Protein 7VF6 (pdb70)

Foldseek 3Di:
DEFEEEEFALFFFPLQLLQVLCVVLCLCVVLVFAEEFEEAEFQQAFHWADDPHDIGTARQWGSSLNPQRYAYEYFLRYEDEPVRLVVNLVVVVVVPGDHAERYEYEQNHFHQYPVLLVVQVPDCCCQAQNGLSRRRQVSVVCVVVVNTHTSNVDCVVNVRHHHDNCLVVVLCCQQVHYYYYYYRFGTHQCQAPPSPFPPLHDDHGTASVRSCVRRNHDPVSHDPVCVVLLRYAYEHRYEQKDKAHDHNRGDDEAWDDCVVLVHDWDATDSRRGTITIGGDDQVSSQSRCVVRPVVRYAYEYAPVCSQPVVLAPDQADDDCLVVDPCVVVSVVSLVSRPPSVRYAWYHRYSNHIHGPDDSSVSVVVD/DEFEEEEFALFFFPLQLLQVLLVVLCLCVVLVFAEEFEEAEFQQAFHWADDPHDIGTARQWGSVLNPQRYAYEYFLRYEDEPVRLVVNLVVVVVVPGDHAERYEYEQNHFHQYPVLLVVQVPDCCCQAQNGLSRRRQVRVVCVVVVNTHTSNVDCVVNVRHHHDNCLVVVLCPQLPDTYYYYYRFGTHQCQAPPSPFPPLHDDHGGASVRSCVRRNHDPVSHDPVCVVLLRYAYEHRYEQKDKAADHNRGDDEAWDACVVLVHDFDATDSRRGTITIGG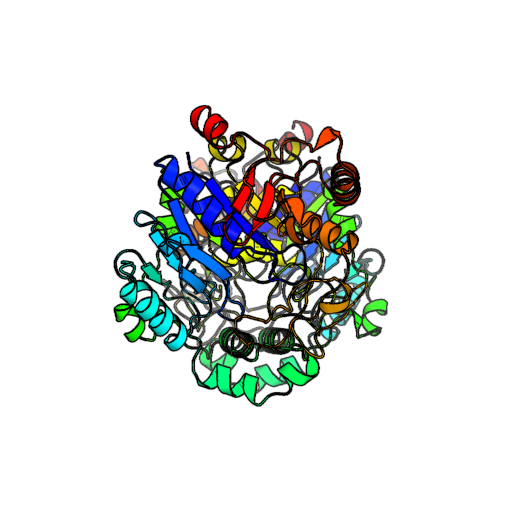DDQVSSQSRCVVRPVVRYAYEYAPVCSQPVVLAPDQDDDDCLVPDPVVVSVVVSLVSRPPSVRYAWYHRYSNHIHGPDDSSVSVVPD

Secondary structure (DSSP, 8-state):
--EEEEEEESSSS-SSHHHHHHHHHHHHHHTT--EEEEEEE-SSS-EEEEETTEEEEESSS-GGGGSTT-EEEEEEEEEEEHHHHHHHHHHHHHTT---GGGEEE-TTSEEE-HHHHHHHHTSSHHHHH----SSHHHHHHHHHTT-SPBGGG-GGGGGTSEE---HHHHHHHHHHS--EEEEE--S-GGG-TTSS-TTSS-SS--SHHHHHHHHT--GGGS-HHHHHTT-EEEEEEE-SS-EE-SSS----TT-B-HHHHT----B-TTT-PBPEE----HHHHHHHHHHH-GGGEEEEETTHHHH-GGGTT-SS--TTTTTSHHHHHHHHHHHTSTTGGGEEEEEEETTEEEESS-HHHHHHH-/--EEEEEEESSSS-SSHHHHHHHHHHHHHHTT--EEEEEEE-SSS-EEEEETTEEEEESSS-GGGGSTT-EEEEEEEEEEEHHHHHHHHHHHHHTT---GGGEEE-TTSEEE-HHHHHHHHTSSHHHHH----SSHHHHHHHHHTT-SPBGGG-GGGGGTSEE---HHHHHHHHHSS--EEEEE--S-GGG-TTSS-TTSS-SS--SHHHHHHHHT--GGGS-HHHHHTT-EEEEEEE-SS-EE-SSS----TT-B-HHHHT----B-TTT-PBPEE----HHHHHHHHHHH-GGGEEEEETTHHHH-GGGTT-SS--TTGGGSSHHHHHHHHHHTSTTGGGEEEEEEETTEEEESS-HHHHHHH-

Structure (mmCIF, N/CA/C/O backbone):
data_7VF6
#
_entry.id   7VF6
#
_cell.length_a   111.534
_cell.length_b   111.534
_cell.length_c   58.277
_cell.angle_alpha   90.000
_cell.angle_beta   90.000
_cell.angle_gamma   90.000
#
_symmetry.space_group_name_H-M   'P 43'
#
loop_
_entity.id
_entity.type
_entity.pdbx_description
1 polymer 'PurA-like adenylosuccinate synthetase'
2 non-polymer 'PHOSPHATE ION'
3 non-polymer "GUANOSINE-5'-DIPHOSPHATE"
4 non-polymer 'SULFATE ION'
5 non-polymer GLYCEROL
6 water water
#
loop_
_atom_site.group_PDB
_atom_site.id
_atom_site.type_symbol
_atom_site.label_atom_id
_atom_site.label_alt_id
_atom_site.label_comp_id
_atom_site.label_asym_id
_atom_site.label_entity_id
_atom_site.label_seq_id
_atom_site.pdbx_PDB_ins_code
_atom_site.Cartn_x
_atom_site.Cartn_y
_atom_site.Cartn_z
_atom_site.occupancy
_atom_site.B_iso_or_equiv
_atom_site.auth_seq_id
_atom_site.auth_comp_id
_atom_site.auth_asym_id
_atom_site.auth_atom_id
_atom_site.pdbx_PDB_model_num
ATOM 1 N N . GLY A 1 2 ? -8.364 43.077 -8.960 1.00 15.66 2 GLY A N 1
ATOM 2 C CA . GLY A 1 2 ? -7.139 43.479 -8.291 1.00 12.83 2 GLY A CA 1
ATOM 3 C C . GLY A 1 2 ? -6.180 42.336 -8.004 1.00 9.81 2 GLY A C 1
ATOM 4 O O . GLY A 1 2 ? -6.578 41.205 -7.782 1.00 11.16 2 GLY A O 1
ATOM 5 N N . SER A 1 3 ? -4.883 42.620 -8.010 1.00 9.59 3 SER A N 1
ATOM 6 C CA . SER A 1 3 ? -3.906 41.586 -7.693 1.00 8.75 3 SER A CA 1
ATOM 7 C C . SER A 1 3 ? -3.372 41.775 -6.275 1.00 7.97 3 SER A C 1
ATOM 8 O O . SER A 1 3 ? -3.519 42.840 -5.664 1.00 8.55 3 SER A O 1
ATOM 11 N N . ALA A 1 4 ? -2.741 40.722 -5.757 1.00 7.82 4 ALA A N 1
ATOM 12 C CA . ALA A 1 4 ? -2.187 40.759 -4.409 1.00 8.18 4 ALA A CA 1
ATOM 13 C C . ALA A 1 4 ? -1.009 39.800 -4.338 1.00 7.25 4 ALA A C 1
ATOM 14 O O . ALA A 1 4 ? -0.927 38.846 -5.114 1.00 7.59 4 ALA A O 1
ATOM 16 N N . ILE A 1 5 ? -0.091 40.068 -3.410 1.00 6.08 5 ILE A N 1
ATOM 17 C CA . ILE A 1 5 ? 1.024 39.167 -3.115 1.00 5.58 5 ILE A CA 1
ATOM 18 C C . ILE A 1 5 ? 1.050 38.940 -1.613 1.00 7.19 5 ILE A C 1
ATOM 19 O O . ILE A 1 5 ? 1.194 39.902 -0.845 1.00 7.90 5 ILE A O 1
ATOM 24 N N . ASP A 1 6 ? 0.908 37.681 -1.197 1.00 6.10 6 ASP A N 1
ATOM 25 C CA . ASP A 1 6 ? 1.099 37.262 0.188 1.00 5.10 6 ASP A CA 1
ATOM 26 C C . ASP A 1 6 ? 2.428 36.533 0.278 1.00 5.68 6 ASP A C 1
ATOM 27 O O . ASP A 1 6 ? 2.664 35.597 -0.487 1.00 8.77 6 ASP A O 1
ATOM 32 N N . VAL A 1 7 ? 3.271 36.912 1.232 1.00 5.28 7 VAL A N 1
ATOM 33 C CA . VAL A 1 7 ? 4.494 36.153 1.503 1.00 7.27 7 VAL A CA 1
ATOM 34 C C . VAL A 1 7 ? 4.421 35.667 2.944 1.00 6.98 7 VAL A C 1
ATOM 35 O O . VAL A 1 7 ? 4.288 36.478 3.870 1.00 8.26 7 VAL A O 1
ATOM 39 N N . ILE A 1 8 ? 4.498 34.354 3.132 1.00 5.86 8 ILE A N 1
ATOM 40 C CA . ILE A 1 8 ? 4.383 33.743 4.456 1.00 8.43 8 ILE A CA 1
ATOM 41 C C . ILE A 1 8 ? 5.783 33.378 4.944 1.00 6.80 8 ILE A C 1
ATOM 42 O O . ILE A 1 8 ? 6.515 32.638 4.275 1.00 6.61 8 ILE A O 1
ATOM 47 N N . VAL A 1 9 ? 6.172 33.898 6.111 1.00 6.80 9 VAL A N 1
ATOM 48 C CA . VAL A 1 9 ? 7.534 33.736 6.607 1.00 3.82 9 VAL A CA 1
ATOM 49 C C . VAL A 1 9 ? 7.491 33.382 8.089 1.00 5.73 9 VAL A C 1
ATOM 50 O O . VAL A 1 9 ? 6.481 33.568 8.764 1.00 6.24 9 VAL A O 1
ATOM 54 N N . GLY A 1 10 ? 8.628 32.901 8.596 1.00 7.83 10 GLY A N 1
ATOM 55 C CA . GLY A 1 10 ? 8.758 32.520 9.993 1.00 6.34 10 GLY A CA 1
ATOM 56 C C . GLY A 1 10 ? 9.464 33.612 10.776 1.00 7.45 10 GLY A C 1
ATOM 57 O O . GLY A 1 10 ? 10.487 34.144 10.338 1.00 7.40 10 GLY A O 1
ATOM 58 N N . GLY A 1 11 ? 8.891 33.955 11.929 1.00 8.64 11 GLY A N 1
ATOM 59 C CA . GLY A 1 11 ? 9.477 34.968 12.776 1.00 7.18 11 GLY A CA 1
ATOM 60 C C . GLY A 1 11 ? 10.507 34.467 13.764 1.00 8.44 11 GLY A C 1
ATOM 61 O O . GLY A 1 11 ? 11.114 35.280 14.468 1.00 8.67 11 GLY A O 1
ATOM 62 N N . GLN A 1 12 ? 10.732 33.154 13.839 1.00 7.94 12 GLN A N 1
ATOM 63 C CA . GLN A 1 12 ? 11.672 32.611 14.809 1.00 7.00 12 GLN A CA 1
ATOM 64 C C . GLN A 1 12 ? 12.675 31.698 14.111 1.00 7.59 12 GLN A C 1
ATOM 65 O O . GLN A 1 12 ? 13.362 32.159 13.196 1.00 10.29 12 GLN A O 1
ATOM 71 N N . PHE A 1 13 ? 12.792 30.431 14.509 1.00 6.97 13 PHE A N 1
ATOM 72 C CA . PHE A 1 13 ? 13.764 29.537 13.883 1.00 8.88 13 PHE A CA 1
ATOM 73 C C . PHE A 1 13 ? 13.119 28.494 12.972 1.00 11.49 13 PHE A C 1
ATOM 74 O O . PHE A 1 13 ? 13.787 27.527 12.581 1.00 17.86 13 PHE A O 1
ATOM 82 N N . GLY A 1 14 ? 11.854 28.666 12.612 1.00 9.63 14 GLY A N 1
ATOM 83 C CA . GLY A 1 14 ? 11.150 27.728 11.763 1.00 7.58 14 GLY A CA 1
ATOM 84 C C . GLY A 1 14 ? 10.050 26.992 12.515 1.00 11.93 14 GLY A C 1
ATOM 85 O O . GLY A 1 14 ? 9.883 27.114 13.732 1.00 10.12 14 GLY A O 1
ATOM 86 N N . SER A 1 15 ? 9.294 26.214 11.746 1.00 9.21 15 SER A N 1
ATOM 87 C CA . SER A 1 15 ? 8.207 25.381 12.275 1.00 9.96 15 SER A CA 1
ATOM 88 C C . SER A 1 15 ? 7.204 26.199 13.079 1.00 9.65 15 SER A C 1
ATOM 89 O O . SER A 1 15 ? 6.632 25.730 14.069 1.00 10.41 15 SER A O 1
ATOM 92 N N . GLU A 1 16 ? 6.959 27.425 12.633 1.00 6.82 16 GLU A N 1
ATOM 93 C CA . GLU A 1 16 ? 5.968 28.261 13.297 1.00 8.61 16 GLU A CA 1
ATOM 94 C C . GLU A 1 16 ? 4.547 27.986 12.807 1.00 8.89 16 GLU A C 1
ATOM 95 O O . GLU A 1 16 ? 3.597 28.413 13.467 1.00 10.89 16 GLU A O 1
ATOM 101 N N . ALA A 1 17 ? 4.399 27.237 11.707 1.00 9.16 17 ALA A N 1
ATOM 102 C CA . ALA A 1 17 ? 3.132 26.810 11.098 1.00 9.21 17 ALA A CA 1
ATOM 103 C C . ALA A 1 17 ? 2.842 27.649 9.862 1.00 10.52 17 ALA A C 1
ATOM 104 O O . ALA A 1 17 ? 1.704 28.074 9.616 1.00 9.49 17 ALA A O 1
ATOM 106 N N . LYS A 1 18 ? 3.884 27.888 9.072 1.00 7.67 18 LYS A N 1
ATOM 107 C CA . LYS A 1 18 ? 3.700 28.535 7.781 1.00 8.86 18 LYS A CA 1
ATOM 108 C C . LYS A 1 18 ? 2.838 27.692 6.854 1.00 8.46 18 LYS A C 1
ATOM 109 O O . LYS A 1 18 ? 2.103 28.238 6.026 1.00 8.12 18 LYS A O 1
ATOM 115 N N . GLY A 1 19 ? 2.917 26.364 6.957 1.00 7.77 19 GLY A N 1
ATOM 116 C CA . GLY A 1 19 ? 2.036 25.540 6.144 1.00 8.99 19 GLY A CA 1
ATOM 117 C C . GLY A 1 19 ? 0.573 25.853 6.407 1.00 9.52 19 GLY A C 1
ATOM 118 O O . GLY A 1 19 ? -0.201 26.111 5.480 1.00 8.15 19 GLY A O 1
ATOM 119 N N . ARG A 1 20 ? 0.181 25.861 7.683 1.00 8.56 20 ARG A N 1
ATOM 120 C CA . ARG A 1 20 ? -1.207 26.164 8.017 1.00 8.06 20 ARG A CA 1
ATOM 121 C C . ARG A 1 20 ? -1.614 27.542 7.509 1.00 7.91 20 ARG A C 1
ATOM 122 O O . ARG A 1 20 ? -2.677 27.703 6.899 1.00 6.67 20 ARG A O 1
ATOM 130 N N . VAL A 1 21 ? -0.788 28.557 7.778 1.00 5.45 21 VAL A N 1
ATOM 131 C CA . VAL A 1 21 ? -1.132 29.922 7.391 1.00 6.22 21 VAL A CA 1
ATOM 132 C C . VAL A 1 21 ? -1.144 30.064 5.872 1.00 6.75 21 VAL A C 1
ATOM 133 O O . VAL A 1 21 ? -2.011 30.743 5.310 1.00 6.55 21 VAL A O 1
ATOM 137 N N . THR A 1 22 ? -0.213 29.402 5.180 1.00 6.19 22 THR A N 1
ATOM 138 C CA . THR A 1 22 ? -0.197 29.500 3.723 1.00 5.92 22 THR A CA 1
ATOM 139 C C . THR A 1 22 ? -1.497 28.976 3.132 1.00 8.40 22 THR A C 1
ATOM 140 O O . THR A 1 22 ? -2.100 29.606 2.251 1.00 6.17 22 THR A O 1
ATOM 144 N N . LEU A 1 23 ? -1.925 27.799 3.587 1.00 8.80 23 LEU A N 1
ATOM 145 C CA . LEU A 1 23 ? -3.171 27.233 3.089 1.00 7.26 23 LEU A CA 1
ATOM 146 C C . LEU A 1 23 ? -4.352 28.134 3.431 1.00 8.10 23 LEU A C 1
ATOM 147 O O . LEU A 1 23 ? -5.259 28.315 2.610 1.00 8.70 23 LEU A O 1
ATOM 152 N N . GLU A 1 24 ? -4.358 28.716 4.638 1.00 7.08 24 GLU A N 1
ATOM 153 C CA . GLU A 1 24 ? -5.409 29.674 4.980 1.00 8.46 24 GLU A CA 1
ATOM 154 C C . GLU A 1 24 ? -5.455 30.826 3.984 1.00 9.45 24 GLU A C 1
ATOM 155 O O . GLU A 1 24 ? -6.543 31.278 3.597 1.00 9.98 24 GLU A O 1
ATOM 161 N N . ARG A 1 25 ? -4.286 31.330 3.570 1.00 7.65 25 ARG A N 1
ATOM 162 C CA . ARG A 1 25 ? -4.267 32.426 2.608 1.00 7.37 25 ARG A CA 1
ATOM 163 C C . ARG A 1 25 ? -4.764 31.968 1.241 1.00 7.41 25 ARG A C 1
ATOM 164 O O . ARG A 1 25 ? -5.561 32.667 0.606 1.00 7.45 25 ARG A O 1
ATOM 172 N N . VAL A 1 26 ? -4.331 30.792 0.782 1.00 6.60 26 VAL A N 1
ATOM 173 C CA . VAL A 1 26 ? -4.823 30.276 -0.497 1.00 6.60 26 VAL A CA 1
ATOM 174 C C . VAL A 1 26 ? -6.343 30.151 -0.468 1.00 8.68 26 VAL A C 1
ATOM 175 O O . VAL A 1 26 ? -7.037 30.553 -1.411 1.00 10.06 26 VAL A O 1
ATOM 179 N N . GLN A 1 27 ? -6.883 29.592 0.619 1.00 7.35 27 GLN A N 1
ATOM 180 C CA . GLN A 1 27 ? -8.325 29.389 0.705 1.00 7.85 27 GLN A CA 1
ATOM 181 C C . GLN A 1 27 ? -9.085 30.702 0.883 1.00 10.49 27 GLN A C 1
ATOM 182 O O . GLN A 1 27 ? -10.249 30.786 0.478 1.00 10.40 27 GLN A O 1
ATOM 188 N N . HIS A 1 28 ? -8.457 31.733 1.463 1.00 8.08 28 HIS A N 1
ATOM 189 C CA . HIS A 1 28 ? -9.091 33.049 1.517 1.00 10.34 28 HIS A CA 1
ATOM 190 C C . HIS A 1 28 ? -9.444 33.535 0.120 1.00 11.72 28 HIS A C 1
ATOM 191 O O . HIS A 1 28 ? -10.592 33.905 -0.154 1.00 10.73 28 HIS A O 1
ATOM 198 N N . TRP A 1 29 ? -8.457 33.537 -0.780 1.00 7.41 29 TRP A N 1
ATOM 199 C CA . TRP A 1 29 ? -8.707 33.970 -2.146 1.00 9.40 29 TRP A CA 1
ATOM 200 C C . TRP A 1 29 ? -9.636 33.000 -2.859 1.00 7.43 29 TRP A C 1
ATOM 201 O O . TRP A 1 29 ? -10.604 33.423 -3.508 1.00 8.94 29 TRP A O 1
ATOM 212 N N . ALA A 1 30 ? -9.386 31.696 -2.703 1.00 7.44 30 ALA A N 1
ATOM 213 C CA . ALA A 1 30 ? -10.143 30.685 -3.439 1.00 9.73 30 ALA A CA 1
ATOM 214 C C . ALA A 1 30 ? -11.615 30.696 -3.045 1.00 11.62 30 ALA A C 1
ATOM 215 O O . ALA A 1 30 ? -12.501 30.664 -3.909 1.00 11.22 30 ALA A O 1
ATOM 217 N N . ASP A 1 31 ? -11.897 30.749 -1.739 1.00 9.14 31 ASP A N 1
ATOM 218 C CA . ASP A 1 31 ? -13.277 30.743 -1.265 1.00 13.34 31 ASP A CA 1
ATOM 219 C C . ASP A 1 31 ? -14.026 32.003 -1.665 1.00 13.92 31 ASP A C 1
ATOM 220 O O . ASP A 1 31 ? -15.262 31.982 -1.714 1.00 14.26 31 ASP A O 1
ATOM 225 N N . ASN A 1 32 ? -13.316 33.091 -1.944 1.00 8.62 32 ASN A N 1
ATOM 226 C CA . ASN A 1 32 ? -13.947 34.296 -2.465 1.00 11.98 32 ASN A CA 1
ATOM 227 C C . ASN A 1 32 ? -14.012 34.311 -3.989 1.00 10.28 32 ASN A C 1
ATOM 228 O O . ASN A 1 32 ? -14.419 35.322 -4.571 1.00 12.44 32 ASN A O 1
ATOM 233 N N . GLY A 1 33 ? -13.635 33.207 -4.638 1.00 11.55 33 GLY A N 1
ATOM 234 C CA . GLY A 1 33 ? -13.688 33.101 -6.081 1.00 10.12 33 GLY A CA 1
ATOM 235 C C . GLY A 1 33 ? -12.673 33.942 -6.813 1.00 13.32 33 GLY A C 1
ATOM 236 O O . GLY A 1 33 ? -12.881 34.268 -7.981 1.00 13.25 33 GLY A O 1
ATOM 237 N N . HIS A 1 34 ? -11.580 34.321 -6.156 1.00 7.56 34 HIS A N 1
ATOM 238 C CA . HIS A 1 34 ? -10.526 35.101 -6.790 1.00 8.55 34 HIS A CA 1
ATOM 239 C C . HIS A 1 34 ? -9.455 34.176 -7.353 1.00 10.75 34 HIS A C 1
ATOM 240 O O . HIS A 1 34 ? -9.103 33.174 -6.733 1.00 11.77 34 HIS A O 1
ATOM 247 N N . ALA A 1 35 ? -8.927 34.511 -8.526 1.00 9.27 35 ALA A N 1
ATOM 248 C CA . ALA A 1 35 ? -7.833 33.706 -9.063 1.00 8.41 35 ALA A CA 1
ATOM 249 C C . ALA A 1 35 ? -6.669 33.709 -8.076 1.00 10.35 35 ALA A C 1
ATOM 250 O O . ALA A 1 35 ? -6.320 34.750 -7.512 1.00 10.63 35 ALA A O 1
ATOM 252 N N . VAL A 1 36 ? -6.070 32.540 -7.860 1.00 7.78 36 VAL A N 1
ATOM 253 C CA . VAL A 1 36 ? -5.007 32.423 -6.870 1.00 8.83 36 VAL A CA 1
ATOM 254 C C . VAL A 1 36 ? -3.974 31.411 -7.350 1.00 10.91 36 VAL A C 1
ATOM 255 O O . VAL A 1 36 ? -4.295 30.421 -8.013 1.00 10.17 36 VAL A O 1
ATOM 259 N N . ALA A 1 37 ? -2.719 31.691 -7.021 1.00 9.18 37 ALA A N 1
ATOM 260 C CA . ALA A 1 37 ? -1.579 30.845 -7.342 1.00 10.01 37 ALA A CA 1
ATOM 261 C C . ALA A 1 37 ? -0.803 30.599 -6.064 1.00 8.26 37 ALA A C 1
ATOM 262 O O . ALA A 1 37 ? -0.728 31.473 -5.199 1.00 9.60 37 ALA A O 1
ATOM 264 N N . SER A 1 38 ? -0.250 29.398 -5.937 1.00 7.78 38 SER A N 1
ATOM 265 C CA . SER A 1 38 ? 0.486 28.981 -4.751 1.00 8.05 38 SER A CA 1
ATOM 266 C C . SER A 1 38 ? 1.899 28.619 -5.184 1.00 12.19 38 SER A C 1
ATOM 267 O O . SER A 1 38 ? 2.088 27.681 -5.967 1.00 9.08 38 SER A O 1
ATOM 270 N N . MET A 1 39 ? 2.891 29.347 -4.676 1.00 8.48 39 MET A N 1
ATOM 271 C CA . MET A 1 39 ? 4.266 29.154 -5.112 1.00 6.27 39 MET A CA 1
ATOM 272 C C . MET A 1 39 ? 5.146 28.733 -3.948 1.00 10.77 39 MET A C 1
ATOM 273 O O . MET A 1 39 ? 5.008 29.244 -2.829 1.00 9.10 39 MET A O 1
ATOM 278 N N . ARG A 1 40 ? 6.039 27.788 -4.199 1.00 7.88 40 ARG A N 1
ATOM 279 C CA . ARG A 1 40 ? 7.049 27.445 -3.210 1.00 8.67 40 ARG A CA 1
ATOM 280 C C . ARG A 1 40 ? 8.415 27.872 -3.728 1.00 10.12 40 ARG A C 1
ATOM 281 O O . ARG A 1 40 ? 8.676 27.843 -4.933 1.00 7.80 40 ARG A O 1
ATOM 289 N N . VAL A 1 41 ? 9.263 28.321 -2.812 1.00 8.71 41 VAL A N 1
ATOM 290 C CA . VAL A 1 41 ? 10.616 28.757 -3.121 1.00 7.83 41 VAL A CA 1
ATOM 291 C C . VAL A 1 41 ? 11.574 27.958 -2.244 1.00 8.21 41 VAL A C 1
ATOM 292 O O . VAL A 1 41 ? 11.165 27.266 -1.311 1.00 8.92 41 VAL A O 1
ATOM 296 N N . ALA A 1 42 ? 12.867 28.088 -2.546 1.00 6.41 42 ALA A N 1
ATOM 297 C CA . ALA A 1 42 ? 13.929 27.458 -1.768 1.00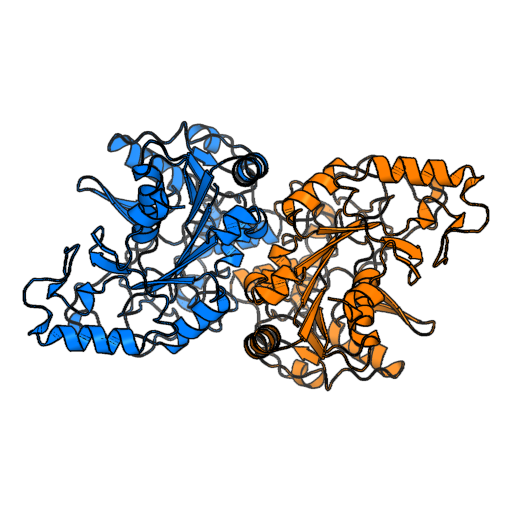 6.08 42 ALA A CA 1
ATOM 298 C C . ALA A 1 42 ? 13.917 25.938 -1.933 1.00 9.58 42 ALA A C 1
ATOM 299 O O . ALA A 1 42 ? 13.556 25.438 -3.000 1.00 8.34 42 ALA A O 1
ATOM 301 N N . GLY A 1 43 ? 14.305 25.188 -0.899 1.00 10.49 43 GLY A N 1
ATOM 302 C CA . GLY A 1 43 ? 14.548 23.766 -1.063 1.00 10.42 43 GLY A CA 1
ATOM 303 C C . GLY A 1 43 ? 13.928 22.895 0.020 1.00 9.48 43 GLY A C 1
ATOM 304 O O . GLY A 1 43 ? 13.413 23.384 1.029 1.00 11.11 43 GLY A O 1
ATOM 305 N N . PRO A 1 44 ? 13.991 21.559 -0.158 1.00 10.80 44 PRO A N 1
ATOM 306 C CA . PRO A 1 44 ? 13.250 20.630 0.706 1.00 10.91 44 PRO A CA 1
ATOM 307 C C . PRO A 1 44 ? 13.929 20.268 2.030 1.00 10.28 44 PRO A C 1
ATOM 308 O O . PRO A 1 44 ? 13.948 19.105 2.439 1.00 12.44 44 PRO A O 1
ATOM 312 N N . ASN A 1 45 ? 14.456 21.274 2.732 1.00 8.14 45 ASN A N 1
ATOM 313 C CA . ASN A 1 45 ? 15.036 21.020 4.054 1.00 9.53 45 ASN A CA 1
ATOM 314 C C . ASN A 1 45 ? 14.045 21.289 5.181 1.00 10.16 45 ASN A C 1
ATOM 315 O O . ASN A 1 45 ? 14.434 21.328 6.352 1.00 13.30 45 ASN A O 1
ATOM 320 N N . ALA A 1 46 ? 12.774 21.462 4.850 1.00 8.87 46 ALA A N 1
ATOM 321 C CA . ALA A 1 46 ? 11.730 21.647 5.839 1.00 10.88 46 ALA A CA 1
ATOM 322 C C . ALA A 1 46 ? 10.424 21.151 5.247 1.00 12.02 46 ALA A C 1
ATOM 323 O O . ALA A 1 46 ? 10.192 21.260 4.040 1.00 11.86 46 ALA A O 1
ATOM 325 N N . GLY A 1 47 ? 9.577 20.599 6.105 1.00 10.05 47 GLY A N 1
ATOM 326 C CA . GLY A 1 47 ? 8.234 20.198 5.717 1.00 11.58 47 GLY A CA 1
ATOM 327 C C . GLY A 1 47 ? 7.236 21.211 6.254 1.00 14.67 47 GLY A C 1
ATOM 328 O O . GLY A 1 47 ? 7.425 21.767 7.336 1.00 13.84 47 GLY A O 1
ATOM 329 N N . HIS A 1 48 ? 6.183 21.450 5.483 1.00 10.16 48 HIS A N 1
ATOM 330 C CA . HIS A 1 48 ? 5.109 22.358 5.882 1.00 10.40 48 HIS A CA 1
ATOM 331 C C . HIS A 1 48 ? 3.835 21.538 5.998 1.00 10.67 48 HIS A C 1
ATOM 332 O O . HIS A 1 48 ? 3.383 20.955 5.008 1.00 12.19 48 HIS A O 1
ATOM 339 N N . VAL A 1 49 ? 3.258 21.490 7.195 1.00 10.44 49 VAL A N 1
ATOM 340 C CA . VAL A 1 49 ? 2.178 20.554 7.489 1.00 8.03 49 VAL A CA 1
ATOM 341 C C . VAL A 1 49 ? 0.829 21.243 7.324 1.00 9.17 49 VAL A C 1
ATOM 342 O O . VAL A 1 49 ? 0.579 22.298 7.923 1.00 8.10 49 VAL A O 1
ATOM 346 N N . VAL A 1 50 ? -0.040 20.639 6.510 1.00 7.86 50 VAL A N 1
ATOM 347 C CA . VAL A 1 50 ? -1.436 21.037 6.382 1.00 8.23 50 VAL A CA 1
ATOM 348 C C . VAL A 1 50 ? -2.291 19.789 6.541 1.00 8.60 50 VAL A C 1
ATOM 349 O O . VAL A 1 50 ? -1.841 18.662 6.319 1.00 9.34 50 VAL A O 1
ATOM 353 N N . TRP A 1 51 ? -3.545 20.010 6.921 1.00 8.01 51 TRP A N 1
ATOM 354 C CA . TRP A 1 51 ? -4.530 18.943 7.027 1.00 11.06 51 TRP A CA 1
ATOM 355 C C . TRP A 1 51 ? -5.646 19.203 6.027 1.00 10.68 51 TRP A C 1
ATOM 356 O O . TRP A 1 51 ? -6.044 20.350 5.813 1.00 10.52 51 TRP A O 1
ATOM 367 N N . ASP A 1 52 ? -6.160 18.137 5.423 1.00 10.89 52 ASP A N 1
ATOM 368 C CA . ASP A 1 52 ? -7.336 18.268 4.576 1.00 11.10 52 ASP A CA 1
ATOM 369 C C . ASP A 1 52 ? -8.098 16.951 4.597 1.00 12.77 52 ASP A C 1
ATOM 370 O O . ASP A 1 52 ? -7.507 15.887 4.388 1.00 12.25 52 ASP A O 1
ATOM 375 N N . GLN A 1 53 ? -9.403 17.035 4.856 1.00 12.39 53 GLN A N 1
ATOM 376 C CA . GLN A 1 53 ? -10.288 15.874 4.824 1.00 15.29 53 GLN A CA 1
ATOM 377 C C . GLN A 1 53 ? -9.716 14.723 5.646 1.00 18.09 53 GLN A C 1
ATOM 378 O O . GLN A 1 53 ? -9.686 13.566 5.215 1.00 18.74 53 GLN A O 1
ATOM 384 N N . GLY A 1 54 ? -9.251 15.055 6.853 1.00 14.74 54 GLY A N 1
ATOM 385 C CA . GLY A 1 54 ? -8.800 14.060 7.802 1.00 18.78 54 GLY A CA 1
ATOM 386 C C . GLY A 1 54 ? -7.403 13.520 7.588 1.00 20.75 54 GLY A C 1
ATOM 387 O O . GLY A 1 54 ? -6.973 12.653 8.356 1.00 20.05 54 GLY A O 1
ATOM 388 N N . HIS A 1 55 ? -6.678 13.999 6.583 1.00 17.47 55 HIS A N 1
ATOM 389 C CA . HIS A 1 55 ? -5.333 13.531 6.297 1.00 14.86 55 HIS A CA 1
ATOM 390 C C . HIS A 1 55 ? -4.329 14.636 6.593 1.00 14.45 55 HIS A C 1
ATOM 391 O O . HIS A 1 55 ? -4.614 15.822 6.404 1.00 11.44 55 HIS A O 1
ATOM 398 N N . ARG A 1 56 ? -3.152 14.225 7.059 1.00 13.00 56 ARG A N 1
ATOM 399 C CA . ARG A 1 56 ? -2.054 15.128 7.400 1.00 11.61 56 ARG A CA 1
ATOM 400 C C . ARG A 1 56 ? -0.993 15.038 6.315 1.00 13.51 56 ARG A C 1
ATOM 401 O O . ARG A 1 56 ? -0.470 13.952 6.046 1.00 16.71 56 ARG A O 1
ATOM 409 N N . PHE A 1 57 ? -0.666 16.175 5.700 1.00 10.74 57 PHE A N 1
ATOM 410 C CA . PHE A 1 57 ? 0.302 16.234 4.611 1.00 9.40 57 PHE A CA 1
ATOM 411 C C . PHE A 1 57 ? 1.481 17.089 5.051 1.00 11.38 57 PHE A C 1
ATOM 412 O O . PHE A 1 57 ? 1.319 18.285 5.309 1.00 11.70 57 PHE A O 1
ATOM 420 N N . ALA A 1 58 ? 2.669 16.488 5.110 1.00 10.23 58 ALA A N 1
ATOM 421 C CA . ALA A 1 58 ? 3.899 17.208 5.463 1.00 12.04 58 ALA A CA 1
ATOM 422 C C . ALA A 1 58 ? 4.721 17.402 4.189 1.00 13.45 58 ALA A C 1
ATOM 423 O O . ALA A 1 58 ? 5.478 16.515 3.788 1.00 16.75 58 ALA A O 1
ATOM 425 N N . MET A 1 59 ? 4.605 18.575 3.572 1.00 8.90 59 MET A N 1
ATOM 426 C CA . MET A 1 59 ? 5.076 18.783 2.209 1.00 10.33 59 MET A CA 1
ATOM 427 C C . MET A 1 59 ? 6.437 19.457 2.208 1.00 9.73 59 MET A C 1
ATOM 428 O O . MET A 1 59 ? 6.639 20.456 2.904 1.00 8.48 59 MET A O 1
ATOM 433 N N . ARG A 1 60 ? 7.371 18.901 1.432 1.00 8.93 60 ARG A N 1
ATOM 434 C CA . ARG A 1 60 ? 8.704 19.477 1.299 1.00 12.03 60 ARG A CA 1
ATOM 435 C C . ARG A 1 60 ? 8.930 20.197 -0.019 1.00 12.57 60 ARG A C 1
ATOM 436 O O . ARG A 1 60 ? 9.886 20.975 -0.122 1.00 12.65 60 ARG A O 1
ATOM 444 N N . SER A 1 61 ? 8.107 19.937 -1.035 1.00 9.46 61 SER A N 1
ATOM 445 C CA . SER A 1 61 ? 8.413 20.440 -2.371 1.00 12.51 61 SER A CA 1
ATOM 446 C C . SER A 1 61 ? 7.156 20.933 -3.085 1.00 14.49 61 SER A C 1
ATOM 447 O O . SER A 1 61 ? 7.160 22.000 -3.707 1.00 12.92 61 SER A O 1
ATOM 450 N N . LEU A 1 62 ? 6.081 20.169 -3.000 1.00 12.15 62 LEU A N 1
ATOM 451 C CA . LEU A 1 62 ? 4.826 20.563 -3.632 1.00 7.62 62 LEU A CA 1
ATOM 452 C C . LEU A 1 62 ? 4.162 21.682 -2.837 1.00 9.41 62 LEU A C 1
ATOM 453 O O . LEU A 1 62 ? 3.981 21.546 -1.618 1.00 12.13 62 LEU A O 1
ATOM 458 N N . PRO A 1 63 ? 3.781 22.791 -3.473 1.00 9.68 63 PRO A N 1
ATOM 459 C CA . PRO A 1 63 ? 3.111 23.874 -2.731 1.00 9.69 63 PRO A CA 1
ATOM 460 C C . PRO A 1 63 ? 1.839 23.379 -2.052 1.00 9.34 63 PRO A C 1
ATOM 461 O O . PRO A 1 63 ? 1.074 22.606 -2.632 1.00 11.01 63 PRO A O 1
ATOM 465 N N . VAL A 1 64 ? 1.604 23.834 -0.816 1.00 11.31 64 VAL A N 1
ATOM 466 C CA . VAL A 1 64 ? 0.430 23.358 -0.077 1.00 13.14 64 VAL A CA 1
ATOM 467 C C . VAL A 1 64 ? -0.884 23.830 -0.685 1.00 12.93 64 VAL A C 1
ATOM 468 O O . VAL A 1 64 ? -1.951 23.340 -0.290 1.00 12.70 64 VAL A O 1
ATOM 472 N N . GLY A 1 65 ? -0.843 24.759 -1.639 1.00 12.36 65 GLY A N 1
ATOM 473 C CA . GLY A 1 65 ? -2.054 25.096 -2.364 1.00 11.11 65 GLY A CA 1
ATOM 474 C C . GLY A 1 65 ? -2.633 23.949 -3.170 1.00 10.81 65 GLY A C 1
ATOM 475 O O . GLY A 1 65 ? -3.727 24.101 -3.725 1.00 11.51 65 GLY A O 1
ATOM 476 N N . PHE A 1 66 ? -1.936 22.807 -3.262 1.00 11.35 66 PHE A N 1
ATOM 477 C CA . PHE A 1 66 ? -2.526 21.669 -3.959 1.00 11.18 66 PHE A CA 1
ATOM 478 C C . PHE A 1 66 ? -3.877 21.294 -3.364 1.00 12.28 66 PHE A C 1
ATOM 479 O O . PHE A 1 66 ? -4.700 20.690 -4.057 1.00 10.36 66 PHE A O 1
ATOM 487 N N . VAL A 1 67 ? -4.113 21.637 -2.095 1.00 10.63 67 VAL A N 1
ATOM 488 C CA . VAL A 1 67 ? -5.358 21.267 -1.430 1.00 9.36 67 VAL A CA 1
ATOM 489 C C . VAL A 1 67 ? -6.552 21.888 -2.136 1.00 14.60 67 VAL A C 1
ATOM 490 O O . VAL A 1 67 ? -7.640 21.301 -2.162 1.00 13.50 67 VAL A O 1
ATOM 494 N N . ASP A 1 68 ? -6.376 23.077 -2.718 1.00 12.78 68 ASP A N 1
ATOM 495 C CA . ASP A 1 68 ? -7.464 23.752 -3.410 1.00 12.35 68 ASP A CA 1
ATOM 496 C C . ASP A 1 68 ? -7.425 23.412 -4.893 1.00 15.88 68 ASP A C 1
ATOM 497 O O . ASP A 1 68 ? -6.404 23.658 -5.546 1.00 13.07 68 ASP A O 1
ATOM 502 N N . PRO A 1 69 ? -8.500 22.865 -5.464 1.00 13.51 69 PRO A N 1
ATOM 503 C CA . PRO A 1 69 ? -8.429 22.384 -6.853 1.00 12.48 69 PRO A CA 1
ATOM 504 C C . PRO A 1 69 ? -8.240 23.474 -7.896 1.00 13.21 69 PRO A C 1
ATOM 505 O O . PRO A 1 69 ? -7.741 23.172 -8.988 1.00 17.02 69 PRO A O 1
ATOM 509 N N . GLY A 1 70 ? -8.624 24.714 -7.620 1.00 13.05 70 GLY A N 1
ATOM 510 C CA . GLY A 1 70 ? -8.509 25.747 -8.629 1.00 17.16 70 GLY A CA 1
ATOM 511 C C . GLY A 1 70 ? -7.221 26.544 -8.590 1.00 17.47 70 GLY A C 1
ATOM 512 O O . GLY A 1 70 ? -7.086 27.528 -9.324 1.00 17.17 70 GLY A O 1
ATOM 513 N N . THR A 1 71 ? -6.256 26.151 -7.769 1.00 13.14 71 THR A N 1
ATOM 514 C CA . THR A 1 71 ? -5.049 26.946 -7.571 1.00 12.76 71 THR A CA 1
ATOM 515 C C . THR A 1 71 ? -3.902 26.448 -8.452 1.00 13.37 71 THR A C 1
ATOM 516 O O . THR A 1 71 ? -3.546 25.265 -8.421 1.00 12.36 71 THR A O 1
ATOM 520 N N . ASP A 1 72 ? -3.318 27.350 -9.234 1.00 11.01 72 ASP A N 1
ATOM 521 C CA . ASP A 1 72 ? -2.112 26.991 -9.966 1.00 11.37 72 ASP A CA 1
ATOM 522 C C . ASP A 1 72 ? -0.945 26.896 -8.995 1.00 9.99 72 ASP A C 1
ATOM 523 O O . ASP A 1 72 ? -0.838 27.688 -8.057 1.00 10.95 72 ASP A O 1
ATOM 528 N N . LEU A 1 73 ? -0.062 25.927 -9.236 1.00 9.09 73 LEU A N 1
ATOM 529 C CA . LEU A 1 73 ? 1.041 25.594 -8.340 1.00 9.47 73 LEU A CA 1
ATOM 530 C C . LEU A 1 73 ? 2.368 25.876 -9.031 1.00 11.46 73 LEU A C 1
ATOM 531 O O . LEU A 1 73 ? 2.612 25.379 -10.134 1.00 10.15 73 LEU A O 1
ATOM 536 N N . TYR A 1 74 ? 3.237 26.645 -8.370 1.00 7.90 74 TYR A N 1
ATOM 537 C CA . TYR A 1 74 ? 4.507 27.045 -8.957 1.00 7.81 74 TYR A CA 1
ATOM 538 C C . TYR A 1 74 ? 5.684 26.648 -8.080 1.00 7.45 74 TYR A C 1
ATOM 539 O O . TYR A 1 74 ? 5.670 26.862 -6.863 1.00 7.87 74 TYR A O 1
ATOM 548 N N . ILE A 1 75 ? 6.725 26.122 -8.719 1.00 5.99 75 ILE A N 1
ATOM 549 C CA . ILE A 1 75 ? 8.028 25.943 -8.092 1.00 5.66 75 ILE A CA 1
ATOM 550 C C . ILE A 1 75 ? 8.967 26.947 -8.750 1.00 5.97 75 ILE A C 1
ATOM 551 O O . ILE A 1 75 ? 9.262 26.849 -9.950 1.00 6.95 75 ILE A O 1
ATOM 556 N N . ALA A 1 76 ? 9.434 27.910 -7.957 1.00 7.14 76 ALA A N 1
ATOM 557 C CA . ALA A 1 76 ? 10.093 29.109 -8.461 1.00 7.87 76 ALA A CA 1
ATOM 558 C C . ALA A 1 76 ? 11.491 28.822 -8.998 1.00 7.85 76 ALA A C 1
ATOM 559 O O . ALA A 1 76 ? 12.127 27.815 -8.665 1.00 7.03 76 ALA A O 1
ATOM 561 N N . ALA A 1 77 ? 11.987 29.764 -9.812 1.00 8.43 77 ALA A N 1
ATOM 562 C CA . ALA A 1 77 ? 13.359 29.672 -10.303 1.00 7.62 77 ALA A CA 1
ATOM 563 C C . ALA A 1 77 ? 14.353 29.566 -9.149 1.00 8.78 77 ALA A C 1
ATOM 564 O O . ALA A 1 77 ? 15.313 28.790 -9.223 1.00 9.28 77 ALA A O 1
ATOM 566 N N . GLY A 1 78 ? 14.135 30.335 -8.073 1.00 9.36 78 GLY A N 1
ATOM 567 C CA . GLY A 1 78 ? 15.002 30.298 -6.899 1.00 7.39 78 GLY A CA 1
ATOM 568 C C . GLY A 1 78 ? 14.650 29.142 -5.984 1.00 8.92 78 GLY A C 1
ATOM 569 O O . GLY A 1 78 ? 14.252 29.331 -4.827 1.00 10.59 78 GLY A O 1
ATOM 570 N N . SER A 1 79 ? 14.775 27.929 -6.506 1.00 7.99 79 SER A N 1
ATOM 571 C CA . SER A 1 79 ? 14.482 26.716 -5.763 1.00 8.09 79 SER A CA 1
ATOM 572 C C . SER A 1 79 ? 15.586 25.699 -5.990 1.00 8.66 79 SER A C 1
ATOM 573 O O . SER A 1 79 ? 16.389 25.809 -6.924 1.00 7.70 79 SER A O 1
ATOM 576 N N . GLU A 1 80 ? 15.598 24.705 -5.109 1.00 8.12 80 GLU A N 1
ATOM 577 C CA . GLU A 1 80 ? 16.323 23.456 -5.294 1.00 7.78 80 GLU A CA 1
ATOM 578 C C . GLU A 1 80 ? 15.283 22.352 -5.302 1.00 8.79 80 GLU A C 1
ATOM 579 O O . GLU A 1 80 ? 14.447 22.278 -4.394 1.00 10.26 80 GLU A O 1
ATOM 585 N N . VAL A 1 81 ? 15.297 21.524 -6.336 1.00 6.56 81 VAL A N 1
ATOM 586 C CA . VAL A 1 81 ? 14.245 20.530 -6.529 1.00 8.60 81 VAL A CA 1
ATOM 587 C C . VAL A 1 81 ? 14.878 19.144 -6.529 1.00 7.83 81 VAL A C 1
ATOM 588 O O . VAL A 1 81 ? 15.691 18.822 -7.406 1.00 10.30 81 VAL A O 1
ATOM 592 N N . ASP A 1 82 ? 14.487 18.325 -5.556 1.00 8.91 82 ASP A N 1
ATOM 593 C CA . ASP A 1 82 ? 14.894 16.929 -5.467 1.00 11.74 82 ASP A CA 1
ATOM 594 C C . ASP A 1 82 ? 13.798 16.098 -6.127 1.00 12.83 82 ASP A C 1
ATOM 595 O O . ASP A 1 82 ? 12.652 16.099 -5.658 1.00 11.90 82 ASP A O 1
ATOM 600 N N . ILE A 1 83 ? 14.131 15.410 -7.225 1.00 10.57 83 ILE A N 1
ATOM 601 C CA . ILE A 1 83 ? 13.058 14.796 -8.007 1.00 13.05 83 ILE A CA 1
ATOM 602 C C . ILE A 1 83 ? 12.453 13.614 -7.268 1.00 13.28 83 ILE A C 1
ATOM 603 O O . ILE A 1 83 ? 11.262 13.311 -7.438 1.00 14.71 83 ILE A O 1
ATOM 608 N N . GLU A 1 84 ? 13.235 12.929 -6.434 1.00 11.48 84 GLU A N 1
ATOM 609 C CA . GLU A 1 84 ? 12.657 11.830 -5.670 1.00 13.61 84 GLU A CA 1
ATOM 610 C C . GLU A 1 84 ? 11.668 12.338 -4.628 1.00 13.86 84 GLU A C 1
ATOM 611 O O . GLU A 1 84 ? 10.654 11.685 -4.363 1.00 13.55 84 GLU A O 1
ATOM 617 N N . VAL A 1 85 ? 11.941 13.492 -4.017 1.00 10.39 85 VAL A N 1
ATOM 618 C CA . VAL A 1 85 ? 10.970 14.067 -3.087 1.00 9.46 85 VAL A CA 1
ATOM 619 C C . VAL A 1 85 ? 9.706 14.487 -3.826 1.00 9.68 85 VAL A C 1
ATOM 620 O O . VAL A 1 85 ? 8.588 14.176 -3.404 1.00 11.08 85 VAL A O 1
ATOM 624 N N . LEU A 1 86 ? 9.859 15.196 -4.945 1.00 11.11 86 LEU A N 1
ATOM 625 C CA . LEU A 1 86 ? 8.681 15.665 -5.670 1.00 10.10 86 LEU A CA 1
ATOM 626 C C . LEU A 1 86 ? 7.863 14.494 -6.207 1.00 10.26 86 LEU A C 1
ATOM 627 O O . LEU A 1 86 ? 6.626 14.500 -6.135 1.00 13.17 86 LEU A O 1
ATOM 632 N N . GLN A 1 87 ? 8.535 13.484 -6.765 1.00 10.42 87 GLN A N 1
ATOM 633 C CA . GLN A 1 87 ? 7.823 12.294 -7.225 1.00 14.28 87 GLN A CA 1
ATOM 634 C C . GLN A 1 87 ? 7.008 11.672 -6.100 1.00 12.70 87 GLN A C 1
ATOM 635 O O . GLN A 1 87 ? 5.845 11.300 -6.296 1.00 11.65 87 GLN A O 1
ATOM 641 N N . GLN A 1 88 ? 7.601 11.549 -4.910 1.00 10.75 88 GLN A N 1
ATOM 642 C CA . GLN A 1 88 ? 6.891 10.932 -3.797 1.00 11.56 88 GLN A CA 1
ATOM 643 C C . GLN A 1 88 ? 5.689 11.763 -3.378 1.00 12.68 88 GLN A C 1
ATOM 644 O O . GLN A 1 88 ? 4.623 11.215 -3.076 1.00 12.91 88 GLN A O 1
ATOM 650 N N . GLU A 1 89 ? 5.832 13.088 -3.364 1.00 12.65 89 GLU A N 1
ATOM 651 C CA . GLU A 1 89 ? 4.721 13.920 -2.913 1.00 11.09 89 GLU A CA 1
ATOM 652 C C . GLU A 1 89 ? 3.608 13.955 -3.951 1.00 13.13 89 GLU A C 1
ATOM 653 O O . GLU A 1 89 ? 2.422 13.927 -3.599 1.00 12.37 89 GLU A O 1
ATOM 659 N N . VAL A 1 90 ? 3.967 13.979 -5.235 1.00 11.94 90 VAL A N 1
ATOM 660 C CA . VAL A 1 90 ? 2.955 13.887 -6.284 1.00 9.54 90 VAL A CA 1
ATOM 661 C C . VAL A 1 90 ? 2.219 12.554 -6.187 1.00 13.54 90 VAL A C 1
ATOM 662 O O . VAL A 1 90 ? 0.984 12.506 -6.219 1.00 14.09 90 VAL A O 1
ATOM 666 N N . ASP A 1 91 ? 2.968 11.452 -6.057 1.00 14.88 91 ASP A N 1
ATOM 667 C CA . ASP A 1 91 ? 2.327 10.147 -5.896 1.00 16.20 91 ASP A CA 1
ATOM 668 C C . ASP A 1 91 ? 1.435 10.125 -4.664 1.00 16.48 91 ASP A C 1
ATOM 669 O O . ASP A 1 91 ? 0.335 9.565 -4.694 1.00 14.45 91 ASP A O 1
ATOM 674 N N . LEU A 1 92 ? 1.894 10.722 -3.564 1.00 13.78 92 LEU A N 1
ATOM 675 C CA . LEU A 1 92 ? 1.110 10.695 -2.337 1.00 12.43 92 LEU A CA 1
ATOM 676 C C . LEU A 1 92 ? -0.219 11.413 -2.521 1.00 14.87 92 LEU A C 1
ATOM 677 O O . LEU A 1 92 ? -1.285 10.853 -2.233 1.00 15.15 92 LEU A O 1
ATOM 682 N N . VAL A 1 93 ? -0.187 12.656 -3.013 1.00 13.32 93 VAL A N 1
ATOM 683 C CA . VAL A 1 93 ? -1.453 13.380 -3.106 1.00 12.12 93 VAL A CA 1
ATOM 684 C C . VAL A 1 93 ? -2.353 12.757 -4.168 1.00 14.70 93 VAL A C 1
ATOM 685 O O . VAL A 1 93 ? -3.579 12.774 -4.027 1.00 13.28 93 VAL A O 1
ATOM 689 N N . GLU A 1 94 ? -1.778 12.195 -5.235 1.00 13.56 94 GLU A N 1
ATOM 690 C CA . GLU A 1 94 ? -2.621 11.554 -6.241 1.00 14.27 94 GLU A CA 1
ATOM 691 C C . GLU A 1 94 ? -3.349 10.347 -5.659 1.00 17.46 94 GLU A C 1
ATOM 692 O O . GLU A 1 94 ? -4.499 10.073 -6.031 1.00 14.63 94 GLU A O 1
ATOM 698 N N . SER A 1 95 ? -2.710 9.641 -4.723 1.00 14.08 95 SER A N 1
ATOM 699 C CA . SER A 1 95 ? -3.328 8.474 -4.101 1.00 17.02 95 SER A CA 1
ATOM 700 C C . SER A 1 95 ? -4.501 8.853 -3.213 1.00 18.25 95 SER A C 1
ATOM 701 O O . SER A 1 95 ? -5.304 7.983 -2.862 1.00 18.01 95 SER A O 1
ATOM 704 N N . TYR A 1 96 ? -4.610 10.122 -2.825 1.00 16.86 96 TYR A N 1
ATOM 705 C CA . TYR A 1 96 ? -5.762 10.616 -2.085 1.00 14.54 96 TYR A CA 1
ATOM 706 C C . TYR A 1 96 ? -6.734 11.367 -2.981 1.00 14.77 96 TYR A C 1
ATOM 707 O O . TYR A 1 96 ? -7.654 12.019 -2.480 1.00 19.60 96 TYR A O 1
ATOM 716 N N . GLY A 1 97 ? -6.547 11.298 -4.295 1.00 14.85 97 GLY A N 1
ATOM 717 C CA . GLY A 1 97 ? -7.489 11.866 -5.231 1.00 15.84 97 GLY A CA 1
ATOM 718 C C . GLY A 1 97 ? -7.233 13.298 -5.644 1.00 17.29 97 GLY A C 1
ATOM 719 O O . GLY A 1 97 ? -8.042 13.856 -6.396 1.00 18.71 97 GLY A O 1
ATOM 720 N N . TYR A 1 98 ? -6.145 13.918 -5.188 1.00 12.60 98 TYR A N 1
ATOM 721 C CA . TYR A 1 98 ? -5.803 15.235 -5.702 1.00 12.62 98 TYR A CA 1
ATOM 722 C C . TYR A 1 98 ? -5.228 15.121 -7.110 1.00 11.22 98 TYR A C 1
ATOM 723 O O . TYR A 1 98 ? -4.579 14.133 -7.466 1.00 15.83 98 TYR A O 1
ATOM 732 N N . GLU A 1 99 ? -5.474 16.148 -7.919 1.00 15.80 99 GLU A N 1
ATOM 733 C CA . GLU A 1 99 ? -4.936 16.243 -9.271 1.00 15.82 99 GLU A CA 1
ATOM 734 C C . GLU A 1 99 ? -4.026 17.463 -9.325 1.00 13.21 99 GLU A C 1
ATOM 735 O O . GLU A 1 99 ? -4.489 18.587 -9.095 1.00 15.78 99 GLU A O 1
ATOM 741 N N . VAL A 1 100 ? -2.741 17.246 -9.616 1.00 12.74 100 VAL A N 1
ATOM 742 C CA . VAL A 1 100 ? -1.780 18.351 -9.585 1.00 12.91 100 VAL A CA 1
ATOM 743 C C . VAL A 1 100 ? -0.960 18.487 -10.863 1.00 12.69 100 VAL A C 1
ATOM 744 O O . VAL A 1 100 ? -0.521 19.591 -11.187 1.00 11.98 100 VAL A O 1
ATOM 748 N N . ARG A 1 101 ? -0.733 17.388 -11.601 1.00 13.96 101 ARG A N 1
ATOM 749 C CA . ARG A 1 101 ? 0.259 17.438 -12.683 1.00 14.07 101 ARG A CA 1
ATOM 750 C C . ARG A 1 101 ? -0.087 18.458 -13.768 1.00 14.99 101 ARG A C 1
ATOM 751 O O . ARG A 1 101 ? 0.824 19.058 -14.354 1.00 15.91 101 ARG A O 1
ATOM 759 N N . ASP A 1 102 ? -1.371 18.662 -14.068 1.00 12.83 102 ASP A N 1
ATOM 760 C CA . ASP A 1 102 ? -1.760 19.590 -15.123 1.00 15.03 102 ASP A CA 1
ATOM 761 C C . ASP A 1 102 ? -1.859 21.041 -14.658 1.00 13.76 102 ASP A C 1
ATOM 762 O O . ASP A 1 102 ? -2.222 21.905 -15.460 1.00 16.80 102 ASP A O 1
ATOM 767 N N . ARG A 1 103 ? -1.571 21.329 -13.386 1.00 13.11 103 ARG A N 1
ATOM 768 C CA . ARG A 1 103 ? -1.566 22.697 -12.880 1.00 11.58 103 ARG A CA 1
ATOM 769 C C . ARG A 1 103 ? -0.295 22.998 -12.095 1.00 12.93 103 ARG A C 1
ATOM 770 O O . ARG A 1 103 ? -0.264 23.966 -11.330 1.00 14.11 103 ARG A O 1
ATOM 778 N N . LEU A 1 104 ? 0.739 22.178 -12.258 1.00 11.03 104 LEU A N 1
ATOM 779 C CA . LEU A 1 104 ? 2.018 22.337 -11.575 1.00 9.59 104 LEU A CA 1
ATOM 780 C C . LEU A 1 104 ? 3.045 22.827 -12.582 1.00 13.33 104 LEU A C 1
ATOM 781 O O . LEU A 1 104 ? 3.222 22.212 -13.642 1.00 13.51 104 LEU A O 1
ATOM 786 N N . TYR A 1 105 ? 3.710 23.929 -12.252 1.00 9.21 105 TYR A N 1
ATOM 787 C CA . TYR A 1 105 ? 4.672 24.581 -13.132 1.00 10.81 105 TYR A CA 1
ATOM 788 C C . TYR A 1 105 ? 6.016 24.608 -12.425 1.00 10.83 105 TYR A C 1
ATOM 789 O O . TYR A 1 105 ? 6.123 25.159 -11.325 1.00 11.01 105 TYR A O 1
ATOM 798 N N . ILE A 1 106 ? 7.030 24.000 -13.040 1.00 9.52 106 ILE A N 1
ATOM 799 C CA . ILE A 1 106 ? 8.340 23.824 -12.421 1.00 8.03 106 ILE A CA 1
ATOM 800 C C . ILE A 1 106 ? 9.361 24.625 -13.225 1.00 11.86 106 ILE A C 1
ATOM 801 O O . ILE A 1 106 ? 9.579 24.355 -14.413 1.00 9.76 106 ILE A O 1
ATOM 806 N N . HIS A 1 107 ? 9.990 25.597 -12.589 1.00 8.95 107 HIS A N 1
ATOM 807 C CA . HIS A 1 107 ? 10.859 26.487 -13.350 1.00 8.24 107 HIS A CA 1
ATOM 808 C C . HIS A 1 107 ? 12.130 25.775 -13.810 1.00 8.63 107 HIS A C 1
ATOM 809 O O . HIS A 1 107 ? 12.838 25.180 -12.989 1.00 8.48 107 HIS A O 1
ATOM 816 N N . PRO A 1 108 ? 12.489 25.864 -15.095 1.00 8.19 108 PRO A N 1
ATOM 817 C CA . PRO A 1 108 ? 13.700 25.169 -15.565 1.00 8.05 108 PRO A CA 1
ATOM 818 C C . PRO A 1 108 ? 14.996 25.731 -14.996 1.00 9.10 108 PRO A C 1
ATOM 819 O O . PRO A 1 108 ? 16.024 25.043 -15.058 1.00 8.28 108 PRO A O 1
ATOM 823 N N . GLN A 1 109 ? 14.991 26.947 -14.447 1.00 5.88 109 GLN A N 1
ATOM 824 C CA . GLN A 1 109 ? 16.210 27.526 -13.900 1.00 8.11 109 GLN A CA 1
ATOM 825 C C . GLN A 1 109 ? 16.444 27.143 -12.444 1.00 7.26 109 GLN A C 1
ATOM 826 O O . GLN A 1 109 ? 17.455 27.551 -11.866 1.00 8.71 109 GLN A O 1
ATOM 832 N N . ALA A 1 110 ? 15.533 26.391 -11.836 1.00 6.41 110 ALA A N 1
ATOM 833 C CA . ALA A 1 110 ? 15.774 25.886 -10.494 1.00 6.53 110 ALA A CA 1
ATOM 834 C C . ALA A 1 110 ? 16.937 24.900 -10.508 1.00 8.81 110 ALA A C 1
ATOM 835 O O . ALA A 1 110 ? 17.191 24.213 -11.504 1.00 7.18 110 ALA A O 1
ATOM 837 N N . THR A 1 111 ? 17.659 24.846 -9.393 1.00 5.96 111 THR A N 1
ATOM 838 C CA . THR A 1 111 ? 18.715 23.859 -9.244 1.00 6.62 111 THR A CA 1
ATOM 839 C C . THR A 1 111 ? 18.106 22.474 -9.092 1.00 7.76 111 THR A C 1
ATOM 840 O O . THR A 1 111 ? 17.143 22.280 -8.344 1.00 8.75 111 THR A O 1
ATOM 844 N N . TRP A 1 112 ? 18.685 21.503 -9.795 1.00 8.04 112 TRP A N 1
ATOM 845 C CA . TRP A 1 112 ? 18.319 20.100 -9.623 1.00 8.42 112 TRP A CA 1
ATOM 846 C C . TRP A 1 112 ? 19.153 19.546 -8.478 1.00 8.85 112 TRP A C 1
ATOM 847 O O . TRP A 1 112 ? 20.371 19.422 -8.596 1.00 8.58 112 TRP A O 1
ATOM 858 N N . LEU A 1 113 ? 18.504 19.247 -7.357 1.00 7.89 113 LEU A N 1
ATOM 859 C CA . LEU A 1 113 ? 19.191 18.679 -6.203 1.00 7.00 113 LEU A CA 1
ATOM 860 C C . LEU A 1 113 ? 19.281 17.175 -6.431 1.00 10.92 113 LEU A C 1
ATOM 861 O O . LEU A 1 113 ? 18.257 16.491 -6.486 1.00 9.67 113 LEU A O 1
ATOM 866 N N . GLU A 1 114 ? 20.490 16.670 -6.581 1.00 10.96 114 GLU A N 1
ATOM 867 C CA . GLU A 1 114 ? 20.721 15.289 -6.989 1.00 10.13 114 GLU A CA 1
ATOM 868 C C . GLU A 1 114 ? 21.166 14.423 -5.818 1.00 13.00 114 GLU A C 1
ATOM 869 O O . GLU A 1 114 ? 21.551 14.924 -4.756 1.00 9.17 114 GLU A O 1
ATOM 875 N N . PRO A 1 115 ? 21.109 13.096 -5.979 1.00 10.53 115 PRO A N 1
ATOM 876 C CA . PRO A 1 115 ? 21.504 12.215 -4.870 1.00 10.80 115 PRO A CA 1
ATOM 877 C C . PRO A 1 115 ? 22.858 12.563 -4.291 1.00 12.50 115 PRO A C 1
ATOM 878 O O . PRO A 1 115 ? 23.044 12.503 -3.070 1.00 11.23 115 PRO A O 1
ATOM 882 N N . VAL A 1 116 ? 23.812 12.949 -5.141 1.00 9.04 116 VAL A N 1
ATOM 883 C CA . VAL A 1 116 ? 25.164 13.232 -4.670 1.00 11.33 116 VAL A CA 1
ATOM 884 C C . VAL A 1 116 ? 25.169 14.391 -3.683 1.00 9.25 116 VAL A C 1
ATOM 885 O O . VAL A 1 116 ? 26.037 14.468 -2.803 1.00 10.64 116 VAL A O 1
ATOM 889 N N . HIS A 1 117 ? 24.208 15.309 -3.805 1.00 9.38 117 HIS A N 1
ATOM 890 C CA . HIS A 1 117 ? 24.142 16.421 -2.861 1.00 10.36 117 HIS A CA 1
ATOM 891 C C . HIS A 1 117 ? 23.706 15.943 -1.482 1.00 7.57 117 HIS A C 1
ATOM 892 O O . HIS A 1 117 ? 24.245 16.397 -0.464 1.00 7.84 117 HIS A O 1
ATOM 899 N N . ARG A 1 118 ? 22.734 15.036 -1.423 1.00 8.29 118 ARG A N 1
ATOM 900 C CA . ARG A 1 118 ? 22.348 14.469 -0.138 1.00 10.39 118 ARG A CA 1
ATOM 901 C C . ARG A 1 118 ? 23.505 13.692 0.469 1.00 11.69 118 ARG A C 1
ATOM 902 O O . ARG A 1 118 ? 23.795 13.817 1.662 1.00 12.42 118 ARG A O 1
ATOM 910 N N . ASP A 1 119 ? 24.168 12.864 -0.342 1.00 11.46 119 ASP A N 1
ATOM 911 C CA . ASP A 1 119 ? 25.289 12.072 0.165 1.00 12.60 119 ASP A CA 1
ATOM 912 C C . ASP A 1 119 ? 26.401 12.963 0.712 1.00 12.76 119 ASP A C 1
ATOM 913 O O . ASP A 1 119 ? 26.961 12.682 1.782 1.00 12.37 119 ASP A O 1
ATOM 918 N N . ARG A 1 120 ? 26.726 14.051 0.000 1.00 8.82 120 ARG A N 1
ATOM 919 C CA . ARG A 1 120 ? 27.804 14.934 0.440 1.00 10.77 120 ARG A CA 1
ATOM 920 C C . ARG A 1 120 ? 27.508 15.548 1.803 1.00 9.58 120 ARG A C 1
ATOM 921 O O . ARG A 1 120 ? 28.412 15.695 2.628 1.00 12.02 120 ARG A O 1
ATOM 929 N N . GLU A 1 121 ? 26.268 15.976 2.035 1.00 9.21 121 GLU A N 1
ATOM 930 C CA . GLU A 1 121 ? 25.938 16.543 3.337 1.00 8.87 121 GLU A CA 1
ATOM 931 C C . GLU A 1 121 ? 25.897 15.462 4.408 1.00 9.19 121 GLU A C 1
ATOM 932 O O . GLU A 1 121 ? 26.386 15.671 5.522 1.00 9.96 121 GLU A O 1
ATOM 938 N N . ALA A 1 122 ? 25.309 14.303 4.090 1.00 9.33 122 ALA A N 1
ATOM 939 C CA . ALA A 1 122 ? 25.127 13.271 5.106 1.00 14.23 122 ALA A CA 1
ATOM 940 C C . ALA A 1 122 ? 26.463 12.772 5.639 1.00 13.29 122 ALA A C 1
ATOM 941 O O . ALA A 1 122 ? 26.577 12.446 6.827 1.00 16.58 122 ALA A O 1
ATOM 943 N N . SER A 1 123 ? 27.486 12.728 4.796 1.00 12.45 123 SER A N 1
ATOM 944 C CA . SER A 1 123 ? 28.788 12.252 5.241 1.00 15.66 123 SER A CA 1
ATOM 945 C C . SER A 1 123 ? 29.694 13.366 5.754 1.00 17.48 123 SER A C 1
ATOM 946 O O . SER A 1 123 ? 30.810 13.076 6.196 1.00 16.88 123 SER A O 1
ATOM 949 N N . SER A 1 124 ? 29.237 14.615 5.734 1.00 13.65 124 SER A N 1
ATOM 950 C CA . SER A 1 124 ? 29.992 15.765 6.209 1.00 10.54 124 SER A CA 1
ATOM 951 C C . SER A 1 124 ? 29.774 16.000 7.707 1.00 12.28 124 SER A C 1
ATOM 952 O O . SER A 1 124 ? 28.941 15.365 8.353 1.00 10.96 124 SER A O 1
ATOM 955 N N . THR A 1 125 ? 30.519 16.969 8.248 1.00 11.35 125 THR A N 1
ATOM 956 C CA . THR A 1 125 ? 30.365 17.404 9.636 1.00 11.90 125 THR A CA 1
ATOM 957 C C . THR A 1 125 ? 29.169 18.337 9.850 1.00 11.11 125 THR A C 1
ATOM 958 O O . THR A 1 125 ? 28.978 18.819 10.971 1.00 11.54 125 THR A O 1
ATOM 962 N N . LEU A 1 126 ? 28.345 18.585 8.826 1.00 10.98 126 LEU A N 1
ATOM 963 C CA . LEU A 1 126 ? 27.297 19.605 8.934 1.00 12.16 126 LEU A CA 1
ATOM 964 C C . LEU A 1 126 ? 26.350 19.340 10.095 1.00 11.53 126 LEU A C 1
ATOM 965 O O . LEU A 1 126 ? 26.040 20.245 10.877 1.00 12.43 126 LEU A O 1
ATOM 970 N N . THR A 1 127 ? 25.815 18.123 10.187 1.00 10.84 127 THR A N 1
ATOM 971 C CA . THR A 1 127 ? 24.863 17.859 11.261 1.00 12.74 127 THR A CA 1
ATOM 972 C C . THR A 1 127 ? 25.519 18.008 12.629 1.00 12.90 127 THR A C 1
ATOM 973 O O . THR A 1 127 ? 24.951 18.629 13.536 1.00 14.38 127 THR A O 1
ATOM 977 N N . ALA A 1 128 ? 26.726 17.463 12.797 1.00 10.81 128 ALA A N 1
ATOM 978 C CA . ALA A 1 128 ? 27.383 17.545 14.099 1.00 15.04 128 ALA A CA 1
ATOM 979 C C . ALA A 1 128 ? 27.700 18.985 14.480 1.00 12.47 128 ALA A C 1
ATOM 980 O O . ALA A 1 128 ? 27.639 19.345 15.662 1.00 13.92 128 ALA A O 1
ATOM 982 N N . LYS A 1 129 ? 28.031 19.822 13.502 1.00 10.83 129 LYS A N 1
ATOM 983 C CA . LYS A 1 129 ? 28.505 21.173 13.788 1.00 14.34 129 LYS A CA 1
ATOM 984 C C . LYS A 1 129 ? 27.382 22.198 13.940 1.00 17.60 129 LYS A C 1
ATOM 985 O O . LYS A 1 129 ? 27.502 23.125 14.753 1.00 13.98 129 LYS A O 1
ATOM 991 N N . VAL A 1 130 ? 26.302 22.076 13.162 1.00 13.82 130 VAL A N 1
ATOM 992 C CA . VAL A 1 130 ? 25.256 23.093 13.139 1.00 10.43 130 VAL A CA 1
ATOM 993 C C . VAL A 1 130 ? 23.856 22.508 13.242 1.00 12.82 130 VAL A C 1
ATOM 994 O O . VAL A 1 130 ? 22.886 23.267 13.278 1.00 12.41 130 VAL A O 1
ATOM 998 N N . GLY A 1 131 ? 23.714 21.185 13.334 1.00 9.38 131 GLY A N 1
ATOM 999 C CA . GLY A 1 131 ? 22.393 20.587 13.404 1.00 12.24 131 GLY A CA 1
ATOM 1000 C C . GLY A 1 131 ? 21.680 20.485 12.074 1.00 10.55 131 GLY A C 1
ATOM 1001 O O . GLY A 1 131 ? 20.466 20.276 12.046 1.00 15.11 131 GLY A O 1
ATOM 1002 N N . SER A 1 132 ? 22.405 20.607 10.970 1.00 12.01 132 SER A N 1
ATOM 1003 C CA . SER A 1 132 ? 21.816 20.537 9.638 1.00 10.53 132 SER A CA 1
ATOM 1004 C C . SER A 1 132 ? 20.966 19.283 9.440 1.00 11.12 132 SER A C 1
ATOM 1005 O O . SER A 1 132 ? 21.268 18.208 9.966 1.00 11.19 132 SER A O 1
ATOM 1008 N N . THR A 1 133 ? 19.916 19.417 8.617 1.00 11.01 133 THR A N 1
ATOM 1009 C CA . THR A 1 133 ? 19.127 18.259 8.194 1.00 11.39 133 THR A CA 1
ATOM 1010 C C . THR A 1 133 ? 19.898 17.345 7.253 1.00 10.31 133 THR A C 1
ATOM 1011 O O . THR A 1 133 ? 19.485 16.195 7.046 1.00 12.47 133 THR A O 1
ATOM 1015 N N . SER A 1 134 ? 20.996 17.838 6.667 1.00 11.99 134 SER A N 1
ATOM 1016 C CA . SER A 1 134 ? 21.783 17.104 5.673 1.00 10.54 134 SER A CA 1
ATOM 1017 C C . SER A 1 134 ? 20.907 16.531 4.558 1.00 12.81 134 SER A C 1
ATOM 1018 O O . SER A 1 134 ? 21.097 15.399 4.108 1.00 11.83 134 SER A O 1
ATOM 1021 N N . LYS A 1 135 ? 19.962 17.332 4.069 1.00 10.17 135 LYS A N 1
ATOM 1022 C CA . LYS A 1 135 ? 19.127 16.906 2.954 1.00 9.92 135 LYS A CA 1
ATOM 1023 C C . LYS A 1 135 ? 19.654 17.379 1.603 1.00 10.98 135 LYS A C 1
ATOM 1024 O O . LYS A 1 135 ? 18.978 17.181 0.584 1.00 10.96 135 LYS A O 1
ATOM 1030 N N . GLY A 1 136 ? 20.839 17.991 1.573 1.00 8.21 136 GLY A N 1
ATOM 1031 C CA . GLY A 1 136 ? 21.517 18.315 0.338 1.00 8.65 136 GLY A CA 1
ATOM 1032 C C . GLY A 1 136 ? 21.298 19.718 -0.185 1.00 9.62 136 GLY A C 1
ATOM 1033 O O . GLY A 1 136 ? 21.849 20.050 -1.239 1.00 8.29 136 GLY A O 1
ATOM 1034 N N . ILE A 1 137 ? 20.498 20.542 0.501 1.00 6.51 137 ILE A N 1
ATOM 1035 C CA . ILE A 1 137 ? 20.167 21.871 -0.022 1.00 5.87 137 ILE A CA 1
ATOM 1036 C C . ILE A 1 137 ? 21.425 22.738 -0.116 1.00 7.46 137 ILE A C 1
ATOM 1037 O O . ILE A 1 137 ? 21.680 23.389 -1.137 1.00 7.76 137 ILE A O 1
ATOM 1042 N N . GLY A 1 138 ? 22.230 22.759 0.948 1.00 6.75 138 GLY A N 1
ATOM 1043 C CA . GLY A 1 138 ? 23.468 23.534 0.910 1.00 7.30 138 GLY A CA 1
ATOM 1044 C C . GLY A 1 138 ? 24.437 23.046 -0.154 1.00 7.68 138 GLY A C 1
ATOM 1045 O O . GLY A 1 138 ? 25.036 23.843 -0.882 1.00 7.98 138 GLY A O 1
ATOM 1046 N N . ALA A 1 139 ? 24.611 21.729 -0.257 1.00 8.45 139 ALA A N 1
ATOM 1047 C CA . ALA A 1 139 ? 25.531 21.193 -1.252 1.00 8.29 139 ALA A CA 1
ATOM 1048 C C . ALA A 1 139 ? 25.083 21.556 -2.663 1.00 7.47 139 ALA A C 1
ATOM 1049 O O . ALA A 1 139 ? 25.914 21.853 -3.534 1.00 6.83 139 ALA A O 1
ATOM 1051 N N . ALA A 1 140 ? 23.769 21.527 -2.914 1.00 6.24 140 ALA A N 1
ATOM 1052 C CA . ALA A 1 140 ? 23.265 21.921 -4.226 1.00 7.91 140 ALA A CA 1
ATOM 1053 C C . ALA A 1 140 ? 23.500 23.405 -4.476 1.00 7.24 140 ALA A C 1
ATOM 1054 O O . ALA A 1 140 ? 23.892 23.804 -5.577 1.00 6.56 140 ALA A O 1
ATOM 1056 N N . ARG A 1 141 ? 23.251 24.237 -3.463 1.00 7.75 141 ARG A N 1
ATOM 1057 C CA . ARG A 1 141 ? 23.489 25.670 -3.617 1.00 7.48 141 ARG A CA 1
ATOM 1058 C C . ARG A 1 141 ? 24.965 25.962 -3.857 1.00 7.49 141 ARG A C 1
ATOM 1059 O O . ARG A 1 141 ? 25.310 26.857 -4.638 1.00 8.87 141 ARG A O 1
ATOM 1067 N N . SER A 1 142 ? 25.847 25.237 -3.172 1.00 6.59 142 SER A N 1
ATOM 1068 C CA . SER A 1 142 ? 27.280 25.409 -3.389 1.00 7.69 142 SER A CA 1
ATOM 1069 C C . SER A 1 142 ? 27.662 25.048 -4.823 1.00 7.55 142 SER A C 1
ATOM 1070 O O . SER A 1 142 ? 28.422 25.773 -5.481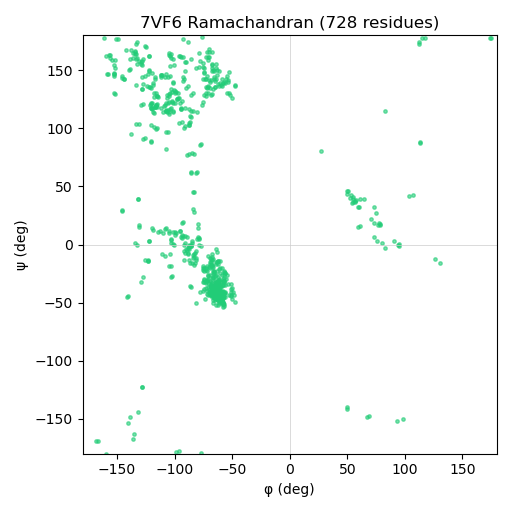 1.00 7.74 142 SER A O 1
ATOM 1073 N N . ASP A 1 143 ? 27.132 23.933 -5.330 1.00 8.53 143 ASP A N 1
ATOM 1074 C CA . ASP A 1 143 ? 27.372 23.559 -6.722 1.00 7.51 143 ASP A CA 1
ATOM 1075 C C . ASP A 1 143 ? 26.784 24.584 -7.694 1.00 6.26 143 ASP A C 1
ATOM 1076 O O . ASP A 1 143 ? 27.376 24.857 -8.745 1.00 7.52 143 ASP A O 1
ATOM 1081 N N . ARG A 1 144 ? 25.620 25.168 -7.371 1.00 6.80 144 ARG A N 1
ATOM 1082 C CA . ARG A 1 144 ? 25.082 26.220 -8.234 1.00 7.78 144 ARG A CA 1
ATOM 1083 C C . ARG A 1 144 ? 26.013 27.429 -8.269 1.00 8.19 144 ARG A C 1
ATOM 1084 O O . ARG A 1 144 ? 26.257 28.012 -9.332 1.00 6.85 144 ARG A O 1
ATOM 1092 N N . ILE A 1 145 ? 26.538 27.819 -7.104 1.00 6.27 145 ILE A N 1
ATOM 1093 C CA . ILE A 1 145 ? 27.462 28.947 -7.017 1.00 7.02 145 ILE A CA 1
ATOM 1094 C C . ILE A 1 145 ? 28.711 28.692 -7.860 1.00 7.18 145 ILE A C 1
ATOM 1095 O O . ILE A 1 145 ? 29.210 29.594 -8.545 1.00 8.70 145 ILE A O 1
ATOM 1100 N N . TRP A 1 146 ? 29.241 27.463 -7.819 1.00 6.24 146 TRP A N 1
ATOM 1101 C CA . TRP A 1 146 ? 30.389 27.085 -8.640 1.00 7.24 146 TRP A CA 1
ATOM 1102 C C . TRP A 1 146 ? 30.006 26.819 -10.089 1.00 10.74 146 TRP A C 1
ATOM 1103 O O . TRP A 1 146 ? 30.885 26.509 -10.903 1.00 11.70 146 TRP A O 1
ATOM 1114 N N . ARG A 1 147 ? 28.719 26.938 -10.420 1.00 8.67 147 ARG A N 1
ATOM 1115 C CA . ARG A 1 147 ? 28.220 26.743 -11.778 1.00 9.49 147 ARG A CA 1
ATOM 1116 C C . ARG A 1 147 ? 28.518 25.334 -12.288 1.00 13.08 147 ARG A C 1
ATOM 1117 O O . ARG A 1 147 ? 28.699 25.122 -13.488 1.00 11.81 147 ARG A O 1
ATOM 1125 N N . VAL A 1 148 ? 28.531 24.353 -11.383 1.00 8.07 148 VAL A N 1
ATOM 1126 C CA . VAL A 1 148 ? 28.628 22.946 -11.775 1.00 11.85 148 VAL A CA 1
ATOM 1127 C C . VAL A 1 148 ? 27.345 22.167 -11.510 1.00 10.55 148 VAL A C 1
ATOM 1128 O O . VAL A 1 148 ? 27.256 21.001 -11.920 1.00 12.98 148 VAL A O 1
ATOM 1132 N N . ALA A 1 149 ? 26.361 22.750 -10.831 1.00 9.52 149 ALA A N 1
ATOM 1133 C CA . ALA A 1 149 ? 25.091 22.065 -10.649 1.00 8.15 149 ALA A CA 1
ATOM 1134 C C . ALA A 1 149 ? 24.365 21.919 -11.981 1.00 9.47 149 ALA A C 1
ATOM 1135 O O . ALA A 1 149 ? 24.566 22.691 -12.922 1.00 9.16 149 ALA A O 1
ATOM 1137 N N . ASN A 1 150 ? 23.505 20.913 -12.052 1.00 8.44 150 ASN A N 1
ATOM 1138 C CA . ASN A 1 150 ? 22.550 20.825 -13.145 1.00 10.06 150 ASN A CA 1
ATOM 1139 C C . ASN A 1 150 ? 21.257 21.534 -12.767 1.00 12.42 150 ASN A C 1
ATOM 1140 O O . ASN A 1 150 ? 20.936 21.709 -11.587 1.00 9.59 150 ASN A O 1
ATOM 1145 N N . LEU A 1 151 ? 20.513 21.941 -13.789 1.00 10.98 151 LEU A N 1
ATOM 1146 C CA . LEU A 1 151 ? 19.248 22.632 -13.606 1.00 9.63 151 LEU A CA 1
ATOM 1147 C C . LEU A 1 151 ? 18.080 21.696 -13.865 1.00 9.97 151 LEU A C 1
ATOM 1148 O O . LEU A 1 151 ? 18.212 20.669 -14.537 1.00 8.48 151 LEU A O 1
ATOM 1153 N N . VAL A 1 152 ? 16.916 22.089 -13.339 1.00 6.60 152 VAL A N 1
ATOM 1154 C CA . VAL A 1 152 ? 15.681 21.360 -13.636 1.00 8.04 152 VAL A CA 1
ATOM 1155 C C . VAL A 1 152 ? 15.508 21.182 -15.139 1.00 9.18 152 VAL A C 1
ATOM 1156 O O . VAL A 1 152 ? 15.076 20.120 -15.611 1.00 11.34 152 VAL A O 1
ATOM 1160 N N . GLY A 1 153 ? 15.821 22.222 -15.914 1.00 9.73 153 GLY A N 1
ATOM 1161 C CA . GLY A 1 153 ? 15.710 22.140 -17.361 1.00 12.56 153 GLY A CA 1
ATOM 1162 C C . GLY A 1 153 ? 16.612 21.098 -17.991 1.00 14.78 153 GLY A C 1
ATOM 1163 O O . GLY A 1 153 ? 16.404 20.743 -19.156 1.00 14.91 153 GLY A O 1
ATOM 1164 N N . ASP A 1 154 ? 17.592 20.592 -17.251 1.00 12.94 154 ASP A N 1
ATOM 1165 C CA . ASP A 1 154 ? 18.528 19.595 -17.759 1.00 15.06 154 ASP A CA 1
ATOM 1166 C C . ASP A 1 154 ? 18.043 18.168 -17.577 1.00 14.91 154 ASP A C 1
ATOM 1167 O O . ASP A 1 154 ? 18.707 17.247 -18.066 1.00 15.68 154 ASP A O 1
ATOM 1172 N N . ASN A 1 155 ? 16.941 17.953 -16.863 1.00 13.38 155 ASN A N 1
ATOM 1173 C CA . ASN A 1 155 ? 16.478 16.603 -16.537 1.00 13.11 155 ASN A CA 1
ATOM 1174 C C . ASN A 1 155 ? 15.082 16.390 -17.104 1.00 15.18 155 ASN A C 1
ATOM 1175 O O . ASN A 1 155 ? 14.090 16.874 -16.528 1.00 14.05 155 ASN A O 1
ATOM 1180 N N . PRO A 1 156 ? 14.949 15.675 -18.222 1.00 14.66 156 PRO A N 1
ATOM 1181 C CA . PRO A 1 156 ? 13.619 15.479 -18.816 1.00 14.63 156 PRO A CA 1
ATOM 1182 C C . PRO A 1 156 ? 12.612 14.839 -17.878 1.00 15.25 156 PRO A C 1
ATOM 1183 O O . PRO A 1 156 ? 11.402 15.018 -18.077 1.00 14.21 156 PRO A O 1
ATOM 1187 N N . ALA A 1 157 ? 13.063 14.110 -16.852 1.00 14.27 157 ALA A N 1
ATOM 1188 C CA . ALA A 1 157 ? 12.134 13.409 -15.972 1.00 18.00 157 ALA A CA 1
ATOM 1189 C C . ALA A 1 157 ? 11.208 14.358 -15.219 1.00 15.60 157 ALA A C 1
ATOM 1190 O O . ALA A 1 157 ? 10.132 13.939 -14.782 1.00 14.23 157 ALA A O 1
ATOM 1192 N N . PHE A 1 158 ? 11.594 15.628 -15.053 1.00 13.88 158 PHE A N 1
ATOM 1193 C CA . PHE A 1 158 ? 10.686 16.570 -14.405 1.00 10.95 158 PHE A CA 1
ATOM 1194 C C . PHE A 1 158 ? 9.432 16.809 -15.236 1.00 13.22 158 PHE A C 1
ATOM 1195 O O . PHE A 1 158 ? 8.381 17.140 -14.680 1.00 13.53 158 PHE A O 1
ATOM 1203 N N . GLN A 1 159 ? 9.508 16.618 -16.559 1.00 13.51 159 GLN A N 1
ATOM 1204 C CA . GLN A 1 159 ? 8.336 16.829 -17.407 1.00 16.33 159 GLN A CA 1
ATOM 1205 C C . GLN A 1 159 ? 7.245 15.786 -17.180 1.00 14.44 159 GLN A C 1
ATOM 1206 O O . GLN A 1 159 ? 6.111 15.993 -17.613 1.00 16.02 159 GLN A O 1
ATOM 1212 N N . GLU A 1 160 ? 7.559 14.670 -16.522 1.00 16.03 160 GLU A N 1
ATOM 1213 C CA . GLU A 1 160 ? 6.520 13.712 -16.159 1.00 18.51 160 GLU A CA 1
ATOM 1214 C C . GLU A 1 160 ? 5.676 14.192 -14.985 1.00 19.47 160 GLU A C 1
ATOM 1215 O O . GLU A 1 160 ? 4.569 13.680 -14.783 1.00 13.33 160 GLU A O 1
ATOM 1221 N N . LEU A 1 161 ? 6.171 15.158 -14.213 1.00 11.93 161 LEU A N 1
ATOM 1222 C CA . LEU A 1 161 ? 5.517 15.573 -12.978 1.00 16.12 161 LEU A CA 1
ATOM 1223 C C . LEU A 1 161 ? 4.756 16.880 -13.109 1.00 13.80 161 LEU A C 1
ATOM 1224 O O . LEU A 1 161 ? 3.781 17.101 -12.382 1.00 12.88 161 LEU A O 1
ATOM 1229 N N . GLY A 1 162 ? 5.185 17.751 -14.005 1.00 12.06 162 GLY A N 1
ATOM 1230 C CA . GLY A 1 162 ? 4.454 18.968 -14.277 1.00 11.08 162 GLY A CA 1
ATOM 1231 C C . GLY A 1 162 ? 4.975 19.609 -15.540 1.00 14.70 162 GLY A C 1
ATOM 1232 O O . GLY A 1 162 ? 5.767 19.019 -16.279 1.00 17.62 162 GLY A O 1
ATOM 1233 N N . ARG A 1 163 ? 4.543 20.841 -15.769 1.00 10.84 163 ARG A N 1
ATOM 1234 C CA . ARG A 1 163 ? 4.999 21.607 -16.924 1.00 12.06 163 ARG A CA 1
ATOM 1235 C C . ARG A 1 163 ? 6.301 22.306 -16.556 1.00 13.53 163 ARG A C 1
ATOM 1236 O O . ARG A 1 163 ? 6.314 23.175 -15.680 1.00 16.44 163 ARG A O 1
ATOM 1238 N N . VAL A 1 164 ? 7.396 21.933 -17.217 1.00 11.25 164 VAL A N 1
ATOM 1239 C CA . VAL A 1 164 ? 8.682 22.608 -17.021 1.00 10.50 164 VAL A CA 1
ATOM 1240 C C . VAL A 1 164 ? 8.702 23.803 -17.970 1.00 16.80 164 VAL A C 1
ATOM 1241 O O . VAL A 1 164 ? 8.863 23.645 -19.179 1.00 15.61 164 VAL A O 1
ATOM 1245 N N . SER A 1 165 ? 8.522 25.005 -17.428 1.00 13.34 165 SER A N 1
ATOM 1246 C CA . SER A 1 165 ? 8.442 26.176 -18.287 1.00 14.58 165 SER A CA 1
ATOM 1247 C C . SER A 1 165 ? 8.905 27.400 -17.521 1.00 14.89 165 SER A C 1
ATOM 1248 O O . SER A 1 165 ? 8.730 27.498 -16.302 1.00 11.57 165 SER A O 1
ATOM 1251 N N . ASP A 1 166 ? 9.530 28.316 -18.250 1.00 11.43 166 ASP A N 1
ATOM 1252 C CA . ASP A 1 166 ? 9.939 29.607 -17.702 1.00 13.60 166 ASP A CA 1
ATOM 1253 C C . ASP A 1 166 ? 8.705 30.510 -17.630 1.00 13.45 166 ASP A C 1
ATOM 1254 O O . ASP A 1 166 ? 8.428 31.311 -18.526 1.00 12.75 166 ASP A O 1
ATOM 1259 N N . PHE A 1 167 ? 7.960 30.383 -16.530 1.00 11.34 167 PHE A N 1
ATOM 1260 C CA . PHE A 1 167 ? 6.669 31.039 -16.349 1.00 12.50 167 PHE A CA 1
ATOM 1261 C C . PHE A 1 167 ? 6.756 32.436 -15.741 1.00 11.99 167 PHE A C 1
ATOM 1262 O O . PHE A 1 167 ? 5.717 33.089 -15.579 1.00 10.62 167 PHE A O 1
ATOM 1270 N N . THR A 1 168 ? 7.949 32.913 -15.383 1.00 10.78 168 THR A N 1
ATOM 1271 C CA . THR A 1 168 ? 8.021 34.053 -14.471 1.00 10.14 168 THR A CA 1
ATOM 1272 C C . THR A 1 168 ? 7.388 35.304 -15.071 1.00 11.62 168 THR A C 1
ATOM 1273 O O . THR A 1 168 ? 6.660 36.027 -14.383 1.00 10.30 168 THR A O 1
ATOM 1277 N N . GLU A 1 169 ? 7.660 35.590 -16.345 1.00 9.04 169 GLU A N 1
ATOM 1278 C CA . GLU A 1 169 ? 7.083 36.788 -16.952 1.00 10.90 169 GLU A CA 1
ATOM 1279 C C . GLU A 1 169 ? 5.589 36.629 -17.227 1.00 10.20 169 GLU A C 1
ATOM 1280 O O . GLU A 1 169 ? 4.845 37.611 -17.151 1.00 11.61 169 GLU A O 1
ATOM 1286 N N . ASP A 1 170 ? 5.129 35.417 -17.553 1.00 11.32 170 ASP A N 1
ATOM 1287 C CA . ASP A 1 170 ? 3.689 35.184 -17.636 1.00 14.17 170 ASP A CA 1
ATOM 1288 C C . ASP A 1 170 ? 3.015 35.467 -16.304 1.00 13.86 170 ASP A C 1
ATOM 1289 O O . ASP A 1 170 ? 1.950 36.098 -16.251 1.00 14.59 170 ASP A O 1
ATOM 1294 N N . LEU A 1 171 ? 3.626 35.008 -15.212 1.00 11.72 171 LEU A N 1
ATOM 1295 C CA . LEU A 1 171 ? 3.075 35.235 -13.885 1.00 8.73 171 LEU A CA 1
ATOM 1296 C C . LEU A 1 171 ? 3.097 36.718 -13.523 1.00 11.18 171 LEU A C 1
ATOM 1297 O O . LEU A 1 171 ? 2.110 37.257 -13.001 1.00 11.35 171 LEU A O 1
ATOM 1302 N N . ARG A 1 172 ? 4.221 37.395 -13.785 1.00 10.61 172 ARG A N 1
ATOM 1303 C CA . ARG A 1 172 ? 4.295 38.828 -13.526 1.00 10.01 172 ARG A CA 1
ATOM 1304 C C . ARG A 1 172 ? 3.211 39.570 -14.299 1.00 11.79 172 ARG A C 1
ATOM 1305 O O . ARG A 1 172 ? 2.571 40.483 -13.764 1.00 10.28 172 ARG A O 1
ATOM 1313 N N . SER A 1 173 ? 2.983 39.173 -15.555 1.00 10.47 173 SER A N 1
ATOM 1314 C CA . SER A 1 173 ? 1.968 39.827 -16.380 1.00 14.19 173 SER A CA 1
ATOM 1315 C C . SER A 1 173 ? 0.576 39.639 -15.798 1.00 12.99 173 SER A C 1
ATOM 1316 O O . SER A 1 173 ? -0.248 40.561 -15.830 1.00 14.27 173 SER A O 1
ATOM 1319 N N . GLU A 1 174 ? 0.282 38.441 -15.293 1.00 14.17 174 GLU A N 1
ATOM 1320 C CA . GLU A 1 174 ? -1.027 38.218 -14.690 1.00 16.29 174 GLU A CA 1
ATOM 1321 C C . GLU A 1 174 ? -1.236 39.132 -13.486 1.00 15.42 174 GLU A C 1
ATOM 1322 O O . GLU A 1 174 ? -2.328 39.683 -13.300 1.00 18.49 174 GLU A O 1
ATOM 1324 N N . LEU A 1 175 ? -0.194 39.323 -12.666 1.00 10.11 175 LEU A N 1
ATOM 1325 C CA . LEU A 1 175 ? -0.292 40.251 -11.539 1.00 11.67 175 LEU A CA 1
ATOM 1326 C C . LEU A 1 175 ? -0.451 41.687 -12.009 1.00 14.11 175 LEU A C 1
ATOM 1327 O O . LEU A 1 175 ? -1.235 42.456 -11.433 1.00 13.16 175 LEU A O 1
ATOM 1332 N N . VAL A 1 176 ? 0.307 42.078 -13.030 1.00 11.55 176 VAL A N 1
ATOM 1333 C CA . VAL A 1 176 ? 0.277 43.465 -13.473 1.00 14.37 176 VAL A CA 1
ATOM 1334 C C . VAL A 1 176 ? -1.013 43.748 -14.199 1.00 19.61 176 VAL A C 1
ATOM 1335 O O . VAL A 1 176 ? -1.641 44.809 -14.031 1.00 19.57 176 VAL A O 1
ATOM 1339 N N . ASP A 1 177 ? -1.368 42.842 -15.104 1.00 19.34 177 ASP A N 1
ATOM 1340 C CA . ASP A 1 177 ? -2.333 43.083 -16.156 1.00 28.78 177 ASP A CA 1
ATOM 1341 C C . ASP A 1 177 ? -3.650 42.441 -15.879 1.00 27.47 177 ASP A C 1
ATOM 1342 O O . ASP A 1 177 ? -4.604 42.707 -16.622 1.00 33.01 177 ASP A O 1
ATOM 1347 N N . GLY A 1 178 ? -3.696 41.653 -14.872 1.00 32.65 178 GLY A N 1
ATOM 1348 C CA . GLY A 1 178 ? -4.916 41.018 -14.481 1.00 32.07 178 GLY A CA 1
ATOM 1349 C C . GLY A 1 178 ? -5.189 41.155 -13.013 1.00 28.52 178 GLY A C 1
ATOM 1350 O O . GLY A 1 178 ? -4.911 42.179 -12.343 1.00 33.41 178 GLY A O 1
ATOM 1351 N N . SER A 1 179 ? -5.756 40.087 -12.549 1.00 27.98 179 SER A N 1
ATOM 1352 C CA . SER A 1 179 ? -6.251 40.002 -11.210 1.00 21.33 179 SER A CA 1
ATOM 1353 C C . SER A 1 179 ? -5.842 38.625 -10.727 1.00 20.51 179 SER A C 1
ATOM 1354 O O . SER A 1 179 ? -6.504 37.622 -11.012 1.00 19.90 179 SER A O 1
ATOM 1357 N N . LEU A 1 180 ? -4.727 38.587 -10.062 1.00 13.72 180 LEU A N 1
ATOM 1358 C CA . LEU A 1 180 ? -4.210 37.356 -9.506 1.00 9.69 180 LEU A CA 1
ATOM 1359 C C . LEU A 1 180 ? -3.768 37.596 -8.095 1.00 8.67 180 LEU A C 1
ATOM 1360 O O . LEU A 1 180 ? -3.183 38.645 -7.803 1.00 7.55 180 LEU A O 1
ATOM 1365 N N . ALA A 1 181 ? -4.086 36.688 -7.202 1.00 9.21 181 ALA A N 1
ATOM 1366 C CA . ALA A 1 181 ? -3.473 36.657 -5.883 1.00 8.45 181 ALA A CA 1
ATOM 1367 C C . ALA A 1 181 ? -2.369 35.605 -5.898 1.00 9.84 181 ALA A C 1
ATOM 1368 O O . ALA A 1 181 ? -2.628 34.433 -6.190 1.00 9.82 181 ALA A O 1
ATOM 1370 N N . LEU A 1 182 ? -1.141 36.019 -5.596 1.00 7.06 182 LEU A N 1
ATOM 1371 C CA . LEU A 1 182 ? 0.003 35.114 -5.567 1.00 7.50 182 LEU A CA 1
ATOM 1372 C C . LEU A 1 182 ? 0.397 34.908 -4.115 1.00 7.82 182 LEU A C 1
ATOM 1373 O O . LEU A 1 182 ? 0.703 35.882 -3.420 1.00 7.26 182 LEU A O 1
ATOM 1378 N N . VAL A 1 183 ? 0.357 33.654 -3.654 1.00 5.69 183 VAL A N 1
ATOM 1379 C CA . VAL A 1 183 ? 0.726 33.295 -2.283 1.00 7.83 183 VAL A CA 1
ATOM 1380 C C . VAL A 1 183 ? 2.087 32.605 -2.331 1.00 7.45 183 VAL A C 1
ATOM 1381 O O . VAL A 1 183 ? 2.225 31.532 -2.935 1.00 7.52 183 VAL A O 1
ATOM 1385 N N . ILE A 1 184 ? 3.098 33.231 -1.722 1.00 6.16 184 ILE A N 1
ATOM 1386 C CA . ILE A 1 184 ? 4.461 32.705 -1.741 1.00 6.44 184 ILE A CA 1
ATOM 1387 C C . ILE A 1 184 ? 4.751 32.088 -0.385 1.00 9.20 184 ILE A C 1
ATOM 1388 O O . ILE A 1 184 ? 4.761 32.777 0.640 1.00 7.43 184 ILE A O 1
ATOM 1393 N N . GLU A 1 185 ? 4.985 30.785 -0.399 1.00 8.61 185 GLU A N 1
ATOM 1394 C CA . GLU A 1 185 ? 5.223 29.977 0.783 1.00 11.33 185 GLU A CA 1
ATOM 1395 C C . GLU A 1 185 ? 6.722 30.032 1.067 1.00 10.50 185 GLU A C 1
ATOM 1396 O O . GLU A 1 185 ? 7.514 29.397 0.373 1.00 10.00 185 GLU A O 1
ATOM 1402 N N . GLY A 1 186 ? 7.119 30.828 2.067 1.00 10.70 186 GLY A N 1
ATOM 1403 C CA . GLY A 1 186 ? 8.488 30.834 2.533 1.00 10.28 186 GLY A CA 1
ATOM 1404 C C . GLY A 1 186 ? 8.797 29.612 3.391 1.00 16.23 186 GLY A C 1
ATOM 1405 O O . GLY A 1 186 ? 7.946 28.765 3.669 1.00 15.03 186 GLY A O 1
ATOM 1406 N N . THR A 1 187 ? 10.044 29.529 3.839 1.00 12.51 187 THR A N 1
ATOM 1407 C CA . THR A 1 187 ? 10.443 28.386 4.653 1.00 11.88 187 THR A CA 1
ATOM 1408 C C . THR A 1 187 ? 11.311 28.826 5.824 1.00 12.64 187 THR A C 1
ATOM 1409 O O . THR A 1 187 ? 11.801 29.956 5.884 1.00 11.93 187 THR A O 1
ATOM 1413 N N . GLN A 1 188 ? 11.495 27.888 6.758 1.00 10.88 188 GLN A N 1
ATOM 1414 C CA . GLN A 1 188 ? 12.290 28.096 7.961 1.00 9.54 188 GLN A CA 1
ATOM 1415 C C . GLN A 1 188 ? 11.888 29.384 8.665 1.00 10.25 188 GLN A C 1
ATOM 1416 O O . GLN A 1 188 ? 10.694 29.688 8.773 1.00 10.95 188 GLN A O 1
ATOM 1422 N N . GLY A 1 189 ? 12.847 30.137 9.176 1.00 8.38 189 GLY A N 1
ATOM 1423 C CA . GLY A 1 189 ? 12.472 31.306 9.946 1.00 6.75 189 GLY A CA 1
ATOM 1424 C C . GLY A 1 189 ? 13.612 32.289 10.014 1.00 8.02 189 GLY A C 1
ATOM 1425 O O . GLY A 1 189 ? 14.776 31.942 9.793 1.00 7.81 189 GLY A O 1
ATOM 1426 N N . TYR A 1 190 ? 13.255 33.523 10.367 1.00 7.18 190 TYR A N 1
ATOM 1427 C CA . TYR A 1 190 ? 14.199 34.634 10.302 1.00 8.04 190 TYR A CA 1
ATOM 1428 C C . TYR A 1 190 ? 15.514 34.305 11.002 1.00 8.13 190 TYR A C 1
ATOM 1429 O O . TYR A 1 190 ? 16.601 34.584 10.478 1.00 7.19 190 TYR A O 1
ATOM 1438 N N . GLY A 1 191 ? 15.430 33.749 12.211 1.00 8.68 191 GLY A N 1
ATOM 1439 C CA . GLY A 1 191 ? 16.626 33.556 13.012 1.00 8.39 191 GLY A CA 1
ATOM 1440 C C . GLY A 1 191 ? 17.578 32.518 12.472 1.00 9.76 191 GLY A C 1
ATOM 1441 O O . GLY A 1 191 ? 18.718 32.440 12.944 1.00 10.46 191 GLY A O 1
ATOM 1442 N N . LEU A 1 192 ? 17.144 31.721 11.502 1.00 6.30 192 LEU A N 1
ATOM 1443 C CA . LEU A 1 192 ? 18.026 30.765 10.852 1.00 8.89 192 LEU A CA 1
ATOM 1444 C C . LEU A 1 192 ? 18.798 31.391 9.703 1.00 6.01 192 LEU A C 1
ATOM 1445 O O . LEU A 1 192 ? 19.585 30.698 9.056 1.00 8.36 192 LEU A O 1
ATOM 1450 N N . GLY A 1 193 ? 18.581 32.679 9.436 1.00 8.13 193 GLY A N 1
ATOM 1451 C CA . GLY A 1 193 ? 19.170 33.302 8.258 1.00 6.89 193 GLY A CA 1
ATOM 1452 C C . GLY A 1 193 ? 20.690 33.368 8.310 1.00 10.34 193 GLY A C 1
ATOM 1453 O O . GLY A 1 193 ? 21.295 33.603 9.356 1.00 7.44 193 GLY A O 1
ATOM 1454 N N . LEU A 1 194 ? 21.304 33.195 7.131 1.00 8.64 194 LEU A N 1
ATOM 1455 C CA . LEU A 1 194 ? 22.755 33.241 6.995 1.00 9.22 194 LEU A CA 1
ATOM 1456 C C . LEU A 1 194 ? 23.374 34.487 7.617 1.00 9.14 194 LEU A C 1
ATOM 1457 O O . LEU A 1 194 ? 24.504 34.427 8.118 1.00 10.75 194 LEU A O 1
ATOM 1462 N N . HIS A 1 195 ? 22.676 35.627 7.578 1.00 7.04 195 HIS A N 1
ATOM 1463 C CA . HIS A 1 195 ? 23.196 36.884 8.112 1.00 8.89 195 HIS A CA 1
ATOM 1464 C C . HIS A 1 195 ? 22.423 37.398 9.318 1.00 10.21 195 HIS A C 1
ATOM 1465 O O . HIS A 1 195 ? 22.649 38.542 9.734 1.00 11.15 195 HIS A O 1
ATOM 1472 N N . ALA A 1 196 ? 21.529 36.593 9.898 1.00 9.19 196 ALA A N 1
ATOM 1473 C CA . ALA A 1 196 ? 20.662 37.081 10.965 1.00 10.62 196 ALA A CA 1
ATOM 1474 C C . ALA A 1 196 ? 21.326 37.059 12.338 1.00 13.53 196 ALA A C 1
ATOM 1475 O O . ALA A 1 196 ? 20.739 37.570 13.299 1.00 15.45 196 ALA A O 1
ATOM 1477 N N . GLY A 1 197 ? 22.513 36.476 12.463 1.00 9.57 197 GLY A N 1
ATOM 1478 C CA . GLY A 1 197 ? 23.283 36.668 13.676 1.00 11.71 197 GLY A CA 1
ATOM 1479 C C . GLY A 1 197 ? 23.820 35.410 14.319 1.00 12.40 197 GLY A C 1
ATOM 1480 O O . GLY A 1 197 ? 24.706 35.491 15.172 1.00 14.09 197 GLY A O 1
ATOM 1481 N N . HIS A 1 198 ? 23.304 34.241 13.937 1.00 9.22 198 HIS A N 1
ATOM 1482 C CA . HIS A 1 198 ? 23.690 32.991 14.585 1.00 10.34 198 HIS A CA 1
ATOM 1483 C C . HIS A 1 198 ? 24.719 32.187 13.803 1.00 8.20 198 HIS A C 1
ATOM 1484 O O . HIS A 1 198 ? 25.135 31.119 14.267 1.00 10.27 198 HIS A O 1
ATOM 1491 N N . TYR A 1 199 ? 25.141 32.665 12.647 1.00 9.64 199 TYR A N 1
ATOM 1492 C CA . TYR A 1 199 ? 26.148 31.958 11.873 1.00 9.28 199 TYR A CA 1
ATOM 1493 C C . TYR A 1 199 ? 27.315 31.556 12.774 1.00 9.70 199 TYR A C 1
ATOM 1494 O O . TYR A 1 199 ? 27.808 32.388 13.547 1.00 10.10 199 TYR A O 1
ATOM 1503 N N . PRO A 1 200 ? 27.832 30.317 12.658 1.00 11.45 200 PRO A N 1
ATOM 1504 C CA . PRO A 1 200 ? 27.494 29.309 11.641 1.00 9.12 200 PRO A CA 1
ATOM 1505 C C . PRO A 1 200 ? 26.304 28.404 11.964 1.00 8.54 200 PRO A C 1
ATOM 1506 O O . PRO A 1 200 ? 25.990 27.551 11.150 1.00 8.30 200 PRO A O 1
ATOM 1510 N N . GLN A 1 201 ? 25.666 28.562 13.122 1.00 7.80 201 GLN A N 1
ATOM 1511 C CA . GLN A 1 201 ? 24.496 27.742 13.444 1.00 8.61 201 GLN A CA 1
ATOM 1512 C C . GLN A 1 201 ? 23.278 28.378 12.790 1.00 8.17 201 GLN A C 1
ATOM 1513 O O . GLN A 1 201 ? 22.465 29.044 13.431 1.00 9.28 201 GLN A O 1
ATOM 1519 N N . CYS A 1 202 ? 23.160 28.153 11.490 1.00 8.91 202 CYS A N 1
ATOM 1520 C CA . CYS A 1 202 ? 22.113 28.741 10.667 1.00 8.16 202 CYS A CA 1
ATOM 1521 C C . CYS A 1 202 ? 21.987 27.886 9.415 1.00 8.72 202 CYS A C 1
ATOM 1522 O O . CYS A 1 202 ? 22.717 26.906 9.238 1.00 8.50 202 CYS A O 1
ATOM 1525 N N . THR A 1 203 ? 21.070 28.273 8.533 1.00 7.54 203 THR A N 1
ATOM 1526 C CA . THR A 1 203 ? 20.897 27.579 7.269 1.00 9.62 203 THR A CA 1
ATOM 1527 C C . THR A 1 203 ? 21.643 28.358 6.183 1.00 8.94 203 THR A C 1
ATOM 1528 O O . THR A 1 203 ? 22.305 29.360 6.455 1.00 11.20 203 THR A O 1
ATOM 1532 N N . SER A 1 204 ? 21.565 27.877 4.942 1.00 8.77 204 SER A N 1
ATOM 1533 C CA . SER A 1 204 ? 22.416 28.377 3.871 1.00 10.38 204 SER A CA 1
ATOM 1534 C C . SER A 1 204 ? 21.777 29.491 3.051 1.00 10.88 204 SER A C 1
ATOM 1535 O O . SER A 1 204 ? 22.228 29.751 1.929 1.00 11.53 204 SER A O 1
ATOM 1538 N N . SER A 1 205 ? 20.743 30.144 3.562 1.00 9.35 205 SER A N 1
ATOM 1539 C CA . SER A 1 205 ? 20.210 31.333 2.906 1.00 9.73 205 SER A CA 1
ATOM 1540 C C . SER A 1 205 ? 19.639 32.239 3.984 1.00 10.68 205 SER A C 1
ATOM 1541 O O . SER A 1 205 ? 19.647 31.904 5.169 1.00 7.71 205 SER A O 1
ATOM 1544 N N . ASP A 1 206 ? 19.168 33.404 3.573 1.00 9.11 206 ASP A N 1
ATOM 1545 C CA . ASP A 1 206 ? 18.409 34.226 4.502 1.00 9.19 206 ASP A CA 1
ATOM 1546 C C . ASP A 1 206 ? 16.924 33.936 4.318 1.00 8.78 206 ASP A C 1
ATOM 1547 O O . ASP A 1 206 ? 16.509 33.336 3.326 1.00 10.21 206 ASP A O 1
ATOM 1552 N N . ALA A 1 207 ? 16.127 34.303 5.315 1.00 7.96 207 ALA A N 1
ATOM 1553 C CA . ALA A 1 207 ? 14.758 33.799 5.352 1.00 6.16 207 ALA A CA 1
ATOM 1554 C C . ALA A 1 207 ? 13.761 34.918 5.599 1.00 6.32 207 ALA A C 1
ATOM 1555 O O . ALA A 1 207 ? 12.773 34.736 6.308 1.00 9.23 207 ALA A O 1
ATOM 1557 N N . ARG A 1 208 ? 13.998 36.081 4.999 1.00 6.79 208 ARG A N 1
ATOM 1558 C CA . ARG A 1 208 ? 13.090 37.220 5.028 1.00 6.67 208 ARG A CA 1
ATOM 1559 C C . ARG A 1 208 ? 12.194 37.231 3.792 1.00 7.84 208 ARG A C 1
ATOM 1560 O O . ARG A 1 208 ? 12.490 36.605 2.767 1.00 5.53 208 ARG A O 1
ATOM 1568 N N . ALA A 1 209 ? 11.095 37.992 3.886 1.00 6.34 209 ALA A N 1
ATOM 1569 C CA . ALA A 1 209 ? 10.207 38.124 2.735 1.00 5.97 209 ALA A CA 1
ATOM 1570 C C . ALA A 1 209 ? 10.975 38.522 1.479 1.00 6.38 209 ALA A C 1
ATOM 1571 O O . ALA A 1 209 ? 10.743 37.965 0.398 1.00 7.35 209 ALA A O 1
ATOM 1573 N N . ILE A 1 210 ? 11.903 39.480 1.595 1.00 5.85 210 ILE A N 1
ATOM 1574 C CA . ILE A 1 210 ? 12.588 39.956 0.398 1.00 8.31 210 ILE A CA 1
ATOM 1575 C C . ILE A 1 210 ? 13.439 38.841 -0.219 1.00 6.63 210 ILE A C 1
ATOM 1576 O O . ILE A 1 210 ? 13.613 38.794 -1.441 1.00 7.92 210 ILE A O 1
ATOM 1581 N N . ASP A 1 211 ? 13.959 37.917 0.599 1.00 5.84 211 ASP A N 1
ATOM 1582 C CA . ASP A 1 211 ? 14.701 36.792 0.032 1.00 7.21 211 ASP A CA 1
ATOM 1583 C C . ASP A 1 211 ? 13.789 35.897 -0.789 1.00 7.31 211 ASP A C 1
ATOM 1584 O O . ASP A 1 211 ? 14.162 35.442 -1.875 1.00 7.45 211 ASP A O 1
ATOM 1589 N N . PHE A 1 212 ? 12.591 35.630 -0.274 1.00 6.00 212 PHE A N 1
ATOM 1590 C CA . PHE A 1 212 ? 11.677 34.734 -0.969 1.00 5.12 212 PHE A CA 1
ATOM 1591 C C . PHE A 1 212 ? 11.108 35.390 -2.214 1.00 5.77 212 PHE A C 1
ATOM 1592 O O . PHE A 1 212 ? 10.838 34.704 -3.207 1.00 6.53 212 PHE A O 1
ATOM 1600 N N . LEU A 1 213 ? 10.949 36.713 -2.190 1.00 7.27 213 LEU A N 1
ATOM 1601 C CA . LEU A 1 213 ? 10.505 37.426 -3.383 1.00 6.64 213 LEU A CA 1
ATOM 1602 C C . LEU A 1 213 ? 11.579 37.400 -4.465 1.00 6.03 213 LEU A C 1
ATOM 1603 O O . LEU A 1 213 ? 11.271 37.218 -5.654 1.00 7.62 213 LEU A O 1
ATOM 1608 N N . ALA A 1 214 ? 12.847 37.576 -4.075 1.00 6.62 214 ALA A N 1
ATOM 1609 C CA . ALA A 1 214 ? 13.932 37.439 -5.039 1.00 5.78 214 ALA A CA 1
ATOM 1610 C C . ALA A 1 214 ? 13.953 36.036 -5.655 1.00 6.87 214 ALA A C 1
ATOM 1611 O O . ALA A 1 214 ? 14.138 35.892 -6.869 1.00 8.77 214 ALA A O 1
ATOM 1613 N N . MET A 1 215 ? 13.770 34.992 -4.835 1.00 4.86 215 MET A N 1
ATOM 1614 C CA . MET A 1 215 ? 13.686 33.630 -5.367 1.00 6.22 215 MET A CA 1
ATOM 1615 C C . MET A 1 215 ? 1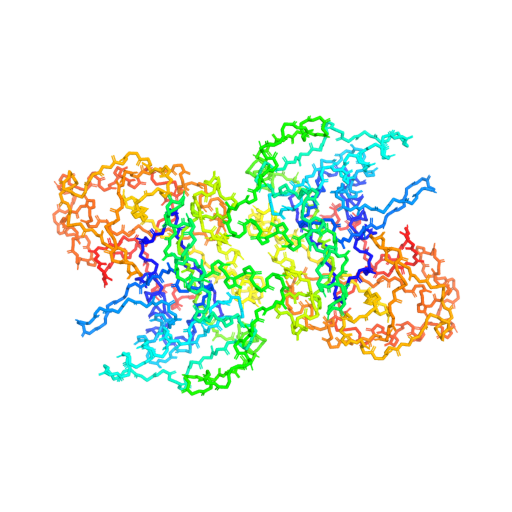2.494 33.472 -6.297 1.00 7.21 215 MET A C 1
ATOM 1616 O O . MET A 1 215 ? 12.570 32.761 -7.307 1.00 8.02 215 MET A O 1
ATOM 1621 N N . ALA A 1 216 ? 11.363 34.088 -5.944 1.00 5.58 216 ALA A N 1
ATOM 1622 C CA . ALA A 1 216 ? 10.173 33.989 -6.784 1.00 4.82 216 ALA A CA 1
ATOM 1623 C C . ALA A 1 216 ? 10.360 34.687 -8.122 1.00 8.21 216 ALA A C 1
ATOM 1624 O O . ALA A 1 216 ? 9.733 34.293 -9.117 1.00 7.27 216 ALA A O 1
ATOM 1626 N N . GLY A 1 217 ? 11.214 35.707 -8.181 1.00 6.93 217 GLY A N 1
ATOM 1627 C CA . GLY A 1 217 ? 11.321 36.478 -9.401 1.00 10.46 217 GLY A CA 1
ATOM 1628 C C . GLY A 1 217 ? 10.188 37.457 -9.599 1.00 8.94 217 GLY A C 1
ATOM 1629 O O . GLY A 1 217 ? 9.973 37.927 -10.721 1.00 11.22 217 GLY A O 1
ATOM 1630 N N . ILE A 1 218 ? 9.460 37.783 -8.535 1.00 7.28 218 ILE A N 1
ATOM 1631 C CA . ILE A 1 218 ? 8.356 38.738 -8.562 1.00 7.34 218 ILE A CA 1
ATOM 1632 C C . ILE A 1 218 ? 8.680 39.854 -7.584 1.00 9.64 218 ILE A C 1
ATOM 1633 O O . ILE A 1 218 ? 9.102 39.582 -6.454 1.00 8.25 218 ILE A O 1
ATOM 1638 N N . ASN A 1 219 ? 8.455 41.118 -8.004 1.00 6.96 219 ASN A N 1
ATOM 1639 C CA . ASN A 1 219 ? 8.719 42.240 -7.094 1.00 7.88 219 ASN A CA 1
ATOM 1640 C C . ASN A 1 219 ? 7.427 42.765 -6.493 1.00 8.49 219 ASN A C 1
ATOM 1641 O O . ASN A 1 219 ? 6.440 42.931 -7.210 1.00 8.73 219 ASN A O 1
ATOM 1646 N N . PRO A 1 220 ? 7.384 43.101 -5.203 1.00 8.73 220 PRO A N 1
ATOM 1647 C CA . PRO A 1 220 ? 6.161 43.719 -4.666 1.00 8.33 220 PRO A CA 1
ATOM 1648 C C . PRO A 1 220 ? 5.776 44.992 -5.406 1.00 8.44 220 PRO A C 1
ATOM 1649 O O . PRO A 1 220 ? 4.579 45.296 -5.536 1.00 10.93 220 PRO A O 1
ATOM 1653 N N . TRP A 1 221 ? 6.757 45.753 -5.899 1.00 8.51 221 TRP A N 1
ATOM 1654 C CA . TRP A 1 221 ? 6.446 46.966 -6.639 1.00 9.25 221 TRP A CA 1
ATOM 1655 C C . TRP A 1 221 ? 6.041 46.690 -8.087 1.00 10.77 221 TRP A C 1
ATOM 1656 O O . TRP A 1 221 ? 5.850 47.639 -8.848 1.00 11.82 221 TRP A O 1
ATOM 1667 N N . ASP A 1 222 ? 5.889 45.418 -8.475 1.00 9.81 222 ASP A N 1
ATOM 1668 C CA . ASP A 1 222 ? 5.208 45.091 -9.728 1.00 8.41 222 ASP A CA 1
ATOM 1669 C C . ASP A 1 222 ? 3.702 45.326 -9.633 1.00 13.08 222 ASP A C 1
ATOM 1670 O O . ASP A 1 222 ? 3.042 45.515 -10.664 1.00 12.47 222 ASP A O 1
ATOM 1675 N N . LEU A 1 223 ? 3.147 45.319 -8.423 1.00 9.93 223 LEU A N 1
ATOM 1676 C CA . LEU A 1 223 ? 1.731 45.618 -8.253 1.00 8.47 223 LEU A CA 1
ATOM 1677 C C . LEU A 1 223 ? 1.457 47.080 -8.594 1.00 13.76 223 LEU A C 1
ATOM 1678 O O . LEU A 1 223 ? 2.318 47.954 -8.433 1.00 12.87 223 LEU A O 1
ATOM 1683 N N . SER A 1 224 ? 0.237 47.344 -9.050 1.00 12.62 224 SER A N 1
ATOM 1684 C CA . SER A 1 224 ? -0.151 48.691 -9.440 1.00 13.19 224 SER A CA 1
ATOM 1685 C C . SER A 1 224 ? -0.309 49.581 -8.209 1.00 14.40 224 SER A C 1
ATOM 1686 O O . SER A 1 224 ? -0.407 49.111 -7.072 1.00 14.82 224 SER A O 1
ATOM 1689 N N . ARG A 1 225 ? -0.362 50.893 -8.444 1.00 16.62 225 ARG A N 1
ATOM 1690 C CA . ARG A 1 225 ? -0.582 51.809 -7.329 1.00 15.50 225 ARG A CA 1
ATOM 1691 C C . ARG A 1 225 ? -1.896 51.503 -6.614 1.00 16.47 225 ARG A C 1
ATOM 1692 O O . ARG A 1 225 ? -1.952 51.499 -5.379 1.00 17.09 225 ARG A O 1
ATOM 1700 N N . GLU A 1 226 ? -2.959 51.217 -7.371 1.00 16.56 226 GLU A N 1
ATOM 1701 C CA . GLU A 1 226 ? -4.247 50.924 -6.751 1.00 18.59 226 GLU A CA 1
ATOM 1702 C C . GLU A 1 226 ? -4.184 49.650 -5.921 1.00 19.19 226 GLU A C 1
ATOM 1703 O O . GLU A 1 226 ? -4.719 49.597 -4.806 1.00 19.07 226 GLU A O 1
ATOM 1705 N N . ASP A 1 227 ? -3.543 48.607 -6.449 1.00 14.27 227 ASP A N 1
ATOM 1706 C CA . ASP A 1 227 ? -3.497 47.351 -5.709 1.00 14.49 227 ASP A CA 1
ATOM 1707 C C . ASP A 1 227 ? -2.648 47.471 -4.450 1.00 12.81 227 ASP A C 1
ATOM 1708 O O . ASP A 1 227 ? -2.979 46.858 -3.432 1.00 15.15 227 ASP A O 1
ATOM 1713 N N . LEU A 1 228 ? -1.570 48.261 -4.490 1.00 12.75 228 LEU A N 1
ATOM 1714 C CA . LEU A 1 228 ? -0.785 48.485 -3.278 1.00 13.68 228 LEU A CA 1
ATOM 1715 C C . LEU A 1 228 ? -1.564 49.322 -2.277 1.00 19.05 228 LEU A C 1
ATOM 1716 O O . LEU A 1 228 ? -1.457 49.114 -1.062 1.00 15.42 228 LEU A O 1
ATOM 1721 N N . ALA A 1 229 ? -2.356 50.275 -2.772 1.00 18.87 229 ALA A N 1
ATOM 1722 C CA . ALA A 1 229 ? -3.170 51.103 -1.888 1.00 21.95 229 ALA A CA 1
ATOM 1723 C C . ALA A 1 229 ? -4.257 50.288 -1.200 1.00 20.84 229 ALA A C 1
ATOM 1724 O O . ALA A 1 229 ? -4.682 50.631 -0.090 1.00 25.22 229 ALA A O 1
ATOM 1726 N N . ALA A 1 230 ? -4.730 49.221 -1.843 1.00 16.91 230 ALA A N 1
ATOM 1727 C CA . ALA A 1 230 ? -5.655 48.288 -1.229 1.00 17.28 230 ALA A CA 1
ATOM 1728 C C . ALA A 1 230 ? -4.950 47.290 -0.310 1.00 16.37 230 ALA A C 1
ATOM 1729 O O . ALA A 1 230 ? -5.522 46.237 0.008 1.00 22.11 230 ALA A O 1
ATOM 1731 N N . HIS A 1 231 ? -3.717 47.600 0.101 1.00 18.67 231 HIS A N 1
ATOM 1732 C CA . HIS A 1 231 ? -2.915 46.720 0.957 1.00 18.40 231 HIS A CA 1
ATOM 1733 C C . HIS A 1 231 ? -2.643 45.372 0.279 1.00 16.90 231 HIS A C 1
ATOM 1734 O O . HIS A 1 231 ? -2.647 44.318 0.916 1.00 16.88 231 HIS A O 1
ATOM 1741 N N . GLY A 1 232 ? -2.380 45.409 -1.028 1.00 13.42 232 GLY A N 1
ATOM 1742 C CA . GLY A 1 232 ? -2.202 44.183 -1.784 1.00 11.61 232 GLY A CA 1
ATOM 1743 C C . GLY A 1 232 ? -0.927 43.420 -1.472 1.00 11.27 232 GLY A C 1
ATOM 1744 O O . GLY A 1 232 ? -0.846 42.231 -1.784 1.00 10.30 232 GLY A O 1
ATOM 1745 N N . PHE A 1 233 ? 0.075 44.067 -0.880 1.00 8.45 233 PHE A N 1
ATOM 1746 C CA . PHE A 1 233 ? 1.324 43.388 -0.546 1.00 8.58 233 PHE A CA 1
ATOM 1747 C C . PHE A 1 233 ? 1.347 43.149 0.961 1.00 7.47 233 PHE A C 1
ATOM 1748 O O . PHE A 1 233 ? 1.390 44.105 1.745 1.00 8.50 233 PHE A O 1
ATOM 1756 N N . ARG A 1 234 ? 1.303 41.882 1.366 1.00 7.37 234 ARG A N 1
ATOM 1757 C CA . ARG A 1 234 ? 1.248 41.519 2.779 1.00 7.52 234 ARG A CA 1
ATOM 1758 C C . ARG A 1 234 ? 2.329 40.498 3.086 1.00 7.20 234 ARG A C 1
ATOM 1759 O O . ARG A 1 234 ? 2.467 39.510 2.361 1.00 7.27 234 ARG A O 1
ATOM 1767 N N . ILE A 1 235 ? 3.054 40.719 4.181 1.00 6.47 235 ILE A N 1
ATOM 1768 C CA . ILE A 1 235 ? 4.023 39.760 4.706 1.00 6.21 235 ILE A CA 1
ATOM 1769 C C . ILE A 1 235 ? 3.432 39.157 5.971 1.00 7.19 235 ILE A C 1
ATOM 1770 O O . ILE A 1 235 ? 3.191 39.869 6.951 1.00 8.84 235 ILE A O 1
ATOM 1775 N N . HIS A 1 236 ? 3.178 37.859 5.943 1.00 6.23 236 HIS A N 1
ATOM 1776 C CA . HIS A 1 236 ? 2.563 37.158 7.065 1.00 7.31 236 HIS A CA 1
ATOM 1777 C C . HIS A 1 236 ? 3.676 36.525 7.891 1.00 6.73 236 HIS A C 1
ATOM 1778 O O . HIS A 1 236 ? 4.244 35.502 7.503 1.00 7.48 236 HIS A O 1
ATOM 1785 N N . VAL A 1 237 ? 3.965 37.129 9.045 1.00 7.41 237 VAL A N 1
ATOM 1786 C CA . VAL A 1 237 ? 5.022 36.653 9.937 1.00 6.67 237 VAL A CA 1
ATOM 1787 C C . VAL A 1 237 ? 4.380 35.737 10.967 1.00 8.13 237 VAL A C 1
ATOM 1788 O O . VAL A 1 237 ? 3.529 36.175 11.746 1.00 7.09 237 VAL A O 1
ATOM 1792 N N . VAL A 1 238 ? 4.765 34.462 10.959 1.00 5.34 238 VAL A N 1
ATOM 1793 C CA . VAL A 1 238 ? 4.138 33.455 11.806 1.00 6.43 238 VAL A CA 1
ATOM 1794 C C . VAL A 1 238 ? 5.070 33.191 12.975 1.00 6.77 238 VAL A C 1
ATOM 1795 O O . VAL A 1 238 ? 6.275 32.983 12.781 1.00 6.53 238 VAL A O 1
ATOM 1799 N N . ILE A 1 239 ? 4.522 33.215 14.191 1.00 7.57 239 ILE A N 1
ATOM 1800 C CA . ILE A 1 239 ? 5.319 32.998 15.386 1.00 6.98 239 ILE A CA 1
ATOM 1801 C C . ILE A 1 239 ? 4.599 32.007 16.285 1.00 8.52 239 ILE A C 1
ATOM 1802 O O . ILE A 1 239 ? 3.386 31.810 16.192 1.00 8.04 239 ILE A O 1
ATOM 1807 N N . ARG A 1 240 ? 5.367 31.391 17.180 1.00 8.12 240 ARG A N 1
ATOM 1808 C CA . ARG A 1 240 ? 4.772 30.481 18.144 1.00 8.96 240 ARG A CA 1
ATOM 1809 C C . ARG A 1 240 ? 5.220 30.866 19.545 1.00 9.35 240 ARG A C 1
ATOM 1810 O O . ARG A 1 240 ? 6.253 31.518 19.720 1.00 9.52 240 ARG A O 1
ATOM 1818 N N . PRO A 1 241 ? 4.422 30.529 20.557 1.00 11.00 241 PRO A N 1
ATOM 1819 C CA . PRO A 1 241 ? 4.754 30.966 21.923 1.00 11.56 241 PRO A CA 1
ATOM 1820 C C . PRO A 1 241 ? 5.892 30.186 22.551 1.00 11.30 241 PRO A C 1
ATOM 1821 O O . PRO A 1 241 ? 6.515 30.690 23.498 1.00 13.80 241 PRO A O 1
ATOM 1825 N N . PHE A 1 242 ? 6.170 28.973 22.076 1.00 10.96 242 PHE A N 1
ATOM 1826 C CA . PHE A 1 242 ? 7.291 28.163 22.552 1.00 13.11 242 PHE A CA 1
ATOM 1827 C C . PHE A 1 242 ? 8.188 27.889 21.353 1.00 11.74 242 PHE A C 1
ATOM 1828 O O . PHE A 1 242 ? 7.990 26.902 20.624 1.00 10.52 242 PHE A O 1
ATOM 1836 N N . PRO A 1 243 ? 9.153 28.772 21.086 1.00 12.23 243 PRO A N 1
ATOM 1837 C CA . PRO A 1 243 ? 10.003 28.617 19.897 1.00 10.40 243 PRO A CA 1
ATOM 1838 C C . PRO A 1 243 ? 10.786 27.316 19.939 1.00 12.93 243 PRO A C 1
ATOM 1839 O O . PRO A 1 243 ? 11.150 26.813 21.008 1.00 10.00 243 PRO A O 1
ATOM 1843 N N . ILE A 1 244 ? 11.050 26.770 18.753 1.00 9.50 244 ILE A N 1
ATOM 1844 C CA . ILE A 1 244 ? 11.736 25.494 18.642 1.00 9.52 244 ILE A CA 1
ATOM 1845 C C . ILE A 1 244 ? 13.001 25.675 17.816 1.00 12.28 244 ILE A C 1
ATOM 1846 O O . ILE A 1 244 ? 13.174 26.666 17.098 1.00 9.90 244 ILE A O 1
ATOM 1851 N N . ARG A 1 245 ? 13.901 24.701 17.948 1.00 10.62 245 ARG A N 1
ATOM 1852 C CA . ARG A 1 245 ? 15.016 24.488 17.041 1.00 10.89 245 ARG A CA 1
ATOM 1853 C C . ARG A 1 245 ? 15.076 23.004 16.728 1.00 10.84 245 ARG A C 1
ATOM 1854 O O . ARG A 1 245 ? 14.455 22.189 17.411 1.00 11.92 245 ARG A O 1
ATOM 1862 N N . VAL A 1 246 ? 15.838 22.653 15.685 1.00 13.66 246 VAL A N 1
ATOM 1863 C CA . VAL A 1 246 ? 16.092 21.242 15.407 1.00 14.25 246 VAL A CA 1
ATOM 1864 C C . VAL A 1 246 ? 17.010 20.654 16.480 1.00 12.40 246 VAL A C 1
ATOM 1865 O O . VAL A 1 246 ? 17.718 21.362 17.217 1.00 12.26 246 VAL A O 1
ATOM 1869 N N . ALA A 1 247 ? 17.004 19.328 16.559 1.00 14.03 247 ALA A N 1
ATOM 1870 C CA . ALA A 1 247 ? 17.785 18.626 17.561 1.00 16.69 247 ALA A CA 1
ATOM 1871 C C . ALA A 1 247 ? 19.285 18.847 17.342 1.00 14.80 247 ALA A C 1
ATOM 1872 O O . ALA A 1 247 ? 19.745 19.146 16.235 1.00 17.61 247 ALA A O 1
ATOM 1874 N N . GLY A 1 248 ? 20.052 18.702 18.420 1.00 15.73 248 GLY A N 1
ATOM 1875 C CA . GLY A 1 248 ? 21.499 18.717 18.320 1.00 11.37 248 GLY A CA 1
ATOM 1876 C C . GLY A 1 248 ? 22.150 20.068 18.539 1.00 12.92 248 GLY A C 1
ATOM 1877 O O . GLY A 1 248 ? 21.628 20.930 19.256 1.00 12.83 248 GLY A O 1
ATOM 1878 N N . ASN A 1 249 ? 23.308 20.248 17.911 1.00 14.73 249 ASN A N 1
ATOM 1879 C CA . ASN A 1 249 ? 24.157 21.420 18.104 1.00 16.12 249 ASN A CA 1
ATOM 1880 C C . ASN A 1 249 ? 23.718 22.552 17.176 1.00 13.64 249 ASN A C 1
ATOM 1881 O O . ASN A 1 249 ? 24.455 23.006 16.302 1.00 15.75 249 ASN A O 1
ATOM 1886 N N . SER A 1 250 ? 22.484 23.006 17.377 1.00 12.23 250 SER A N 1
ATOM 1887 C CA . SER A 1 250 ? 21.833 23.871 16.403 1.00 12.08 250 SER A CA 1
ATOM 1888 C C . SER A 1 250 ? 21.797 25.346 16.807 1.00 15.21 250 SER A C 1
ATOM 1889 O O . SER A 1 250 ? 21.224 26.156 16.067 1.00 11.59 250 SER A O 1
ATOM 1892 N N . GLY A 1 251 ? 22.400 25.724 17.929 1.00 12.39 251 GLY A N 1
ATOM 1893 C CA . GLY A 1 251 ? 22.544 27.122 18.298 1.00 13.45 251 GLY A CA 1
ATOM 1894 C C . GLY A 1 251 ? 21.824 27.475 19.589 1.00 14.48 251 GLY A C 1
ATOM 1895 O O . GLY A 1 251 ? 21.165 26.652 20.218 1.00 15.17 251 GLY A O 1
ATOM 1896 N N . GLU A 1 252 ? 21.971 28.743 19.975 1.00 14.36 252 GLU A N 1
ATOM 1897 C CA . GLU A 1 252 ? 21.343 29.241 21.194 1.00 16.48 252 GLU A CA 1
ATOM 1898 C C . GLU A 1 252 ? 19.825 29.206 21.079 1.00 17.73 252 GLU A C 1
ATOM 1899 O O . GLU A 1 252 ? 19.256 29.634 20.073 1.00 13.90 252 GLU A O 1
ATOM 1905 N N . LEU A 1 253 ? 19.163 28.728 22.134 1.00 13.38 253 LEU A N 1
ATOM 1906 C CA . LEU A 1 253 ? 17.703 28.761 22.219 1.00 14.71 253 LEU A CA 1
ATOM 1907 C C . LEU A 1 253 ? 17.314 29.334 23.581 1.00 19.33 253 LEU A C 1
ATOM 1908 O O . LEU A 1 253 ? 17.395 28.638 24.600 1.00 19.96 253 LEU A O 1
ATOM 1913 N N . SER A 1 254 ? 16.880 30.594 23.591 1.00 18.49 254 SER A N 1
ATOM 1914 C CA . SER A 1 254 ? 16.566 31.280 24.840 1.00 21.67 254 SER A CA 1
ATOM 1915 C C . SER A 1 254 ? 15.571 30.482 25.673 1.00 22.23 254 SER A C 1
ATOM 1916 O O . SER A 1 254 ? 14.606 29.914 25.150 1.00 21.30 254 SER A O 1
ATOM 1919 N N . GLY A 1 255 ? 15.813 30.461 26.979 1.00 22.42 255 GLY A N 1
ATOM 1920 C CA . GLY A 1 255 ? 14.897 29.804 27.902 1.00 21.43 255 GLY A CA 1
ATOM 1921 C C . GLY A 1 255 ? 14.616 28.360 27.564 1.00 19.34 255 GLY A C 1
ATOM 1922 O O . GLY A 1 255 ? 13.475 27.903 27.713 1.00 19.53 255 GLY A O 1
ATOM 1923 N N . GLU A 1 256 ? 15.634 27.619 27.122 1.00 18.11 256 GLU A N 1
ATOM 1924 C CA . GLU A 1 256 ? 15.393 26.256 26.674 1.00 17.15 256 GLU A CA 1
ATOM 1925 C C . GLU A 1 256 ? 14.855 25.406 27.815 1.00 23.47 256 GLU A C 1
ATOM 1926 O O . GLU A 1 256 ? 15.324 25.485 28.956 1.00 19.67 256 GLU A O 1
ATOM 1932 N N . THR A 1 257 ? 13.864 24.583 27.488 1.00 18.52 257 THR A N 1
ATOM 1933 C CA . THR A 1 257 ? 13.183 23.758 28.472 1.00 21.71 257 THR A CA 1
ATOM 1934 C C . THR A 1 257 ? 12.911 22.398 27.842 1.00 19.77 257 THR A C 1
ATOM 1935 O O . THR A 1 257 ? 13.651 21.972 26.950 1.00 23.21 257 THR A O 1
ATOM 1939 N N . SER A 1 258 ? 11.881 21.692 28.295 1.00 21.02 258 SER A N 1
ATOM 1940 C CA . SER A 1 258 ? 11.564 20.386 27.744 1.00 21.56 258 SER A CA 1
ATOM 1941 C C . SER A 1 258 ? 10.078 20.323 27.443 1.00 22.81 258 SER A C 1
ATOM 1942 O O . SER A 1 258 ? 9.275 21.044 28.043 1.00 22.46 258 SER A O 1
ATOM 1945 N N . TRP A 1 259 ? 9.716 19.450 26.498 1.00 18.24 259 TRP A N 1
ATOM 1946 C CA . TRP A 1 259 ? 8.300 19.250 26.211 1.00 21.05 259 TRP A CA 1
ATOM 1947 C C . TRP A 1 259 ? 7.550 18.816 27.468 1.00 22.75 259 TRP A C 1
ATOM 1948 O O . TRP A 1 259 ? 6.456 19.315 27.746 1.00 19.42 259 TRP A O 1
ATOM 1959 N N . ASP A 1 260 ? 8.145 17.924 28.269 1.00 26.05 260 ASP A N 1
ATOM 1960 C CA . ASP A 1 260 ? 7.476 17.482 29.494 1.00 27.82 260 ASP A CA 1
ATOM 1961 C C . ASP A 1 260 ? 7.313 18.627 30.488 1.00 24.30 260 ASP A C 1
ATOM 1962 O O . ASP A 1 260 ? 6.245 18.785 31.089 1.00 25.56 260 ASP A O 1
ATOM 1967 N N . GLU A 1 261 ? 8.353 19.444 30.674 1.00 24.34 261 GLU A N 1
ATOM 1968 C CA . GLU A 1 261 ? 8.224 20.576 31.587 1.00 22.18 261 GLU A CA 1
ATOM 1969 C C . GLU A 1 261 ? 7.110 21.524 31.156 1.00 29.13 261 GLU A C 1
ATOM 1970 O O . GLU A 1 261 ? 6.469 22.154 32.007 1.00 26.86 261 GLU A O 1
ATOM 1972 N N . LEU A 1 262 ? 6.867 21.646 29.846 1.00 23.20 262 LEU A N 1
ATOM 1973 C CA . LEU A 1 262 ? 5.790 22.495 29.350 1.00 25.26 262 LEU A CA 1
ATOM 1974 C C . LEU A 1 262 ? 4.427 21.825 29.409 1.00 24.48 262 LEU A C 1
ATOM 1975 O O . LEU A 1 262 ? 3.414 22.512 29.241 1.00 25.84 262 LEU A O 1
ATOM 1980 N N . GLY A 1 263 ? 4.377 20.514 29.633 1.00 25.89 263 GLY A N 1
ATOM 1981 C CA . GLY A 1 263 ? 3.119 19.798 29.594 1.00 24.98 263 GLY A CA 1
ATOM 1982 C C . GLY A 1 263 ? 2.593 19.569 28.200 1.00 23.95 263 GLY A C 1
ATOM 1983 O O . GLY A 1 263 ? 1.380 19.443 28.014 1.00 27.54 263 GLY A O 1
ATOM 1984 N N . LEU A 1 264 ? 3.474 19.507 27.210 1.00 21.88 264 LEU A N 1
ATOM 1985 C CA . LEU A 1 264 ? 3.090 19.385 25.814 1.00 21.01 264 LEU A CA 1
ATOM 1986 C C . LEU A 1 264 ? 3.654 18.104 25.227 1.00 21.25 264 LEU A C 1
ATOM 1987 O O . LEU A 1 264 ? 4.737 17.651 25.608 1.00 21.71 264 LEU A O 1
ATOM 1992 N N . GLU A 1 265 ? 2.918 17.530 24.282 1.00 21.45 265 GLU A N 1
ATOM 1993 C CA . GLU A 1 265 ? 3.437 16.390 23.546 1.00 22.24 265 GLU A CA 1
ATOM 1994 C C . GLU A 1 265 ? 4.728 16.780 22.835 1.00 23.74 265 GLU A C 1
ATOM 1995 O O . GLU A 1 265 ? 4.870 17.902 22.341 1.00 21.91 265 GLU A O 1
ATOM 2001 N N . ALA A 1 266 ? 5.684 15.856 22.799 1.00 22.07 266 ALA A N 1
ATOM 2002 C CA . ALA A 1 266 ? 6.947 16.147 22.138 1.00 22.12 266 ALA A CA 1
ATOM 2003 C C . ALA A 1 266 ? 6.732 16.279 20.634 1.00 24.25 266 ALA A C 1
ATOM 2004 O O . ALA A 1 266 ? 5.943 15.546 20.033 1.00 21.57 266 ALA A O 1
ATOM 2006 N N . GLU A 1 267 ? 7.436 17.229 20.028 1.00 16.50 267 GLU A N 1
ATOM 2007 C CA . GLU A 1 267 ? 7.344 17.491 18.600 1.00 14.38 267 GLU A CA 1
ATOM 2008 C C . GLU A 1 267 ? 8.612 17.024 17.895 1.00 16.26 267 GLU A C 1
ATOM 2009 O O . GLU A 1 267 ? 9.714 17.140 18.444 1.00 17.07 267 GLU A O 1
ATOM 2015 N N . ARG A 1 268 ? 8.450 16.514 16.674 1.00 14.69 268 ARG A N 1
ATOM 2016 C CA . ARG A 1 268 ? 9.558 16.012 15.869 1.00 15.15 268 ARG A CA 1
ATOM 2017 C C . ARG A 1 268 ? 9.619 16.734 14.530 1.00 16.95 268 ARG A C 1
ATOM 2018 O O . ARG A 1 268 ? 8.591 17.113 13.962 1.00 22.88 268 ARG A O 1
ATOM 2026 N N . THR A 1 269 ? 10.843 16.912 14.031 1.00 14.21 269 THR A N 1
ATOM 2027 C CA . THR A 1 269 ? 11.081 17.583 12.755 1.00 16.07 269 THR A CA 1
ATOM 2028 C C . THR A 1 269 ? 10.583 16.726 11.590 1.00 21.03 269 THR A C 1
ATOM 2029 O O . THR A 1 269 ? 10.757 15.507 11.586 1.00 21.14 269 THR A O 1
ATOM 2033 N N . THR A 1 270 ? 9.965 17.366 10.585 1.00 20.63 270 THR A N 1
ATOM 2034 C CA . THR A 1 270 ? 9.398 16.604 9.467 1.00 17.20 270 THR A CA 1
ATOM 2035 C C . THR A 1 270 ? 10.469 15.866 8.675 1.00 23.19 270 THR A C 1
ATOM 2036 O O . THR A 1 270 ? 10.300 14.691 8.329 1.00 23.56 270 THR A O 1
ATOM 2040 N N . VAL A 1 271 ? 11.576 16.540 8.358 1.00 16.53 271 VAL A N 1
ATOM 2041 C CA . VAL A 1 271 ? 12.503 15.974 7.386 1.00 19.33 271 VAL A CA 1
ATOM 2042 C C . VAL A 1 271 ? 13.462 14.966 8.008 1.00 21.46 271 VAL A C 1
ATOM 2043 O O . VAL A 1 271 ? 14.053 14.161 7.282 1.00 23.90 271 VAL A O 1
ATOM 2047 N N . THR A 1 272 ? 13.626 14.969 9.329 1.00 15.86 272 THR A N 1
ATOM 2048 C CA . THR A 1 272 ? 14.533 14.046 9.989 1.00 14.78 272 THR A CA 1
ATOM 2049 C C . THR A 1 272 ? 13.870 13.179 11.052 1.00 17.31 272 THR A C 1
ATOM 2050 O O . THR A 1 272 ? 14.498 12.219 11.512 1.00 17.17 272 THR A O 1
ATOM 2054 N N . ASN A 1 273 ? 12.646 13.505 11.470 1.00 13.66 273 ASN A N 1
ATOM 2055 C CA . ASN A 1 273 ? 11.952 12.875 12.601 1.00 16.52 273 ASN A CA 1
ATOM 2056 C C . ASN A 1 273 ? 12.688 13.043 13.933 1.00 17.72 273 ASN A C 1
ATOM 2057 O O . ASN A 1 273 ? 12.387 12.343 14.909 1.00 15.51 273 ASN A O 1
ATOM 2062 N N . LYS A 1 274 ? 13.648 13.952 14.027 1.00 16.71 274 LYS A N 1
ATOM 2063 C CA . LYS A 1 274 ? 14.334 14.129 15.296 1.00 15.24 274 LYS A CA 1
ATOM 2064 C C . LYS A 1 274 ? 13.502 15.013 16.219 1.00 12.62 274 LYS A C 1
ATOM 2065 O O . LYS A 1 274 ? 12.717 15.853 15.765 1.00 13.54 274 LYS A O 1
ATOM 2071 N N . ILE A 1 275 ? 13.670 14.813 17.529 1.00 12.58 275 ILE A N 1
ATOM 2072 C CA . ILE A 1 275 ? 12.928 15.614 18.497 1.00 12.31 275 ILE A CA 1
ATOM 2073 C C . ILE A 1 275 ? 13.379 17.067 18.425 1.00 12.53 275 ILE A C 1
ATOM 2074 O O . ILE A 1 275 ? 14.580 17.365 18.401 1.00 11.63 275 ILE A O 1
ATOM 2079 N N . ARG A 1 276 ? 12.411 17.977 18.393 1.00 9.84 276 ARG A N 1
ATOM 2080 C CA . ARG A 1 276 ? 12.706 19.402 18.413 1.00 10.04 276 ARG A CA 1
ATOM 2081 C C . ARG A 1 276 ? 13.148 19.844 19.804 1.00 12.96 276 ARG A C 1
ATOM 2082 O O . ARG A 1 276 ? 12.630 19.366 20.819 1.00 13.60 276 ARG A O 1
ATOM 2090 N N . ARG A 1 277 ? 14.116 20.758 19.846 1.00 10.81 277 ARG A N 1
ATOM 2091 C CA . ARG A 1 277 ? 14.362 21.540 21.048 1.00 14.95 277 ARG A CA 1
ATOM 2092 C C . ARG A 1 277 ? 13.277 22.604 21.186 1.00 14.44 277 ARG A C 1
ATOM 2093 O O . ARG A 1 277 ? 12.681 23.034 20.193 1.00 14.49 277 ARG A O 1
ATOM 2101 N N . VAL A 1 278 ? 13.005 23.020 22.421 1.00 11.92 278 VAL A N 1
ATOM 2102 C CA . VAL A 1 278 ? 11.927 23.977 22.673 1.00 11.49 278 VAL A CA 1
ATOM 2103 C C . VAL A 1 278 ? 12.329 24.927 23.794 1.00 15.84 278 VAL A C 1
ATOM 2104 O O . VAL A 1 278 ? 12.967 24.521 24.772 1.00 13.29 278 VAL A O 1
ATOM 2108 N N . GLY A 1 279 ? 11.940 26.197 23.648 1.00 10.74 279 GLY A N 1
ATOM 2109 C CA . GLY A 1 279 ? 12.273 27.226 24.617 1.00 13.01 279 GLY A CA 1
ATOM 2110 C C . GLY A 1 279 ? 11.103 28.132 24.940 1.00 13.15 279 GLY A C 1
ATOM 2111 O O . GLY A 1 279 ? 9.964 27.825 24.587 1.00 15.21 279 GLY A O 1
ATOM 2112 N N . GLN A 1 280 ? 11.369 29.250 25.612 1.00 17.47 280 GLN A N 1
ATOM 2113 C CA . GLN A 1 280 ? 10.353 30.234 25.961 1.00 17.34 280 GLN A CA 1
ATOM 2114 C C . GLN A 1 280 ? 10.406 31.400 24.981 1.00 13.78 280 GLN A C 1
ATOM 2115 O O . GLN A 1 280 ? 11.452 31.691 24.397 1.00 15.49 280 GLN A O 1
ATOM 2121 N N . PHE A 1 281 ? 9.270 32.079 24.824 1.00 14.69 281 PHE A N 1
ATOM 2122 C CA . PHE A 1 281 ? 9.164 33.174 23.865 1.00 12.71 281 PHE A CA 1
ATOM 2123 C C . PHE A 1 281 ? 10.251 34.209 24.103 1.00 17.14 281 PHE A C 1
ATOM 2124 O O . PHE A 1 281 ? 10.471 34.651 25.233 1.00 18.26 281 PHE A O 1
ATOM 2132 N N . ASP A 1 282 ? 10.940 34.583 23.027 1.00 15.86 282 ASP A N 1
ATOM 2133 C CA . ASP A 1 282 ? 11.982 35.610 23.059 1.00 16.30 282 ASP A CA 1
ATOM 2134 C C . ASP A 1 282 ? 11.504 36.758 22.183 1.00 15.35 282 ASP A C 1
ATOM 2135 O O . ASP A 1 282 ? 11.596 36.681 20.944 1.00 13.82 282 ASP A O 1
ATOM 2140 N N . PRO A 1 283 ? 10.955 37.823 22.769 1.00 12.83 283 PRO A N 1
ATOM 2141 C CA . PRO A 1 283 ? 10.419 38.907 21.937 1.00 13.75 283 PRO A CA 1
ATOM 2142 C C . PRO A 1 283 ? 11.475 39.625 21.125 1.00 13.82 283 PRO A C 1
ATOM 2143 O O . PRO A 1 283 ? 11.149 40.177 20.065 1.00 14.70 283 PRO A O 1
ATOM 2147 N N . GLU A 1 284 ? 12.729 39.655 21.584 1.00 13.99 284 GLU A N 1
ATOM 2148 C CA . GLU A 1 284 ? 13.750 40.367 20.821 1.00 14.03 284 GLU A CA 1
ATOM 2149 C C . GLU A 1 284 ? 13.959 39.736 19.446 1.00 12.20 284 GLU A C 1
ATOM 2150 O O . GLU A 1 284 ? 14.119 40.456 18.452 1.00 11.93 284 GLU A O 1
ATOM 2156 N N . LEU A 1 285 ? 13.956 38.398 19.365 1.00 11.34 285 LEU A N 1
ATOM 2157 C CA . LEU A 1 285 ? 14.074 37.740 18.060 1.00 11.05 285 LEU A CA 1
ATOM 2158 C C . LEU A 1 285 ? 12.927 38.142 17.140 1.00 11.59 285 LEU A C 1
ATOM 2159 O O . LEU A 1 285 ? 13.139 38.448 15.958 1.00 10.04 285 LEU A O 1
ATOM 2164 N N . VAL A 1 286 ? 11.700 38.137 17.670 1.00 8.56 286 VAL A N 1
ATOM 2165 C CA . VAL A 1 286 ? 10.533 38.494 16.863 1.00 9.02 286 VAL A CA 1
ATOM 2166 C C . VAL A 1 286 ? 10.588 39.964 16.475 1.00 10.44 286 VAL A C 1
ATOM 2167 O O . VAL A 1 286 ? 10.210 40.339 15.359 1.00 8.81 286 VAL A O 1
ATOM 2171 N N . ARG A 1 287 ? 11.061 40.824 17.380 1.00 10.56 287 ARG A N 1
ATOM 2172 C CA . ARG A 1 287 ? 11.231 42.232 17.030 1.00 11.11 287 ARG A CA 1
ATOM 2173 C C . ARG A 1 287 ? 12.175 42.389 15.842 1.00 9.87 287 ARG A C 1
ATOM 2174 O O . ARG A 1 287 ? 11.866 43.102 14.881 1.00 9.22 287 ARG A O 1
ATOM 2182 N N . ARG A 1 288 ? 13.340 41.730 15.899 1.00 9.78 288 ARG A N 1
ATOM 2183 C CA . ARG A 1 288 ? 14.309 41.804 14.804 1.00 10.48 288 ARG A CA 1
ATOM 2184 C C . ARG A 1 288 ? 13.744 41.202 13.522 1.00 8.94 288 ARG A C 1
ATOM 2185 O O . ARG A 1 288 ? 14.028 41.691 12.422 1.00 10.20 288 ARG A O 1
ATOM 2193 N N . ALA A 1 289 ? 12.952 40.134 13.644 1.00 8.08 289 ALA A N 1
ATOM 2194 C CA . ALA A 1 289 ? 12.341 39.518 12.463 1.00 9.34 289 ALA A CA 1
ATOM 2195 C C . ALA A 1 289 ? 11.358 40.468 11.800 1.00 9.35 289 ALA A C 1
ATOM 2196 O O . ALA A 1 289 ? 11.356 40.612 10.571 1.00 6.42 289 ALA A O 1
ATOM 2198 N N . VAL A 1 290 ? 10.513 41.129 12.596 1.00 6.61 290 VAL A N 1
ATOM 2199 C CA . VAL A 1 290 ? 9.528 42.036 12.013 1.00 7.01 290 VAL A CA 1
ATOM 2200 C C . VAL A 1 290 ? 10.222 43.215 11.349 1.00 7.50 290 VAL A C 1
ATOM 2201 O O . VAL A 1 290 ? 9.862 43.615 10.233 1.00 8.78 290 VAL A O 1
ATOM 2205 N N . LEU A 1 291 ? 11.226 43.793 12.025 1.00 6.69 291 LEU A N 1
ATOM 2206 C CA . LEU A 1 291 ? 11.987 44.886 11.433 1.00 6.81 291 LEU A CA 1
ATOM 2207 C C . LEU A 1 291 ? 12.649 44.452 10.143 1.00 6.65 291 LEU A C 1
ATOM 2208 O O . LEU A 1 291 ? 12.623 45.181 9.146 1.00 8.24 291 LEU A O 1
ATOM 2213 N N . ALA A 1 292 ? 13.256 43.265 10.142 1.00 7.30 292 ALA A N 1
ATOM 2214 C CA . ALA A 1 292 ? 13.969 42.811 8.950 1.00 8.13 292 ALA A CA 1
ATOM 2215 C C . ALA A 1 292 ? 13.015 42.563 7.788 1.00 9.24 292 ALA A C 1
ATOM 2216 O O . ALA A 1 292 ? 13.367 42.801 6.623 1.00 6.20 292 ALA A O 1
ATOM 2218 N N . ASN A 1 293 ? 11.811 42.070 8.080 1.00 6.36 293 ASN A N 1
ATOM 2219 C CA . ASN A 1 293 ? 10.863 41.792 7.002 1.00 6.64 293 ASN A CA 1
ATOM 2220 C C . ASN A 1 293 ? 10.254 43.059 6.428 1.00 8.33 293 ASN A C 1
ATOM 2221 O O . ASN A 1 293 ? 9.904 43.086 5.245 1.00 9.88 293 ASN A O 1
ATOM 2226 N N . GLY A 1 294 ? 10.119 44.107 7.234 1.00 7.26 294 GLY A N 1
ATOM 2227 C CA . GLY A 1 294 ? 9.569 45.366 6.750 1.00 8.35 294 GLY A CA 1
ATOM 2228 C C . GLY A 1 294 ? 8.238 45.605 7.424 1.00 10.61 294 GLY A C 1
ATOM 2229 O O . GLY A 1 294 ? 7.191 45.203 6.912 1.00 10.53 294 GLY A O 1
ATOM 2230 N N . VAL A 1 295 ? 8.280 46.251 8.592 1.00 7.88 295 VAL A N 1
ATOM 2231 C CA . VAL A 1 295 ? 7.123 46.273 9.483 1.00 9.77 295 VAL A CA 1
ATOM 2232 C C . VAL A 1 295 ? 5.887 46.853 8.806 1.00 8.83 295 VAL A C 1
ATOM 2233 O O . VAL A 1 295 ? 4.761 46.446 9.116 1.00 10.31 295 VAL A O 1
ATOM 2237 N N . ASN A 1 296 ? 6.062 47.793 7.868 1.00 9.08 296 ASN A N 1
ATOM 2238 C CA . ASN A 1 296 ? 4.908 48.473 7.279 1.00 11.74 296 ASN A CA 1
ATOM 2239 C C . ASN A 1 296 ? 3.957 47.526 6.563 1.00 10.34 296 ASN A C 1
ATOM 2240 O O . ASN A 1 296 ? 2.793 47.885 6.344 1.00 11.55 296 ASN A O 1
ATOM 2245 N N . ASN A 1 297 ? 4.418 46.338 6.179 1.00 9.04 297 ASN A N 1
ATOM 2246 C CA . ASN A 1 297 ? 3.582 45.396 5.442 1.00 8.93 297 ASN A CA 1
ATOM 2247 C C . ASN A 1 297 ? 3.371 44.091 6.186 1.00 9.28 297 ASN A C 1
ATOM 2248 O O . ASN A 1 297 ? 2.854 43.127 5.599 1.00 7.56 297 ASN A O 1
ATOM 2253 N N . VAL A 1 298 ? 3.727 44.043 7.466 1.00 8.55 298 VAL A N 1
ATOM 2254 C CA . VAL A 1 298 ? 3.673 42.811 8.237 1.00 5.83 298 VAL A CA 1
ATOM 2255 C C . VAL A 1 298 ? 2.302 42.647 8.876 1.00 7.86 298 VAL A C 1
ATOM 2256 O O . VAL A 1 298 ? 1.722 43.599 9.424 1.00 6.88 298 VAL A O 1
ATOM 2260 N N . LYS A 1 299 ? 1.789 41.423 8.786 1.00 7.68 299 LYS A N 1
ATOM 2261 C CA . LYS A 1 299 ? 0.675 40.935 9.588 1.00 9.30 299 LYS A CA 1
ATOM 2262 C C . LYS A 1 299 ? 1.200 39.777 10.422 1.00 8.48 299 LYS A C 1
ATOM 2263 O O . LYS A 1 299 ? 1.831 38.862 9.883 1.00 8.31 299 LYS A O 1
ATOM 2269 N N . ILE A 1 300 ? 0.947 39.797 11.726 1.00 7.30 300 ILE A N 1
ATOM 2270 C CA . ILE A 1 300 ? 1.505 38.776 12.609 1.00 8.07 300 ILE A CA 1
ATOM 2271 C C . ILE A 1 300 ? 0.446 37.715 12.888 1.00 8.32 300 ILE A C 1
ATOM 2272 O O . ILE A 1 300 ? -0.707 38.036 13.205 1.00 9.46 300 ILE A O 1
ATOM 2277 N N . HIS A 1 301 ? 0.836 36.451 12.753 1.00 6.67 301 HIS A N 1
ATOM 2278 C CA . HIS A 1 301 ? -0.010 35.304 13.066 1.00 6.82 301 HIS A CA 1
ATOM 2279 C C . HIS A 1 301 ? 0.574 34.608 14.283 1.00 7.82 301 HIS A C 1
ATOM 2280 O O . HIS A 1 301 ? 1.700 34.105 14.223 1.00 9.35 301 HIS A O 1
ATOM 2287 N N 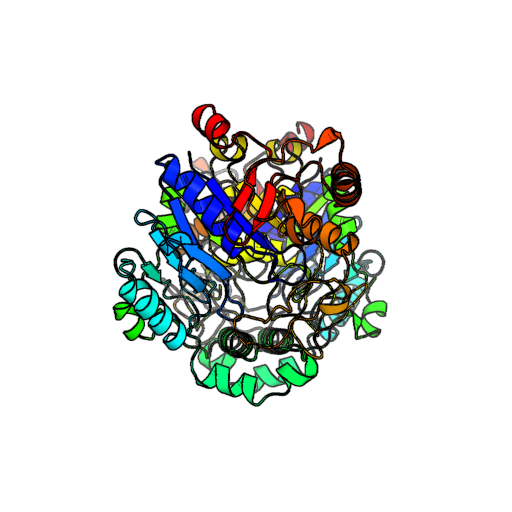. LEU A 1 302 ? -0.178 34.558 15.379 1.00 8.16 302 LEU A N 1
ATOM 2288 C CA . LEU A 1 302 ? 0.306 33.823 16.544 1.00 7.69 302 LEU A CA 1
ATOM 2289 C C . LEU A 1 302 ? -0.206 32.395 16.419 1.00 9.45 302 LEU A C 1
ATOM 2290 O O . LEU A 1 302 ? -1.377 32.115 16.693 1.00 10.62 302 LEU A O 1
ATOM 2295 N N . SER A 1 303 ? 0.664 31.485 15.995 1.00 6.94 303 SER A N 1
ATOM 2296 C CA . SER A 1 303 ? 0.310 30.076 15.920 1.00 8.28 303 SER A CA 1
ATOM 2297 C C . SER A 1 303 ? 0.350 29.446 17.304 1.00 10.57 303 SER A C 1
ATOM 2298 O O . SER A 1 303 ? 1.021 29.932 18.212 1.00 13.32 303 SER A O 1
ATOM 2301 N N . MET A 1 304 ? -0.366 28.332 17.444 1.00 10.68 304 MET A N 1
ATOM 2302 C CA . MET A 1 304 ? -0.296 27.507 18.650 1.00 11.40 304 MET A CA 1
ATOM 2303 C C . MET A 1 304 ? -0.634 28.323 19.895 1.00 12.99 304 MET A C 1
ATOM 2304 O O . MET A 1 304 ? -0.043 28.147 20.965 1.00 13.09 304 MET A O 1
ATOM 2309 N N . ALA A 1 305 ? -1.603 29.232 19.755 1.00 11.73 305 ALA A N 1
ATOM 2310 C CA . ALA A 1 305 ? -2.158 29.863 20.945 1.00 14.89 305 ALA A CA 1
ATOM 2311 C C . ALA A 1 305 ? -2.743 28.811 21.873 1.00 13.56 305 ALA A C 1
ATOM 2312 O O . ALA A 1 305 ? -2.794 29.016 23.089 1.00 15.72 305 ALA A O 1
ATOM 2314 N N . ASP A 1 306 ? -3.163 27.667 21.319 1.00 13.56 306 ASP A N 1
ATOM 2315 C CA . ASP A 1 306 ? -3.707 26.590 22.137 1.00 15.32 306 ASP A CA 1
ATOM 2316 C C . ASP A 1 306 ? -2.634 25.889 22.962 1.00 18.14 306 ASP A C 1
ATOM 2317 O O . ASP A 1 306 ? -2.970 25.209 23.938 1.00 17.70 306 ASP A O 1
ATOM 2322 N N . GLN A 1 307 ? -1.353 26.029 22.601 1.00 16.41 307 GLN A N 1
ATOM 2323 C CA . GLN A 1 307 ? -0.311 25.523 23.484 1.00 17.57 307 GLN A CA 1
ATOM 2324 C C . GLN A 1 307 ? -0.121 26.431 24.686 1.00 18.88 307 GLN A C 1
ATOM 2325 O O . GLN A 1 307 ? 0.225 25.951 25.772 1.00 19.35 307 GLN A O 1
ATOM 2331 N N . LEU A 1 308 ? -0.335 27.733 24.506 1.00 16.84 308 LEU A N 1
ATOM 2332 C CA . LEU A 1 308 ? -0.319 28.663 25.629 1.00 21.10 308 LEU A CA 1
ATOM 2333 C C . LEU A 1 308 ? -1.594 28.547 26.458 1.00 20.92 308 LEU A C 1
ATOM 2334 O O . LEU A 1 308 ? -1.547 28.612 27.691 1.00 25.28 308 LEU A O 1
ATOM 2339 N N . ILE A 1 309 ? -2.736 28.381 25.797 1.00 18.79 309 ILE A N 1
ATOM 2340 C CA . ILE A 1 309 ? -4.036 28.297 26.458 1.00 22.61 309 ILE A CA 1
ATOM 2341 C C . ILE A 1 309 ? -4.744 27.036 25.976 1.00 21.02 309 ILE A C 1
ATOM 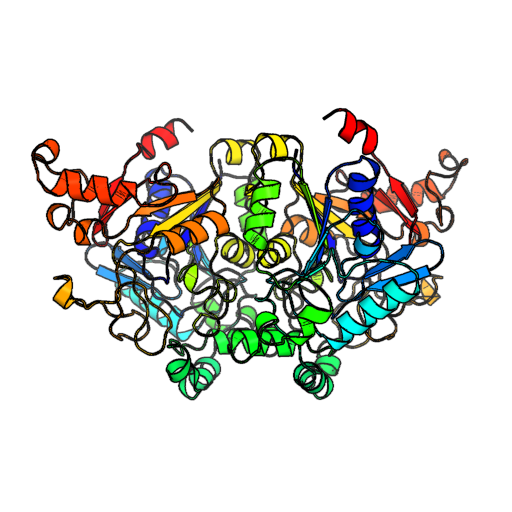2342 O O . ILE A 1 309 ? -5.458 27.080 24.962 1.00 18.32 309 ILE A O 1
ATOM 2347 N N . PRO A 1 310 ? -4.572 25.893 26.648 1.00 22.89 310 PRO A N 1
ATOM 2348 C CA . PRO A 1 310 ? -5.203 24.654 26.158 1.00 22.57 310 PRO A CA 1
ATOM 2349 C C . PRO A 1 310 ? -6.701 24.764 25.944 1.00 19.41 310 PRO A C 1
ATOM 2350 O O . PRO A 1 310 ? -7.252 24.031 25.117 1.00 21.36 310 PRO A O 1
ATOM 2354 N N . GLN A 1 311 ? -7.382 25.665 26.652 1.00 22.81 311 GLN A N 1
ATOM 2355 C CA . GLN A 1 311 ? -8.826 25.805 26.484 1.00 20.37 311 GLN A CA 1
ATOM 2356 C C . GLN A 1 311 ? -9.212 26.277 25.086 1.00 27.89 311 GLN A C 1
ATOM 2357 O O . GLN A 1 311 ? -10.380 26.147 24.700 1.00 28.61 311 GLN A O 1
ATOM 2363 N N . LEU A 1 312 ? -8.265 26.823 24.315 1.00 24.58 312 LEU A N 1
ATOM 2364 C CA . LEU A 1 312 ? -8.554 27.288 22.961 1.00 19.87 312 LEU A CA 1
ATOM 2365 C C . LEU A 1 312 ? -8.496 26.190 21.909 1.00 19.29 312 LEU A C 1
ATOM 2366 O O . LEU A 1 312 ? -8.898 26.438 20.768 1.00 15.87 312 LEU A O 1
ATOM 2371 N N . ALA A 1 313 ? -8.019 24.993 22.255 1.00 19.94 313 ALA A N 1
ATOM 2372 C CA . ALA A 1 313 ? -7.739 23.970 21.254 1.00 16.24 313 ALA A CA 1
ATOM 2373 C C . ALA A 1 313 ? -8.918 23.763 20.310 1.00 22.44 313 ALA A C 1
ATOM 2374 O O . ALA A 1 313 ? -10.044 23.495 20.742 1.00 26.73 313 ALA A O 1
ATOM 2376 N N . GLY A 1 314 ? -8.641 23.871 19.010 1.00 16.54 314 GLY A N 1
ATOM 2377 C CA . GLY A 1 314 ? -9.592 23.510 17.981 1.00 16.68 314 GLY A CA 1
ATOM 2378 C C . GLY A 1 314 ? -10.724 24.489 17.749 1.00 15.42 314 GLY A C 1
ATOM 2379 O O . GLY A 1 314 ? -11.582 24.215 16.903 1.00 19.22 314 GLY A O 1
ATOM 2380 N N . LEU A 1 315 ? -10.744 25.625 18.444 1.00 15.21 315 LEU A N 1
ATOM 2381 C CA . LEU A 1 315 ? -11.834 26.587 18.345 1.00 20.13 315 LEU A CA 1
ATOM 2382 C C . LEU A 1 315 ? -11.577 27.646 17.275 1.00 18.87 315 LEU A C 1
ATOM 2383 O O . LEU A 1 315 ? -10.435 28.038 17.012 1.00 18.13 315 LEU A O 1
ATOM 2388 N N . GLU A 1 316 ? -12.664 28.127 16.672 1.00 19.29 316 GLU A N 1
ATOM 2389 C CA . GLU A 1 316 ? -12.601 29.238 15.730 1.00 19.44 316 GLU A CA 1
ATOM 2390 C C . GLU A 1 316 ? -13.232 30.509 16.291 1.00 22.72 316 GLU A C 1
ATOM 2391 O O . GLU A 1 316 ? -13.398 31.488 15.553 1.00 19.42 316 GLU A O 1
ATOM 2397 N N . ASP A 1 317 ? -13.558 30.520 17.583 1.00 17.04 317 ASP A N 1
ATOM 2398 C CA . ASP A 1 317 ? -13.998 31.714 18.289 1.00 18.15 317 ASP A CA 1
ATOM 2399 C C . ASP A 1 317 ? -13.677 31.529 19.763 1.00 19.29 317 ASP A C 1
ATOM 2400 O O . ASP A 1 317 ? -13.502 30.404 20.239 1.00 23.59 317 ASP A O 1
ATOM 2402 N N . LEU A 1 318 ? -13.591 32.639 20.488 1.00 19.22 318 LEU A N 1
ATOM 2403 C CA . LEU A 1 318 ? -13.289 32.544 21.910 1.00 22.70 318 LEU A CA 1
ATOM 2404 C C . LEU A 1 318 ? -14.420 31.810 22.630 1.00 27.72 318 LEU A C 1
ATOM 2405 O O . LEU A 1 318 ? -15.593 31.967 22.267 1.00 26.30 318 LEU A O 1
ATOM 2410 N N . PRO A 1 319 ? -14.108 30.984 23.625 1.00 27.94 319 PRO A N 1
ATOM 2411 C CA . PRO A 1 319 ? -15.159 30.226 24.317 1.00 32.00 319 PRO A CA 1
ATOM 2412 C C . PRO A 1 319 ? -16.032 31.129 25.176 1.00 30.12 319 PRO A C 1
ATOM 2413 O O . PRO A 1 319 ? -15.719 32.290 25.445 1.00 30.95 319 PRO A O 1
ATOM 2417 N N . GLU A 1 320 ? -17.149 30.553 25.627 1.00 38.03 320 GLU A N 1
ATOM 2418 C CA . GLU A 1 320 ? -18.223 31.351 26.215 1.00 39.53 320 GLU A CA 1
ATOM 2419 C C . GLU A 1 320 ? -17.766 32.107 27.461 1.00 36.00 320 GLU A C 1
ATOM 2420 O O . GLU A 1 320 ? -17.989 33.319 27.580 1.00 48.08 320 GLU A O 1
ATOM 2426 N N . GLY A 1 321 ? -17.141 31.415 28.408 1.00 34.11 321 GLY A N 1
ATOM 2427 C CA . GLY A 1 321 ? -16.829 32.044 29.681 1.00 40.17 321 GLY A CA 1
ATOM 2428 C C . GLY A 1 321 ? -15.547 32.854 29.703 1.00 39.50 321 GLY A C 1
ATOM 2429 O O . GLY A 1 321 ? -14.912 32.989 30.752 1.00 39.07 321 GLY A O 1
ATOM 2430 N N . TRP A 1 322 ? -15.178 33.434 28.558 1.00 37.53 322 TRP A N 1
ATOM 2431 C CA . TRP A 1 322 ? -13.830 33.971 28.398 1.00 35.25 322 TRP A CA 1
ATOM 2432 C C . TRP A 1 322 ? -13.577 35.165 29.316 1.00 36.60 322 TRP A C 1
ATOM 2433 O O . TRP A 1 322 ? -12.566 35.208 30.026 1.00 36.06 322 TRP A O 1
ATOM 2444 N N . ARG A 1 323 ? -14.475 36.153 29.304 1.00 42.29 323 ARG A N 1
ATOM 2445 C CA . ARG A 1 323 ? -14.238 37.364 30.086 1.00 43.02 323 ARG A CA 1
ATOM 2446 C C . ARG A 1 323 ? -14.058 37.054 31.567 1.00 43.69 323 ARG A C 1
ATOM 2447 O O . ARG A 1 323 ? -13.338 37.773 32.268 1.00 45.49 323 ARG A O 1
ATOM 2449 N N . GLU A 1 324 ? -14.683 35.988 32.059 1.00 41.95 324 GLU A N 1
ATOM 2450 C CA . GLU A 1 324 ? -14.623 35.659 33.476 1.00 42.52 324 GLU A CA 1
ATOM 2451 C C . GLU A 1 324 ? -13.484 34.710 33.828 1.00 40.88 324 GLU A C 1
ATOM 2452 O O . GLU A 1 324 ? -13.253 34.464 35.015 1.00 41.13 324 GLU A O 1
ATOM 2458 N N . SER A 1 325 ? -12.759 34.192 32.843 1.00 38.66 325 SER A N 1
ATOM 2459 C CA . SER A 1 325 ? -11.795 33.125 33.068 1.00 36.76 325 SER A CA 1
ATOM 2460 C C . SER A 1 325 ? -10.430 33.667 33.484 1.00 38.67 325 SER A C 1
ATOM 2461 O O . SER A 1 325 ? -10.090 34.831 33.253 1.00 41.47 325 SER A O 1
ATOM 2464 N N . GLU A 1 326 ? -9.636 32.787 34.099 1.00 40.97 326 GLU A N 1
ATOM 2465 C CA . GLU A 1 326 ? -8.265 33.144 34.450 1.00 42.79 326 GLU A CA 1
ATOM 2466 C C . GLU A 1 326 ? -7.401 33.302 33.206 1.00 44.83 326 GLU A C 1
ATOM 2467 O O . GLU A 1 326 ? -6.521 34.170 33.158 1.00 41.00 326 GLU A O 1
ATOM 2469 N N . TYR A 1 327 ? -7.637 32.477 32.187 1.00 41.85 327 TYR A N 1
ATOM 2470 C CA . TYR A 1 327 ? -6.724 32.438 31.055 1.00 37.57 327 TYR A CA 1
ATOM 2471 C C . TYR A 1 327 ? -6.965 33.553 30.046 1.00 38.37 327 TYR A C 1
ATOM 2472 O O . TYR A 1 327 ? -6.177 33.687 29.105 1.00 40.12 327 TYR A O 1
ATOM 2481 N N . ALA A 1 328 ? -8.013 34.361 30.215 1.00 34.81 328 ALA A N 1
ATOM 2482 C CA . ALA A 1 328 ? -8.146 35.558 29.390 1.00 34.56 328 ALA A CA 1
ATOM 2483 C C . ALA A 1 328 ? -7.032 36.553 29.691 1.00 36.38 328 ALA A C 1
ATOM 2484 O O . ALA A 1 328 ? -6.478 37.174 28.775 1.00 28.78 328 ALA A O 1
ATOM 2486 N N . GLY A 1 329 ? -6.694 36.724 30.970 1.00 31.19 329 GLY A N 1
ATOM 2487 C CA . GLY A 1 329 ? -5.572 37.575 31.318 1.00 29.17 329 GLY A CA 1
ATOM 2488 C C . GLY A 1 329 ? -4.242 37.000 30.879 1.00 26.93 329 GLY A C 1
ATOM 2489 O O . GLY A 1 329 ? -3.333 37.748 30.510 1.00 27.69 329 GLY A O 1
ATOM 2490 N N . ARG A 1 330 ? -4.106 35.672 30.918 1.00 26.37 330 ARG A N 1
ATOM 2491 C CA . ARG A 1 330 ? -2.875 35.033 30.463 1.00 29.77 330 ARG A CA 1
ATOM 2492 C C . ARG A 1 330 ? -2.626 35.314 28.985 1.00 26.01 330 ARG A C 1
ATOM 2493 O O . ARG A 1 330 ? -1.508 35.654 28.583 1.00 24.80 330 ARG A O 1
ATOM 2501 N N . LEU A 1 331 ? -3.663 35.172 28.158 1.00 22.40 331 LEU A N 1
ATOM 2502 C CA . LEU A 1 331 ? -3.511 35.475 26.740 1.00 22.69 331 LEU A CA 1
ATOM 2503 C C . LEU A 1 331 ? -3.256 36.960 26.516 1.00 24.79 331 LEU A C 1
ATOM 2504 O O . LEU A 1 331 ? -2.402 37.336 25.703 1.00 21.73 331 LEU A O 1
ATOM 2509 N N . ARG A 1 332 ? -3.992 37.824 27.220 1.00 23.45 332 ARG A N 1
ATOM 2510 C CA . ARG A 1 332 ? -3.800 39.259 27.049 1.00 24.30 332 ARG A CA 1
ATOM 2511 C C . ARG A 1 332 ? -2.391 39.675 27.452 1.00 24.06 332 ARG A C 1
ATOM 2512 O O . ARG A 1 332 ? -1.777 40.527 26.802 1.00 26.53 332 ARG A O 1
ATOM 2520 N N . GLU A 1 333 ? -1.854 39.071 28.514 1.00 22.59 333 GLU A N 1
ATOM 2521 C CA . GLU A 1 333 ? -0.507 39.421 28.954 1.00 27.96 333 GLU A CA 1
ATOM 2522 C C . GLU A 1 333 ? 0.542 38.943 27.957 1.00 27.91 333 GLU A C 1
ATOM 2523 O O . GLU A 1 333 ? 1.517 39.656 27.688 1.00 25.59 333 GLU A O 1
ATOM 2525 N N . PHE A 1 334 ? 0.365 37.742 27.397 1.00 23.43 334 PHE A N 1
ATOM 2526 C CA . PHE A 1 334 ? 1.309 37.279 26.384 1.00 20.64 334 PHE A CA 1
ATOM 2527 C C . PHE A 1 334 ? 1.270 38.181 25.159 1.00 17.75 334 PHE A C 1
ATOM 2528 O O . PHE A 1 334 ? 2.316 38.567 24.619 1.00 19.26 334 PHE A O 1
ATOM 2536 N N . ILE A 1 335 ? 0.072 38.533 24.707 1.00 16.90 335 ILE A N 1
ATOM 2537 C CA . ILE A 1 335 ? -0.046 39.408 23.547 1.00 16.76 335 ILE A CA 1
ATOM 2538 C C . ILE A 1 335 ? 0.643 40.739 23.814 1.00 22.18 335 ILE A C 1
ATOM 2539 O O . ILE A 1 335 ? 1.291 41.308 22.927 1.00 18.46 335 ILE A O 1
ATOM 2544 N N . ASP A 1 336 ? 0.551 41.236 25.052 1.00 20.20 336 ASP A N 1
ATOM 2545 C CA . ASP A 1 336 ? 1.136 42.533 25.379 1.00 24.36 336 ASP A CA 1
ATOM 2546 C C . ASP A 1 336 ? 2.625 42.582 25.075 1.00 26.78 336 ASP A C 1
ATOM 2547 O O . ASP A 1 336 ? 3.159 43.660 24.791 1.00 28.36 336 ASP A O 1
ATOM 2552 N N . GLN A 1 337 ? 3.318 41.446 25.143 1.00 21.68 337 GLN A N 1
ATOM 2553 C CA . GLN A 1 337 ? 4.762 41.443 24.969 1.00 20.92 337 GLN A CA 1
ATOM 2554 C C . GLN A 1 337 ? 5.197 40.906 23.604 1.00 19.53 337 GLN A C 1
ATOM 2555 O O . GLN A 1 337 ? 6.396 40.696 23.381 1.00 16.64 337 GLN A O 1
ATOM 2561 N N . ILE A 1 338 ? 4.256 40.704 22.685 1.00 15.81 338 ILE A N 1
ATOM 2562 C CA . ILE A 1 338 ? 4.587 40.477 21.280 1.00 15.08 338 ILE A CA 1
ATOM 2563 C C . ILE A 1 338 ? 4.969 41.819 20.667 1.00 14.84 338 ILE A C 1
ATOM 2564 O O . ILE A 1 338 ? 4.148 42.749 20.660 1.00 16.37 338 ILE A O 1
ATOM 2569 N N . PRO A 1 339 ? 6.183 41.964 20.139 1.00 11.92 339 PRO A N 1
ATOM 2570 C CA . PRO A 1 339 ? 6.547 43.211 19.458 1.00 14.59 339 PRO A CA 1
ATOM 2571 C C . PRO A 1 339 ? 5.558 43.530 18.350 1.00 14.16 339 PRO A C 1
ATOM 2572 O O . PRO A 1 339 ? 5.065 42.637 17.658 1.00 13.81 339 PRO A O 1
ATOM 2576 N N . PHE A 1 340 ? 5.264 44.818 18.192 1.00 11.62 340 PHE A N 1
ATOM 2577 C CA . PHE A 1 340 ? 4.375 45.295 17.133 1.00 13.93 340 PHE A CA 1
ATOM 2578 C C . PHE A 1 340 ? 3.017 44.597 17.167 1.00 15.00 340 PHE A C 1
ATOM 2579 O O . PHE A 1 340 ? 2.449 44.252 16.128 1.00 13.21 340 PHE A O 1
ATOM 2587 N N . ASN A 1 341 ? 2.472 44.397 18.368 1.00 16.35 341 ASN A N 1
ATOM 2588 C CA . ASN A 1 341 ? 1.279 43.563 18.449 1.00 12.66 341 ASN A CA 1
ATOM 2589 C C . ASN A 1 341 ? 0.046 44.236 17.859 1.00 14.44 341 ASN A C 1
ATOM 2590 O O . ASN A 1 341 ? -0.970 43.558 17.656 1.00 12.98 341 ASN A O 1
ATOM 2595 N N . GLU A 1 342 ? 0.114 45.529 17.532 1.00 14.70 342 GLU A N 1
ATOM 2596 C CA . GLU A 1 342 ? -0.976 46.130 16.769 1.00 15.56 342 GLU A CA 1
ATOM 2597 C C . GLU A 1 342 ? -1.169 45.456 15.414 1.00 16.39 342 GLU A C 1
ATOM 2598 O O . GLU A 1 342 ? -2.205 45.668 14.776 1.00 13.36 342 GLU A O 1
ATOM 2604 N N . ARG A 1 343 ? -0.208 44.649 14.960 1.00 14.57 343 ARG A N 1
ATOM 2605 C CA . ARG A 1 343 ? -0.300 43.982 13.666 1.00 12.61 343 ARG A CA 1
ATOM 2606 C C . ARG A 1 343 ? -0.746 42.530 13.788 1.00 11.68 343 ARG A C 1
ATOM 2607 O O . ARG A 1 343 ? -0.754 41.800 12.792 1.00 8.85 343 ARG A O 1
ATOM 2615 N N . LEU A 1 344 ? -1.143 42.109 14.982 1.00 9.55 344 LEU A N 1
ATOM 2616 C CA . LEU A 1 344 ? -1.657 40.763 15.180 1.00 10.48 344 LEU A CA 1
ATOM 2617 C C . LEU A 1 344 ? -3.005 40.588 14.478 1.00 11.86 344 LEU A C 1
ATOM 2618 O O . LEU A 1 344 ? -3.928 41.387 14.674 1.00 12.96 344 LEU A O 1
ATOM 2623 N N . VAL A 1 345 ? -3.133 39.537 13.673 1.00 9.78 345 VAL A N 1
ATOM 2624 C CA . VAL A 1 345 ? -4.349 39.315 12.896 1.00 9.23 345 VAL A CA 1
ATOM 2625 C C . VAL A 1 345 ? -5.002 37.964 13.150 1.00 9.27 345 VAL A C 1
ATOM 2626 O O . VAL A 1 345 ? -6.162 37.776 12.746 1.00 9.40 345 VAL A O 1
ATOM 2630 N N . SER A 1 346 ? -4.325 37.011 13.786 1.00 8.82 346 SER A N 1
ATOM 2631 C CA . SER A 1 346 ? -4.889 35.670 13.882 1.00 9.87 346 SER A CA 1
ATOM 2632 C C . SER A 1 346 ? -4.269 34.927 15.058 1.00 9.93 346 SER A C 1
ATOM 2633 O O . SER A 1 346 ? -3.089 35.108 15.375 1.00 10.91 346 SER A O 1
ATOM 2636 N N . LEU A 1 347 ? -5.073 34.072 15.690 1.00 10.12 347 LEU A N 1
ATOM 2637 C CA . LEU A 1 347 ? -4.600 33.177 16.746 1.00 12.22 347 LEU A CA 1
ATOM 2638 C C . LEU A 1 347 ? -4.799 31.737 16.285 1.00 11.95 347 LEU A C 1
ATOM 2639 O O . LEU A 1 347 ? -5.937 31.279 16.153 1.00 10.60 347 LEU A O 1
ATOM 2644 N N . GLY A 1 348 ? -3.704 31.013 16.064 1.00 10.01 348 GLY A N 1
ATOM 2645 C CA . GLY A 1 348 ? -3.824 29.605 15.705 1.00 10.66 348 GLY A CA 1
ATOM 2646 C C . GLY A 1 348 ? -4.273 28.778 16.903 1.00 10.12 348 GLY A C 1
ATOM 2647 O O . GLY A 1 348 ? -3.766 28.953 18.017 1.00 10.68 348 GLY A O 1
ATOM 2648 N N . THR A 1 349 ? -5.239 27.880 16.682 1.00 10.57 349 THR A N 1
ATOM 2649 C CA . THR A 1 349 ? -5.781 27.054 17.759 1.00 11.54 349 THR A CA 1
ATOM 2650 C C . THR A 1 349 ? -5.660 25.560 17.497 1.00 12.31 349 THR A C 1
ATOM 2651 O O . THR A 1 349 ? -6.146 24.758 18.303 1.00 14.08 349 THR A O 1
ATOM 2655 N N . GLY A 1 350 ? -5.049 25.164 16.396 1.00 11.75 350 GLY A N 1
ATOM 2656 C CA . GLY A 1 350 ? -4.832 23.774 16.100 1.00 12.40 350 GLY A CA 1
ATOM 2657 C C . GLY A 1 350 ? -4.237 23.684 14.719 1.00 11.15 350 GLY A C 1
ATOM 2658 O O . GLY A 1 350 ? -4.052 24.696 14.029 1.00 11.08 350 GLY A O 1
ATOM 2659 N N . PRO A 1 351 ? -3.929 22.466 14.284 1.00 12.89 351 PRO A N 1
ATOM 2660 C CA . PRO A 1 351 ? -3.272 22.299 12.981 1.00 9.01 351 PRO A CA 1
ATOM 2661 C C . PRO A 1 351 ? -4.102 22.786 11.802 1.00 9.79 351 PRO A C 1
ATOM 2662 O O . PRO A 1 351 ? -3.538 22.978 10.717 1.00 11.38 351 PRO A O 1
ATOM 2666 N N . HIS A 1 352 ? -5.424 22.995 11.968 1.00 10.65 352 HIS A N 1
ATOM 2667 C CA . HIS A 1 352 ? -6.245 23.492 10.867 1.00 14.21 352 HIS A CA 1
ATOM 2668 C C . HIS A 1 352 ? -7.364 24.413 11.352 1.00 15.11 352 HIS A C 1
ATOM 2669 O O . HIS A 1 352 ? -8.417 24.496 10.708 1.00 14.14 352 HIS A O 1
ATOM 2676 N N . THR A 1 353 ? -7.158 25.107 12.471 1.00 11.51 353 THR A N 1
ATOM 2677 C CA . THR A 1 353 ? -8.158 26.037 12.982 1.00 11.92 353 THR A CA 1
ATOM 2678 C C . THR A 1 353 ? -7.470 27.296 13.480 1.00 11.30 353 THR A C 1
ATOM 2679 O O . THR A 1 353 ? -6.318 27.262 13.925 1.00 10.73 353 THR A O 1
ATOM 2683 N N . ARG A 1 354 ? -8.187 28.415 13.410 1.00 12.40 354 ARG A N 1
ATOM 2684 C CA . ARG A 1 354 ? -7.658 29.641 13.986 1.00 12.37 354 ARG A CA 1
ATOM 2685 C C . ARG A 1 354 ? -8.811 30.583 14.298 1.00 13.27 354 ARG A C 1
ATOM 2686 O O . ARG A 1 354 ? -9.928 30.411 13.804 1.00 12.89 354 ARG A O 1
ATOM 2694 N N . ILE A 1 355 ? -8.520 31.568 15.140 1.00 12.47 355 ILE A N 1
ATOM 2695 C CA . ILE A 1 355 ? -9.431 32.671 15.437 1.00 14.15 355 ILE A CA 1
ATOM 2696 C C . ILE A 1 355 ? -8.957 33.878 14.636 1.00 14.02 355 ILE A C 1
ATOM 2697 O O . ILE A 1 355 ? -7.847 34.381 14.844 1.00 14.02 355 ILE A O 1
ATOM 2702 N N . GLU A 1 356 ? -9.783 34.318 13.696 1.00 11.99 356 GLU A N 1
ATOM 2703 C CA . GLU A 1 356 ? -9.488 35.466 12.852 1.00 16.11 356 GLU A CA 1
ATOM 2704 C C . GLU A 1 356 ? -9.918 36.744 13.575 1.00 16.44 356 GLU A C 1
ATOM 2705 O O . GLU A 1 356 ? -11.048 36.829 14.066 1.00 14.52 356 GLU A O 1
ATOM 2711 N N . LEU A 1 357 ? -9.015 37.726 13.666 1.00 13.77 357 LEU A N 1
ATOM 2712 C CA . LEU A 1 357 ? -9.331 38.935 14.425 1.00 13.85 357 LEU A CA 1
ATOM 2713 C C . LEU A 1 357 ? -10.056 39.994 13.601 1.00 14.38 357 LEU A C 1
ATOM 2714 O O . LEU A 1 357 ? -10.642 40.917 14.183 1.00 14.97 357 LEU A O 1
ATOM 2719 N N . PHE A 1 358 ? -10.036 39.883 12.274 1.00 10.90 358 PHE A N 1
ATOM 2720 C CA . PHE A 1 358 ? -10.624 40.873 11.380 1.00 13.90 358 PHE A CA 1
ATOM 2721 C C . PHE A 1 358 ? -11.574 40.188 10.406 1.00 14.01 358 PHE A C 1
ATOM 2722 O O . PHE A 1 358 ? -11.498 38.981 10.178 1.00 16.49 358 PHE A O 1
ATOM 2730 N N . LYS A 1 359 ? -12.478 40.976 9.821 1.00 12.66 359 LYS A N 1
ATOM 2731 C CA . LYS A 1 359 ? -13.507 40.432 8.933 1.00 12.88 359 LYS A CA 1
ATOM 2732 C C . LYS A 1 359 ? -12.954 40.407 7.512 1.00 16.18 359 LYS A C 1
ATOM 2733 O O . LYS A 1 359 ? -13.286 41.236 6.663 1.00 15.04 359 LYS A O 1
ATOM 2739 N N . GLU A 1 360 ? -12.096 39.412 7.253 1.00 18.23 360 GLU A N 1
ATOM 2740 C CA . GLU A 1 360 ? -11.355 39.380 5.995 1.00 20.29 360 GLU A CA 1
ATOM 2741 C C . GLU A 1 360 ? -12.280 39.267 4.793 1.00 14.50 360 GLU A C 1
ATOM 2742 O O . GLU A 1 360 ? -12.027 39.886 3.753 1.00 14.71 360 GLU A O 1
ATOM 2748 N N . ASN A 1 361 ? -13.340 38.464 4.897 1.00 15.70 361 ASN A N 1
ATOM 2749 C CA . ASN A 1 361 ? -14.238 38.306 3.755 1.00 15.69 361 ASN A CA 1
ATOM 2750 C C . ASN A 1 361 ? -15.027 39.581 3.500 1.00 15.92 361 ASN A C 1
ATOM 2751 O O . ASN A 1 361 ? -15.222 39.978 2.342 1.00 16.16 361 ASN A O 1
ATOM 2756 N N . LEU A 1 362 ? -15.486 40.236 4.565 1.00 14.65 362 LEU A N 1
ATOM 2757 C CA . LEU A 1 362 ? -16.154 41.522 4.403 1.00 18.61 362 LEU A CA 1
ATOM 2758 C C . LEU A 1 362 ? -15.245 42.519 3.699 1.00 17.31 362 LEU A C 1
ATOM 2759 O O . LEU A 1 362 ? -15.667 43.211 2.765 1.00 21.02 362 LEU A O 1
ATOM 2764 N N . TYR A 1 363 ? -13.982 42.598 4.123 1.00 18.40 363 TYR A N 1
ATOM 2765 C CA . TYR A 1 363 ? -13.090 43.579 3.525 1.00 19.70 363 TYR A CA 1
ATOM 2766 C C . TYR A 1 363 ? -12.748 43.228 2.088 1.00 22.07 363 TYR A C 1
ATOM 2767 O O . TYR A 1 363 ? -12.564 44.131 1.266 1.00 19.97 363 TYR A O 1
ATOM 2776 N N . PHE A 1 364 ? -12.701 41.939 1.750 1.00 16.04 364 PHE A N 1
ATOM 2777 C CA . PHE A 1 364 ? -12.585 41.571 0.344 1.00 20.28 364 PHE A CA 1
ATOM 2778 C C . PHE A 1 364 ? -13.763 42.116 -0.461 1.00 19.84 364 PHE A C 1
ATOM 2779 O O . PHE A 1 364 ? -13.579 42.731 -1.517 1.00 22.65 364 PHE A O 1
ATOM 2787 N N . GLN A 1 365 ? -14.989 41.888 0.019 1.00 19.02 365 GLN A N 1
ATOM 2788 C CA . GLN A 1 365 ? -16.153 42.346 -0.731 1.00 20.12 365 GLN A CA 1
ATOM 2789 C C . GLN A 1 365 ? -16.161 43.863 -0.875 1.00 26.32 365 GLN A C 1
ATOM 2790 O O . GLN A 1 365 ? -16.648 44.386 -1.881 1.00 28.01 365 GLN A O 1
ATOM 2796 N N . LEU A 1 366 ? -15.617 44.581 0.105 1.00 24.62 366 LEU A N 1
ATOM 2797 C CA . LEU A 1 366 ? -15.554 46.038 0.054 1.00 27.29 366 LEU A CA 1
ATOM 2798 C C . LEU A 1 366 ? -14.365 46.568 -0.739 1.00 33.18 366 LEU A C 1
ATOM 2799 O O . LEU A 1 366 ? -14.331 47.769 -1.022 1.00 41.93 366 LEU A O 1
ATOM 2804 N N . GLU A 1 367 ? -13.411 45.715 -1.110 1.00 35.52 367 GLU A N 1
ATOM 2805 C CA . GLU A 1 367 ? -12.148 46.149 -1.724 1.00 38.16 367 GLU A CA 1
ATOM 2806 C C . GLU A 1 367 ? -11.541 47.302 -0.933 1.00 42.79 367 GLU A C 1
ATOM 2807 O O . GLU A 1 367 ? -11.794 47.445 0.266 1.00 44.30 367 GLU A O 1
ATOM 2813 N N . GLY B 1 2 ? 12.681 64.124 4.183 1.00 15.83 2 GLY B N 1
ATOM 2814 C CA . GLY B 1 2 ? 12.283 62.933 3.455 1.00 11.68 2 GLY B CA 1
ATOM 2815 C C . GLY B 1 2 ? 13.424 61.961 3.218 1.00 11.63 2 GLY B C 1
ATOM 2816 O O . GLY B 1 2 ? 14.574 62.351 3.068 1.00 12.70 2 GLY B O 1
ATOM 2817 N N . SER B 1 3 ? 13.123 60.666 3.201 1.00 9.62 3 SER B N 1
ATOM 2818 C CA . SER B 1 3 ? 14.147 59.672 2.908 1.00 8.09 3 SER B CA 1
ATOM 2819 C C . SER B 1 3 ? 13.977 59.137 1.487 1.00 8.86 3 SER B C 1
ATOM 2820 O O . SER B 1 3 ? 12.924 59.285 0.858 1.00 8.79 3 SER B O 1
ATOM 2823 N N . ALA B 1 4 ? 15.040 58.511 0.981 1.00 8.71 4 ALA B N 1
ATOM 2824 C CA . ALA B 1 4 ? 15.034 57.970 -0.372 1.00 8.65 4 ALA B CA 1
ATOM 2825 C C . ALA B 1 4 ? 15.981 56.782 -0.432 1.00 7.65 4 ALA B C 1
ATOM 2826 O O . ALA B 1 4 ? 16.953 56.711 0.323 1.00 7.73 4 ALA B O 1
ATOM 2828 N N . ILE B 1 5 ? 15.688 55.850 -1.336 1.00 6.25 5 ILE B N 1
ATOM 2829 C CA . ILE B 1 5 ? 16.591 54.741 -1.642 1.00 5.72 5 ILE B CA 1
ATOM 2830 C C . ILE B 1 5 ? 16.814 54.715 -3.147 1.00 8.29 5 ILE B C 1
ATOM 2831 O O . ILE B 1 5 ? 15.848 54.587 -3.910 1.00 7.72 5 ILE B O 1
ATOM 2836 N N . ASP B 1 6 ? 18.077 54.840 -3.564 1.00 6.40 6 ASP B N 1
ATOM 2837 C CA . ASP B 1 6 ? 18.510 54.676 -4.949 1.00 5.88 6 ASP B CA 1
ATOM 2838 C C . ASP B 1 6 ? 19.249 53.353 -5.046 1.00 5.61 6 ASP B C 1
ATOM 2839 O O . ASP B 1 6 ? 20.179 53.112 -4.272 1.00 8.45 6 ASP B O 1
ATOM 2844 N N . VAL B 1 7 ? 18.878 52.511 -6.003 1.00 5.96 7 VAL B N 1
ATOM 2845 C CA . VAL B 1 7 ? 19.636 51.287 -6.270 1.00 6.04 7 VAL B CA 1
ATOM 2846 C C . VAL B 1 7 ? 20.116 51.346 -7.717 1.00 7.04 7 VAL B C 1
ATOM 2847 O O . VAL B 1 7 ? 19.298 51.468 -8.638 1.00 7.19 7 VAL B O 1
ATOM 2851 N N . ILE B 1 8 ? 21.429 51.279 -7.915 1.00 5.89 8 ILE B N 1
ATOM 2852 C CA . ILE B 1 8 ? 22.028 51.405 -9.247 1.00 6.78 8 ILE B CA 1
ATOM 2853 C C . ILE B 1 8 ? 22.407 50.011 -9.728 1.00 7.70 8 ILE B C 1
ATOM 2854 O O . ILE B 1 8 ? 23.166 49.298 -9.060 1.00 7.02 8 ILE B O 1
ATOM 2859 N N . VAL B 1 9 ? 21.869 49.608 -10.884 1.00 6.74 9 VAL B N 1
ATOM 2860 C CA . VAL B 1 9 ? 22.031 48.248 -11.385 1.00 5.51 9 VAL B CA 1
ATOM 2861 C C . VAL B 1 9 ? 22.395 48.298 -12.863 1.00 6.16 9 VAL B C 1
ATOM 2862 O O . VAL B 1 9 ? 22.216 49.315 -13.531 1.00 6.94 9 VAL B O 1
ATOM 2866 N N . GLY B 1 10 ? 22.838 47.153 -13.376 1.00 7.46 10 GLY B N 1
ATOM 2867 C CA . GLY B 1 10 ? 23.224 47.017 -14.775 1.00 5.97 10 GLY B CA 1
ATOM 2868 C C . GLY B 1 10 ? 22.135 46.303 -15.553 1.00 7.74 10 GLY B C 1
ATOM 2869 O O . GLY B 1 10 ? 21.583 45.305 -15.091 1.00 7.64 10 GLY B O 1
ATOM 2870 N N . GLY B 1 11 ? 21.798 46.859 -16.718 1.00 7.29 11 GLY B N 1
ATOM 2871 C CA . GLY B 1 11 ? 20.772 46.285 -17.561 1.00 5.63 11 GLY B CA 1
ATOM 2872 C C . GLY B 1 11 ? 21.269 45.255 -18.551 1.00 7.67 11 GLY B C 1
ATOM 2873 O O . GLY B 1 11 ? 20.458 44.624 -19.239 1.00 8.82 11 GLY B O 1
ATOM 2874 N N . GLN B 1 12 ? 22.583 45.041 -18.622 1.00 7.73 12 GLN B N 1
ATOM 2875 C CA . GLN B 1 12 ? 23.137 44.100 -19.587 1.00 5.37 12 GLN B CA 1
ATOM 2876 C C . GLN B 1 12 ? 24.053 43.106 -18.879 1.00 8.31 12 GLN B C 1
ATOM 2877 O O . GLN B 1 12 ? 23.598 42.426 -17.953 1.00 9.38 12 GLN B O 1
ATOM 2883 N N . PHE B 1 13 ? 25.323 43.005 -19.272 1.00 7.77 13 PHE B N 1
ATOM 2884 C CA . PHE B 1 13 ? 26.225 42.026 -18.666 1.00 8.79 13 PHE B CA 1
ATOM 2885 C C . PHE B 1 13 ? 27.270 42.662 -17.755 1.00 11.65 13 PHE B C 1
ATOM 2886 O O . PHE B 1 13 ? 28.232 41.987 -17.372 1.00 16.75 13 PHE B O 1
ATOM 2894 N N . GLY B 1 14 ? 27.112 43.927 -17.390 1.00 9.93 14 GLY B N 1
ATOM 2895 C CA . GLY B 1 14 ? 28.071 44.611 -16.545 1.00 7.88 14 GLY B CA 1
ATOM 2896 C C . GLY B 1 14 ? 28.803 45.715 -17.296 1.00 11.19 14 GLY B C 1
ATOM 2897 O O . GLY B 1 14 ? 28.666 45.891 -18.507 1.00 10.18 14 GLY B O 1
ATOM 2898 N N . SER B 1 15 ? 29.588 46.472 -16.529 1.00 9.02 15 SER B N 1
ATOM 2899 C CA . SER B 1 15 ? 30.411 47.573 -17.051 1.00 11.05 15 SER B CA 1
ATOM 2900 C C . SER B 1 15 ? 29.594 48.573 -17.860 1.00 8.95 15 SER B C 1
ATOM 2901 O O . SER B 1 15 ? 30.075 49.150 -18.840 1.00 10.49 15 SER B O 1
ATOM 2904 N N . GLU B 1 16 ? 28.355 48.798 -17.433 1.00 7.16 16 GLU B N 1
ATOM 2905 C CA . GLU B 1 16 ? 27.502 49.785 -18.083 1.00 9.42 16 GLU B CA 1
ATOM 2906 C C . GLU B 1 16 ? 27.774 51.211 -17.609 1.00 11.34 16 GLU B C 1
ATOM 2907 O O . GLU B 1 16 ? 27.357 52.154 -18.287 1.00 9.81 16 GLU B O 1
ATOM 2913 N N . ALA B 1 17 ? 28.475 51.373 -16.481 1.00 9.46 17 ALA B N 1
ATOM 2914 C CA . ALA B 1 17 ? 28.906 52.636 -15.873 1.00 10.29 17 ALA B CA 1
ATOM 2915 C C . ALA B 1 17 ? 28.072 52.931 -14.632 1.00 9.71 17 ALA B C 1
ATOM 2916 O O . ALA B 1 17 ? 27.659 54.071 -14.381 1.00 8.46 17 ALA B O 1
ATOM 2918 N N . LYS B 1 18 ? 27.847 51.892 -13.831 1.00 7.85 18 LYS B N 1
ATOM 2919 C CA . LYS B 1 18 ? 27.205 52.076 -12.539 1.00 8.24 18 LYS B CA 1
ATOM 2920 C C . LYS B 1 18 ? 28.058 52.923 -11.605 1.00 9.48 18 LYS B C 1
ATOM 2921 O O . LYS B 1 18 ? 27.518 53.645 -10.760 1.00 8.07 18 LYS B O 1
ATOM 2927 N N . GLY B 1 19 ? 29.384 52.835 -11.716 1.00 8.18 19 GLY B N 1
ATOM 2928 C CA . GLY B 1 19 ? 30.221 53.720 -10.917 1.00 10.00 19 GLY B CA 1
ATOM 2929 C C . GLY B 1 19 ? 29.909 55.183 -11.179 1.00 9.62 19 GLY B C 1
ATOM 2930 O O . GLY B 1 19 ? 29.647 55.954 -10.250 1.00 6.99 19 GLY B O 1
ATOM 2931 N N . ARG B 1 20 ? 29.901 55.578 -12.456 1.00 8.41 20 ARG B N 1
ATOM 2932 C CA . ARG B 1 20 ? 29.597 56.965 -12.794 1.00 7.73 20 ARG B CA 1
ATOM 2933 C C . ARG B 1 20 ? 28.220 57.376 -12.285 1.00 7.95 20 ARG B C 1
ATOM 2934 O O . ARG B 1 20 ? 28.057 58.444 -11.684 1.00 7.06 20 ARG B O 1
ATOM 2942 N N . VAL B 1 21 ? 27.205 56.558 -12.563 1.00 4.75 21 VAL B N 1
ATOM 2943 C CA . VAL B 1 21 ? 25.844 56.904 -12.177 1.00 7.12 21 VAL B CA 1
ATOM 2944 C C . VAL B 1 21 ? 25.700 56.929 -10.662 1.00 6.84 21 VAL B C 1
ATOM 2945 O O . VAL B 1 21 ? 25.000 57.786 -10.111 1.00 7.68 21 VAL B O 1
ATOM 2949 N N . THR B 1 22 ? 26.364 56.000 -9.960 1.00 6.37 22 THR B N 1
ATOM 2950 C CA . THR B 1 22 ? 26.264 55.974 -8.504 1.00 7.65 22 THR B CA 1
ATOM 2951 C C . THR B 1 22 ? 26.793 57.269 -7.910 1.00 8.07 22 THR B C 1
ATOM 2952 O O . THR B 1 22 ? 26.163 57.873 -7.031 1.00 6.30 22 THR B O 1
ATOM 2956 N N . LEU B 1 23 ? 27.979 57.688 -8.358 1.00 6.62 23 LEU B N 1
ATOM 2957 C CA . LEU B 1 23 ? 28.545 58.940 -7.870 1.00 7.31 23 LEU B CA 1
ATOM 2958 C C . LEU B 1 23 ? 27.634 60.119 -8.203 1.00 8.43 23 LEU B C 1
ATOM 2959 O O . LEU B 1 23 ? 27.451 61.026 -7.381 1.00 9.52 23 LEU B O 1
ATOM 2964 N N . GLU B 1 24 ? 27.046 60.123 -9.403 1.00 7.09 24 GLU B N 1
ATOM 2965 C CA . GLU B 1 24 ? 26.094 61.178 -9.745 1.00 7.56 24 GLU B CA 1
ATOM 2966 C C . GLU B 1 24 ? 24.936 61.223 -8.761 1.00 9.07 24 GLU B C 1
ATOM 2967 O O . GLU B 1 24 ? 24.466 62.308 -8.396 1.00 9.34 24 GLU B O 1
ATOM 2973 N N . ARG B 1 25 ? 24.444 60.056 -8.339 1.00 7.85 25 ARG B N 1
ATOM 2974 C CA . ARG B 1 25 ? 23.341 60.038 -7.388 1.00 7.42 25 ARG B CA 1
ATOM 2975 C C . ARG B 1 25 ? 23.795 60.525 -6.016 1.00 8.73 25 ARG B C 1
ATOM 2976 O O . ARG B 1 25 ? 23.094 61.318 -5.378 1.00 8.14 25 ARG B O 1
ATOM 2984 N N . VAL B 1 26 ? 24.976 60.099 -5.561 1.00 7.35 26 VAL B N 1
ATOM 2985 C CA . VAL B 1 26 ? 25.489 60.597 -4.283 1.00 7.00 26 VAL B CA 1
ATOM 2986 C C . VAL B 1 26 ? 25.605 62.116 -4.323 1.00 9.40 26 VAL B C 1
ATOM 2987 O O . VAL B 1 26 ? 25.198 62.814 -3.388 1.00 9.42 26 VAL B O 1
ATOM 2991 N N . GLN B 1 27 ? 26.157 62.650 -5.418 1.00 7.71 27 GLN B N 1
ATOM 2992 C CA . GLN B 1 27 ? 26.372 64.091 -5.507 1.00 8.67 27 GLN B CA 1
ATOM 2993 C C . GLN B 1 27 ? 25.061 64.857 -5.661 1.00 13.01 27 GLN B C 1
ATOM 2994 O O . GLN B 1 27 ? 24.978 66.014 -5.230 1.00 11.14 27 GLN B O 1
ATOM 3000 N N . HIS B 1 28 ? 24.023 64.234 -6.232 1.00 9.30 28 HIS B N 1
ATOM 3001 C CA . HIS B 1 28 ? 22.714 64.884 -6.285 1.00 10.58 28 HIS B CA 1
ATOM 3002 C C . HIS B 1 28 ? 22.216 65.218 -4.888 1.00 10.79 28 HIS B C 1
ATOM 3003 O O . HIS B 1 28 ? 21.808 66.353 -4.608 1.00 10.47 28 HIS B O 1
ATOM 3010 N N . TRP B 1 29 ? 22.230 64.226 -3.997 1.00 7.40 29 TRP B N 1
ATOM 3011 C CA . TRP B 1 29 ? 21.805 64.459 -2.626 1.00 9.59 29 TRP B CA 1
ATOM 3012 C C . TRP B 1 29 ? 22.779 65.388 -1.912 1.00 9.40 29 TRP B C 1
ATOM 3013 O O . TRP B 1 29 ? 22.361 66.353 -1.258 1.00 9.41 29 TRP B O 1
ATOM 3024 N N . ALA B 1 30 ? 24.083 65.138 -2.065 1.00 7.76 30 ALA B N 1
ATOM 3025 C CA . ALA B 1 30 ? 25.087 65.913 -1.336 1.00 9.34 30 ALA B CA 1
ATOM 3026 C C . ALA B 1 30 ? 25.080 67.378 -1.758 1.00 11.81 30 ALA B C 1
ATOM 3027 O O . ALA B 1 30 ? 25.126 68.276 -0.909 1.00 11.75 30 ALA B O 1
ATOM 3029 N N . ASP B 1 31 ? 25.026 67.644 -3.069 1.00 9.37 31 ASP B N 1
ATOM 3030 C CA . ASP B 1 31 ? 25.029 69.024 -3.547 1.00 12.52 31 ASP B CA 1
ATOM 3031 C C . ASP B 1 31 ? 23.779 69.778 -3.129 1.00 13.81 31 ASP B C 1
ATOM 3032 O O . ASP B 1 31 ? 23.803 71.013 -3.092 1.00 13.35 31 ASP B O 1
ATOM 3037 N N . ASN B 1 32 ? 22.692 69.073 -2.828 1.00 9.14 32 ASN B N 1
ATOM 3038 C CA . ASN B 1 32 ? 21.486 69.708 -2.312 1.00 12.25 32 ASN B CA 1
ATOM 3039 C C . ASN B 1 32 ? 21.465 69.781 -0.791 1.00 8.96 32 ASN B C 1
ATOM 3040 O O . ASN B 1 32 ? 20.450 70.189 -0.218 1.00 12.95 32 ASN B O 1
ATOM 3045 N N . GLY B 1 33 ? 22.562 69.410 -0.134 1.00 10.08 33 GLY B N 1
ATOM 3046 C CA . GLY B 1 33 ? 22.655 69.487 1.309 1.00 11.71 33 GLY B CA 1
ATOM 3047 C C . GLY B 1 33 ? 21.858 68.443 2.053 1.00 12.85 33 GLY B C 1
ATOM 3048 O O . GLY B 1 33 ? 21.590 68.616 3.243 1.00 14.48 33 GLY B O 1
ATOM 3049 N N . HIS B 1 34 ? 21.467 67.358 1.389 1.00 8.76 34 HIS B N 1
ATOM 3050 C CA . HIS B 1 34 ? 20.680 66.301 2.014 1.00 10.94 34 HIS B CA 1
ATOM 3051 C C . HIS B 1 34 ? 21.600 65.227 2.577 1.00 12.00 34 HIS B C 1
ATOM 3052 O O . HIS B 1 34 ? 22.622 64.896 1.977 1.00 10.81 34 HIS B O 1
ATOM 3059 N N . ALA B 1 35 ? 21.242 64.679 3.733 1.00 9.51 35 ALA B N 1
ATOM 3060 C CA . ALA B 1 35 ? 22.048 63.590 4.278 1.00 9.76 35 ALA B CA 1
ATOM 3061 C C . ALA B 1 35 ? 22.060 62.429 3.287 1.00 10.99 35 ALA B C 1
ATOM 3062 O O . ALA B 1 35 ? 21.029 62.089 2.697 1.00 11.23 35 ALA B O 1
ATOM 3064 N N . VAL B 1 36 ? 23.229 61.828 3.085 1.00 7.02 36 VAL B N 1
ATOM 3065 C CA . VAL B 1 36 ? 23.339 60.771 2.083 1.00 6.75 36 VAL B CA 1
ATOM 3066 C C . VAL B 1 36 ? 24.344 59.735 2.561 1.00 10.28 36 VAL B C 1
ATOM 3067 O O . VAL B 1 36 ? 25.350 60.062 3.194 1.00 9.90 36 VAL B O 1
ATOM 3071 N N . ALA B 1 37 ? 24.048 58.475 2.260 1.00 9.01 37 ALA B N 1
ATOM 3072 C CA . ALA B 1 37 ? 24.905 57.341 2.572 1.00 8.99 37 ALA B CA 1
ATOM 3073 C C . ALA B 1 37 ? 25.169 56.567 1.292 1.00 8.97 37 ALA B C 1
ATOM 3074 O O . ALA B 1 37 ? 24.304 56.485 0.417 1.00 8.95 37 ALA B O 1
ATOM 3076 N N . SER B 1 38 ? 26.374 56.024 1.174 1.00 6.88 38 SER B N 1
ATOM 3077 C CA . SER B 1 38 ? 26.805 55.292 -0.015 1.00 7.41 38 SER B CA 1
ATOM 3078 C C . SER B 1 38 ? 27.150 53.871 0.416 1.00 11.41 38 SER B C 1
ATOM 3079 O O . SER B 1 38 ? 28.070 53.670 1.218 1.00 9.50 38 SER B O 1
ATOM 3082 N N . MET B 1 39 ? 26.416 52.889 -0.104 1.00 7.42 39 MET B N 1
ATOM 3083 C CA . MET B 1 39 ? 26.595 51.505 0.313 1.00 6.08 39 MET B CA 1
ATOM 3084 C C . MET B 1 39 ? 27.018 50.636 -0.859 1.00 10.20 39 MET B C 1
ATOM 3085 O O . MET B 1 39 ? 26.486 50.771 -1.968 1.00 9.80 39 MET B O 1
ATOM 3090 N N . ARG B 1 40 ? 27.976 49.745 -0.614 1.00 8.00 40 ARG B N 1
ATOM 3091 C CA . ARG B 1 40 ? 28.298 48.717 -1.593 1.00 8.19 40 ARG B CA 1
ATOM 3092 C C . ARG B 1 40 ? 27.895 47.351 -1.046 1.00 10.02 40 ARG B C 1
ATOM 3093 O O . ARG B 1 40 ? 27.924 47.102 0.165 1.00 8.48 40 ARG B O 1
ATOM 3101 N N . VAL B 1 41 ? 27.463 46.487 -1.958 1.00 8.21 41 VAL B N 1
ATOM 3102 C CA . VAL B 1 41 ? 27.010 45.139 -1.642 1.00 7.58 41 VAL B CA 1
ATOM 3103 C C . VAL B 1 41 ? 27.817 44.168 -2.497 1.00 8.16 41 VAL B C 1
ATOM 3104 O O . VAL B 1 41 ? 28.544 44.569 -3.406 1.00 9.55 41 VAL B O 1
ATOM 3108 N N . ALA B 1 42 ? 27.671 42.874 -2.199 1.00 6.28 42 ALA B N 1
ATOM 3109 C CA . ALA B 1 42 ? 28.320 41.823 -2.982 1.00 7.33 42 ALA B CA 1
ATOM 3110 C C . ALA B 1 42 ? 29.843 41.853 -2.831 1.00 9.10 42 ALA B C 1
ATOM 3111 O O . ALA B 1 42 ? 30.356 42.229 -1.774 1.00 7.07 42 ALA B O 1
ATOM 3113 N N . GLY B 1 43 ? 30.586 41.461 -3.866 1.00 10.45 43 GLY B N 1
ATOM 3114 C CA . GLY B 1 43 ? 32.008 41.225 -3.707 1.00 9.49 43 GLY B CA 1
ATOM 3115 C C . GLY B 1 43 ? 32.884 41.853 -4.779 1.00 8.56 43 GLY B C 1
ATOM 3116 O O . GLY B 1 43 ? 32.400 42.392 -5.776 1.00 11.07 43 GLY B O 1
ATOM 3117 N N . PRO B 1 44 ? 34.215 41.765 -4.600 1.00 9.75 44 PRO B N 1
ATOM 3118 C CA . PRO B 1 44 ? 35.139 42.511 -5.471 1.00 10.80 44 PRO B CA 1
ATOM 3119 C C . PRO B 1 44 ? 35.485 41.843 -6.800 1.00 10.09 44 PRO B C 1
ATOM 3120 O O . PRO B 1 44 ? 36.659 41.851 -7.191 1.00 10.64 44 PRO B O 1
ATOM 3124 N N . ASN B 1 45 ? 34.502 41.303 -7.523 1.00 9.15 45 ASN B N 1
ATOM 3125 C CA . ASN B 1 45 ? 34.758 40.727 -8.844 1.00 10.34 45 ASN B CA 1
ATOM 3126 C C . ASN B 1 45 ? 34.484 41.716 -9.972 1.00 10.45 45 ASN B C 1
ATOM 3127 O O . ASN B 1 45 ? 34.456 41.325 -11.143 1.00 13.45 45 ASN B O 1
ATOM 3132 N N . ALA B 1 46 ? 34.289 42.985 -9.644 1.00 9.84 46 ALA B N 1
ATOM 3133 C CA . ALA B 1 46 ? 34.118 44.022 -10.642 1.00 9.93 46 ALA B CA 1
ATOM 3134 C C . ALA B 1 46 ? 34.594 45.334 -10.043 1.00 11.73 46 ALA B C 1
ATOM 3135 O O . ALA B 1 46 ? 34.489 45.553 -8.832 1.00 11.38 46 ALA B O 1
ATOM 3137 N N . GLY B 1 47 ? 35.134 46.192 -10.894 1.00 10.01 47 GLY B N 1
ATOM 3138 C CA . GLY B 1 47 ? 35.561 47.526 -10.498 1.00 10.35 47 GLY B CA 1
ATOM 3139 C C . GLY B 1 47 ? 34.557 48.532 -11.032 1.00 13.30 47 GLY B C 1
ATOM 3140 O O . GLY B 1 47 ? 34.011 48.353 -12.124 1.00 14.18 47 GLY B O 1
ATOM 3141 N N . HIS B 1 48 ? 34.307 49.577 -10.254 1.00 8.56 48 HIS B N 1
ATOM 3142 C CA . HIS B 1 48 ? 33.414 50.654 -10.667 1.00 9.53 48 HIS B CA 1
ATOM 3143 C C . HIS B 1 48 ? 34.250 51.917 -10.792 1.00 10.15 48 HIS B C 1
ATOM 3144 O O . HIS B 1 48 ? 34.873 52.350 -9.815 1.00 11.63 48 HIS B O 1
ATOM 3151 N N . VAL B 1 49 ? 34.274 52.503 -11.985 1.00 10.06 49 VAL B N 1
ATOM 3152 C CA . VAL B 1 49 ? 35.214 53.573 -12.300 1.00 8.45 49 VAL B CA 1
ATOM 3153 C C . VAL B 1 49 ? 34.538 54.928 -12.149 1.00 9.53 49 VAL B C 1
ATOM 3154 O O . VAL B 1 49 ? 33.493 55.191 -12.762 1.00 8.09 49 VAL B O 1
ATOM 3158 N N . VAL B 1 50 ? 35.144 55.793 -11.335 1.00 8.61 50 VAL B N 1
ATOM 3159 C CA . VAL B 1 50 ? 34.741 57.183 -11.210 1.00 7.72 50 VAL B CA 1
ATOM 3160 C C . VAL B 1 50 ? 35.989 58.040 -11.325 1.00 8.25 50 VAL B C 1
ATOM 3161 O O . VAL B 1 50 ? 37.112 57.594 -11.074 1.00 10.54 50 VAL B O 1
ATOM 3165 N N . TRP B 1 51 ? 35.775 59.297 -11.688 1.00 8.29 51 TRP B N 1
ATOM 3166 C CA . TRP B 1 51 ? 36.846 60.275 -11.782 1.00 11.77 51 TRP B CA 1
ATOM 3167 C C . TRP B 1 51 ? 36.585 61.388 -10.779 1.00 12.51 51 TRP B C 1
ATOM 3168 O O . TRP B 1 51 ? 35.436 61.772 -10.547 1.00 10.85 51 TRP B O 1
ATOM 3179 N N . ASP B 1 52 ? 37.650 61.911 -10.189 1.00 10.42 52 ASP B N 1
ATOM 3180 C CA . ASP B 1 52 ? 37.509 63.102 -9.367 1.00 11.80 52 ASP B CA 1
ATOM 3181 C C . ASP B 1 52 ? 38.827 63.860 -9.388 1.00 13.95 52 ASP B C 1
ATOM 3182 O O . ASP B 1 52 ? 39.888 63.270 -9.174 1.00 12.68 52 ASP B O 1
ATOM 3187 N N . GLN B 1 53 ? 38.748 65.160 -9.667 1.00 13.44 53 GLN B N 1
ATOM 3188 C CA . GLN B 1 53 ? 39.903 66.045 -9.625 1.00 13.86 53 GLN B CA 1
ATOM 3189 C C . GLN B 1 53 ? 41.065 65.474 -10.431 1.00 18.63 53 GLN B C 1
ATOM 3190 O O . GLN B 1 53 ? 42.214 65.448 -9.985 1.00 19.75 53 GLN B O 1
ATOM 3196 N N . GLY B 1 54 ? 40.749 65.005 -11.641 1.00 13.34 54 GLY B N 1
ATOM 3197 C CA . GLY B 1 54 ? 41.759 64.561 -12.581 1.00 18.68 54 GLY B CA 1
ATOM 3198 C C . GLY B 1 54 ? 42.266 63.148 -12.391 1.00 20.64 54 GLY B C 1
ATOM 3199 O O . GLY B 1 54 ? 43.081 62.690 -13.205 1.00 21.10 54 GLY B O 1
ATOM 3200 N N . HIS B 1 55 ? 41.808 62.438 -11.366 1.00 13.88 55 HIS B N 1
ATOM 3201 C CA . HIS B 1 55 ? 42.259 61.087 -11.084 1.00 15.90 55 HIS B CA 1
ATOM 3202 C C . HIS B 1 55 ? 41.140 60.089 -11.357 1.00 15.15 55 HIS B C 1
ATOM 3203 O O . HIS B 1 55 ? 39.958 60.382 -11.148 1.00 12.76 55 HIS B O 1
ATOM 3210 N N . ARG B 1 56 ? 41.537 58.903 -11.820 1.00 13.17 56 ARG B N 1
ATOM 3211 C CA . ARG B 1 56 ? 40.628 57.812 -12.160 1.00 12.25 56 ARG B CA 1
ATOM 3212 C C . ARG B 1 56 ? 40.727 56.745 -11.080 1.00 13.83 56 ARG B C 1
ATOM 3213 O O . ARG B 1 56 ? 41.814 56.214 -10.828 1.00 16.35 56 ARG B O 1
ATOM 3221 N N . PHE B 1 57 ? 39.600 56.430 -10.443 1.00 10.66 57 PHE B N 1
ATOM 3222 C CA . PHE B 1 57 ? 39.557 55.458 -9.356 1.00 9.49 57 PHE B CA 1
ATOM 3223 C C . PHE B 1 57 ? 38.696 54.285 -9.787 1.00 11.79 57 PHE B C 1
ATOM 3224 O O . PHE B 1 57 ? 37.500 54.457 -10.038 1.00 12.42 57 PHE B O 1
ATOM 3232 N N . ALA B 1 58 ? 39.288 53.092 -9.828 1.00 10.91 58 ALA B N 1
ATOM 3233 C CA . ALA B 1 58 ? 38.564 51.880 -10.213 1.00 13.09 58 ALA B CA 1
ATOM 3234 C C . ALA B 1 58 ? 38.357 51.054 -8.948 1.00 12.93 58 ALA B C 1
ATOM 3235 O O . ALA B 1 58 ? 39.244 50.302 -8.539 1.00 17.55 58 ALA B O 1
ATOM 3237 N N . MET B 1 59 ? 37.185 51.184 -8.336 1.00 9.51 59 MET B N 1
ATOM 3238 C CA . MET B 1 59 ? 36.963 50.709 -6.979 1.00 11.14 59 MET B CA 1
ATOM 3239 C C . MET B 1 59 ? 36.310 49.339 -6.992 1.00 10.40 59 MET B C 1
ATOM 3240 O O . MET B 1 59 ? 35.312 49.128 -7.693 1.00 7.95 59 MET B O 1
ATOM 3245 N N . ARG B 1 60 ? 36.881 48.408 -6.219 1.00 9.37 60 ARG B N 1
ATOM 3246 C CA . ARG B 1 60 ? 36.326 47.068 -6.085 1.00 12.03 60 ARG B CA 1
ATOM 3247 C C . ARG B 1 60 ? 35.590 46.845 -4.775 1.00 11.97 60 ARG B C 1
ATOM 3248 O O . ARG B 1 60 ? 34.811 45.891 -4.677 1.00 11.71 60 ARG B O 1
ATOM 3256 N N . SER B 1 61 ? 35.830 47.678 -3.765 1.00 9.59 61 SER B N 1
ATOM 3257 C CA . SER B 1 61 ? 35.342 47.369 -2.424 1.00 14.27 61 SER B CA 1
ATOM 3258 C C . SER B 1 61 ? 34.845 48.622 -1.705 1.00 15.03 61 SER B C 1
ATOM 3259 O O . SER B 1 61 ? 33.773 48.615 -1.092 1.00 13.03 61 SER B O 1
ATOM 3262 N N . LEU B 1 62 ? 35.620 49.696 -1.780 1.00 13.33 62 LEU B N 1
ATOM 3263 C CA . LEU B 1 62 ? 35.227 50.964 -1.166 1.00 9.78 62 LEU B CA 1
ATOM 3264 C C . LEU B 1 62 ? 34.096 51.612 -1.959 1.00 9.40 62 LEU B C 1
ATOM 3265 O O . LEU B 1 62 ? 34.216 51.778 -3.180 1.00 11.63 62 LEU B O 1
ATOM 3270 N N . PRO B 1 63 ? 32.989 51.993 -1.315 1.00 8.73 63 PRO B N 1
ATOM 3271 C CA . PRO B 1 63 ? 31.904 52.675 -2.047 1.00 9.69 63 PRO B CA 1
ATOM 3272 C C . PRO B 1 63 ? 32.397 53.945 -2.734 1.00 9.28 63 PRO B C 1
ATOM 3273 O O . PRO B 1 63 ? 33.191 54.703 -2.174 1.00 11.13 63 PRO B O 1
ATOM 3277 N N . VAL B 1 64 ? 31.919 54.188 -3.960 1.00 9.62 64 VAL B N 1
ATOM 3278 C CA . VAL B 1 64 ? 32.420 55.344 -4.703 1.00 12.80 64 VAL B CA 1
ATOM 3279 C C . VAL B 1 64 ? 31.970 56.666 -4.100 1.00 12.10 64 VAL B C 1
ATOM 3280 O O . VAL B 1 64 ? 32.491 57.724 -4.482 1.00 12.04 64 VAL B O 1
ATOM 3284 N N . GLY B 1 65 ? 31.030 56.640 -3.163 1.00 12.23 65 GLY B N 1
ATOM 3285 C CA . GLY B 1 65 ? 30.693 57.855 -2.454 1.00 11.76 65 GLY B CA 1
ATOM 3286 C C . GLY B 1 65 ? 31.827 58.410 -1.612 1.00 12.63 65 GLY B C 1
ATOM 3287 O O . GLY B 1 65 ? 31.673 59.477 -1.009 1.00 13.05 65 GLY B O 1
ATOM 3288 N N . PHE B 1 66 ? 32.965 57.705 -1.539 1.00 12.52 66 PHE B N 1
ATOM 3289 C CA . PHE B 1 66 ? 34.106 58.272 -0.827 1.00 10.91 66 PHE B CA 1
ATOM 3290 C C . PHE B 1 66 ? 34.495 59.621 -1.417 1.00 12.01 66 PHE B C 1
ATOM 3291 O O . PHE B 1 66 ? 35.101 60.440 -0.722 1.00 10.71 66 PHE B O 1
ATOM 3299 N N . VAL B 1 67 ? 34.149 59.864 -2.686 1.00 10.04 67 VAL B N 1
ATOM 3300 C CA . VAL B 1 67 ? 34.513 61.108 -3.354 1.00 9.85 67 VAL B CA 1
ATOM 3301 C C . VAL B 1 67 ? 33.887 62.307 -2.649 1.00 13.75 67 VAL B C 1
ATOM 3302 O O . VAL B 1 67 ? 34.466 63.401 -2.644 1.00 12.84 67 VAL B O 1
ATOM 3306 N N . ASP B 1 68 ? 32.706 62.127 -2.037 1.00 12.53 68 ASP B N 1
ATOM 3307 C CA . ASP B 1 68 ? 32.030 63.216 -1.346 1.00 12.08 68 ASP B CA 1
ATOM 3308 C C . ASP B 1 68 ? 32.359 63.181 0.137 1.00 15.50 68 ASP B C 1
ATOM 3309 O O . ASP B 1 68 ? 32.082 62.172 0.803 1.00 12.74 68 ASP B O 1
ATOM 3314 N N . PRO B 1 69 ? 32.930 64.247 0.704 1.00 12.11 69 PRO B N 1
ATOM 3315 C CA . PRO B 1 69 ? 33.405 64.172 2.096 1.00 14.67 69 PRO B CA 1
ATOM 3316 C C . PRO B 1 69 ? 32.309 63.985 3.135 1.00 14.19 69 PRO B C 1
ATOM 3317 O O . PRO B 1 69 ? 32.607 63.491 4.229 1.00 15.35 69 PRO B O 1
ATOM 3321 N N . GLY B 1 70 ? 31.066 64.362 2.851 1.00 13.99 70 GLY B N 1
ATOM 3322 C CA . GLY B 1 70 ? 30.032 64.258 3.859 1.00 14.96 70 GLY B CA 1
ATOM 3323 C C . GLY B 1 70 ? 29.227 62.974 3.830 1.00 17.27 70 GLY B C 1
ATOM 3324 O O . GLY B 1 70 ? 28.238 62.852 4.560 1.00 19.66 70 GLY B O 1
ATOM 3325 N N . THR B 1 71 ? 29.619 62.002 3.020 1.00 14.17 71 THR B N 1
ATOM 3326 C CA . THR B 1 71 ? 28.816 60.803 2.811 1.00 14.41 71 THR B CA 1
ATOM 3327 C C . THR B 1 71 ? 29.321 59.659 3.691 1.00 13.50 71 THR B C 1
ATOM 3328 O O . THR B 1 71 ? 30.510 59.310 3.658 1.00 13.03 71 THR B O 1
ATOM 3332 N N . ASP B 1 72 ? 28.421 59.087 4.487 1.00 12.33 72 ASP B N 1
ATOM 3333 C CA . ASP B 1 72 ? 28.758 57.868 5.210 1.00 11.16 72 ASP B CA 1
ATOM 3334 C C . ASP B 1 72 ? 28.879 56.715 4.220 1.00 10.89 72 ASP B C 1
ATOM 3335 O O . ASP B 1 72 ? 28.105 56.623 3.267 1.00 10.42 72 ASP B O 1
ATOM 3340 N N . LEU B 1 73 ? 29.852 55.836 4.456 1.00 8.86 73 LEU B N 1
ATOM 3341 C CA . LEU B 1 73 ? 30.168 54.723 3.566 1.00 8.26 73 LEU B CA 1
ATOM 3342 C C . LEU B 1 73 ? 29.882 53.410 4.276 1.00 11.85 73 LEU B C 1
ATOM 3343 O O . LEU B 1 73 ? 30.372 53.186 5.388 1.00 10.45 73 LEU B O 1
ATOM 3348 N N . TYR B 1 74 ? 29.104 52.541 3.626 1.00 8.34 74 TYR B N 1
ATOM 3349 C CA . TYR B 1 74 ? 28.704 51.265 4.202 1.00 8.41 74 TYR B CA 1
ATOM 3350 C C . TYR B 1 74 ? 29.130 50.097 3.321 1.00 7.15 74 TYR B C 1
ATOM 3351 O O . TYR B 1 74 ? 28.940 50.120 2.101 1.00 9.15 74 TYR B O 1
ATOM 3360 N N . ILE B 1 75 ? 29.677 49.065 3.954 1.00 7.02 75 ILE B N 1
ATOM 3361 C CA . ILE B 1 75 ? 29.845 47.758 3.331 1.00 7.71 75 ILE B CA 1
ATOM 3362 C C . ILE B 1 75 ? 28.824 46.822 3.972 1.00 6.48 75 ILE B C 1
ATOM 3363 O O . ILE B 1 75 ? 28.901 46.515 5.172 1.00 7.85 75 ILE B O 1
ATOM 3368 N N . ALA B 1 76 ? 27.867 46.362 3.166 1.00 7.31 76 ALA B N 1
ATOM 3369 C CA . ALA B 1 76 ? 26.663 45.694 3.652 1.00 9.03 76 ALA B CA 1
ATOM 3370 C C . ALA B 1 76 ? 26.953 44.305 4.209 1.00 7.95 76 ALA B C 1
ATOM 3371 O O . ALA B 1 76 ? 27.942 43.660 3.863 1.00 7.03 76 ALA B O 1
ATOM 3373 N N . ALA B 1 77 ? 26.030 43.825 5.049 1.00 8.64 77 ALA B N 1
ATOM 3374 C CA . ALA B 1 77 ? 26.101 42.447 5.526 1.00 8.51 77 ALA B CA 1
ATOM 3375 C C . ALA B 1 77 ? 26.209 41.465 4.363 1.00 9.41 77 ALA B C 1
ATOM 3376 O O . ALA B 1 77 ? 26.996 40.510 4.416 1.00 9.34 77 ALA B O 1
ATOM 3378 N N . GLY B 1 78 ? 25.419 41.680 3.306 1.00 8.44 78 GLY B N 1
ATOM 3379 C CA . GLY B 1 78 ? 25.453 40.806 2.144 1.00 6.25 78 GLY B CA 1
ATOM 3380 C C . GLY B 1 78 ? 26.619 41.133 1.229 1.00 8.48 78 GLY B C 1
ATOM 3381 O O . GLY B 1 78 ? 26.428 41.519 0.069 1.00 10.88 78 GLY B O 1
ATOM 3382 N N . SER B 1 79 ? 27.836 40.983 1.748 1.00 6.98 79 SER B N 1
ATOM 3383 C CA . SER B 1 79 ? 29.054 41.298 1.018 1.00 7.40 79 SER B CA 1
ATOM 3384 C C . SER B 1 79 ? 30.080 40.199 1.236 1.00 8.52 79 SER B C 1
ATOM 3385 O O . SER B 1 79 ? 29.989 39.407 2.185 1.00 8.48 79 SER B O 1
ATOM 3388 N N . GLU B 1 80 ? 31.047 40.157 0.323 1.00 7.74 80 GLU B N 1
ATOM 3389 C CA . GLU B 1 80 ? 32.308 39.447 0.502 1.00 8.06 80 GLU B CA 1
ATOM 3390 C C . GLU B 1 80 ? 33.401 40.507 0.529 1.00 9.66 80 GLU B C 1
ATOM 3391 O O . GLU B 1 80 ? 33.468 41.356 -0.368 1.00 9.56 80 GLU B O 1
ATOM 3397 N N . VAL B 1 81 ? 34.232 40.486 1.565 1.00 7.55 81 VAL B N 1
ATOM 3398 C CA . VAL B 1 81 ? 35.246 41.524 1.746 1.00 6.82 81 VAL B CA 1
ATOM 3399 C C . VAL B 1 81 ? 36.624 40.872 1.734 1.00 9.56 81 VAL B C 1
ATOM 3400 O O . VAL B 1 81 ? 36.947 40.065 2.618 1.00 9.33 81 VAL B O 1
ATOM 3404 N N . ASP B 1 82 ? 37.434 41.236 0.738 1.00 9.62 82 ASP B N 1
ATOM 3405 C CA . ASP B 1 82 ? 38.843 40.864 0.667 1.00 11.26 82 ASP B CA 1
ATOM 3406 C C . ASP B 1 82 ? 39.648 41.964 1.355 1.00 12.55 82 ASP B C 1
ATOM 3407 O O . ASP B 1 82 ? 39.623 43.118 0.908 1.00 11.54 82 ASP B O 1
ATOM 3412 N N . ILE B 1 83 ? 40.349 41.622 2.443 1.00 11.74 83 ILE B N 1
ATOM 3413 C CA . ILE B 1 83 ? 40.965 42.698 3.220 1.00 12.74 83 ILE B CA 1
ATOM 3414 C C . ILE B 1 83 ? 42.149 43.298 2.479 1.00 13.85 83 ILE B C 1
ATOM 3415 O O . ILE B 1 83 ? 42.445 44.489 2.637 1.00 14.12 83 ILE B O 1
ATOM 3420 N N . GLU B 1 84 ? 42.845 42.508 1.660 1.00 11.82 84 GLU B N 1
ATOM 3421 C CA . GLU B 1 84 ? 43.942 43.079 0.886 1.00 14.05 84 GLU B CA 1
ATOM 3422 C C . GLU B 1 84 ? 43.428 44.093 -0.130 1.00 13.74 84 GLU B C 1
ATOM 3423 O O . GLU B 1 84 ? 44.053 45.138 -0.347 1.00 13.06 84 GLU B O 1
ATOM 3429 N N . VAL B 1 85 ? 42.287 43.809 -0.760 1.00 10.89 85 VAL B N 1
ATOM 3430 C CA . VAL B 1 85 ? 41.708 44.769 -1.698 1.00 10.79 85 VAL B CA 1
ATOM 3431 C C . VAL B 1 85 ? 41.283 46.035 -0.967 1.00 10.63 85 VAL B C 1
ATOM 3432 O O . VAL B 1 85 ? 41.588 47.152 -1.397 1.00 11.56 85 VAL B O 1
ATOM 3436 N N . LEU B 1 86 ? 40.565 45.882 0.149 1.00 11.41 86 LEU B N 1
ATOM 3437 C CA . LEU B 1 86 ? 40.092 47.053 0.879 1.00 9.77 86 LEU B CA 1
ATOM 3438 C C . LEU B 1 86 ? 41.263 47.874 1.410 1.00 11.66 86 LEU B C 1
ATOM 3439 O O . LEU B 1 86 ? 41.249 49.110 1.338 1.00 12.28 86 LEU B O 1
ATOM 3444 N N . GLN B 1 87 ? 42.283 47.202 1.956 1.00 10.51 87 GLN B N 1
ATOM 3445 C CA . GLN B 1 87 ? 43.472 47.907 2.431 1.00 14.17 87 GLN B CA 1
ATOM 3446 C C . GLN B 1 87 ? 44.103 48.735 1.321 1.00 11.81 87 GLN B C 1
ATOM 3447 O O . GLN B 1 87 ? 44.490 49.890 1.535 1.00 11.91 87 GLN B O 1
ATOM 3453 N N . GLN B 1 88 ? 44.228 48.156 0.130 1.00 11.51 88 GLN B N 1
ATOM 3454 C CA . GLN B 1 88 ? 44.848 48.880 -0.972 1.00 12.09 88 GLN B CA 1
ATOM 3455 C C . GLN B 1 88 ? 44.002 50.069 -1.401 1.00 12.99 88 GLN B C 1
ATOM 3456 O O . GLN B 1 88 ? 44.538 51.128 -1.755 1.00 13.37 88 GLN B O 1
ATOM 3462 N N . GLU B 1 89 ? 42.677 49.924 -1.371 1.00 13.01 89 GLU B N 1
ATOM 3463 C CA . GLU B 1 89 ? 41.837 51.028 -1.824 1.00 10.93 89 GLU B CA 1
ATOM 3464 C C . GLU B 1 89 ? 41.797 52.146 -0.792 1.00 11.65 89 GLU B C 1
ATOM 3465 O O . GLU B 1 89 ? 41.815 53.329 -1.150 1.00 11.84 89 GLU B O 1
ATOM 3471 N N . VAL B 1 90 ? 41.769 51.803 0.496 1.00 9.47 90 VAL B N 1
ATOM 3472 C CA . VAL B 1 90 ? 41.875 52.841 1.517 1.00 8.49 90 VAL B CA 1
ATOM 3473 C C . VAL B 1 90 ? 43.212 53.566 1.385 1.00 14.08 90 VAL B C 1
ATOM 3474 O O . VAL B 1 90 ? 43.271 54.801 1.355 1.00 14.17 90 VAL B O 1
ATOM 3478 N N . ASP B 1 91 ? 44.306 52.804 1.284 1.00 15.22 91 ASP B N 1
ATOM 3479 C CA . ASP B 1 91 ? 45.618 53.424 1.106 1.00 15.37 91 ASP B CA 1
ATOM 3480 C C . ASP B 1 91 ? 45.635 54.332 -0.114 1.00 17.63 91 ASP B C 1
ATOM 3481 O O . ASP B 1 91 ? 46.196 55.435 -0.070 1.00 16.85 91 ASP B O 1
ATOM 3486 N N . LEU B 1 92 ? 45.020 53.888 -1.214 1.00 14.68 92 LEU B N 1
ATOM 3487 C CA . LEU B 1 92 ? 45.058 54.667 -2.449 1.00 13.52 92 LEU B CA 1
ATOM 3488 C C . LEU B 1 92 ? 44.339 56.001 -2.285 1.00 15.08 92 LEU B C 1
ATOM 3489 O O . LEU B 1 92 ? 44.900 57.060 -2.595 1.00 14.37 92 LEU B O 1
ATOM 3494 N N . VAL B 1 93 ? 43.091 55.979 -1.799 1.00 11.71 93 VAL B N 1
ATOM 3495 C CA . VAL B 1 93 ? 42.367 57.246 -1.682 1.00 12.08 93 VAL B CA 1
ATOM 3496 C C . VAL B 1 93 ? 43.011 58.141 -0.625 1.00 15.33 93 VAL B C 1
ATOM 3497 O O . VAL B 1 93 ? 43.011 59.367 -0.764 1.00 14.51 93 VAL B O 1
ATOM 3501 N N . GLU B 1 94 ? 43.571 57.560 0.436 1.00 14.48 94 GLU B N 1
ATOM 3502 C CA . GLU B 1 94 ? 44.207 58.398 1.447 1.00 13.65 94 GLU B CA 1
ATOM 3503 C C . GLU B 1 94 ? 45.421 59.122 0.880 1.00 16.23 94 GLU B C 1
ATOM 3504 O O . GLU B 1 94 ? 45.697 60.268 1.264 1.00 13.88 94 GLU B O 1
ATOM 3510 N N . SER B 1 95 ? 46.150 58.478 -0.033 1.00 15.59 95 SER B N 1
ATOM 3511 C CA . SER B 1 95 ? 47.309 59.118 -0.649 1.00 15.32 95 SER B CA 1
ATOM 3512 C C . SER B 1 95 ? 46.916 60.303 -1.519 1.00 17.84 95 SER B C 1
ATOM 3513 O O . SER B 1 95 ? 47.768 61.141 -1.822 1.00 17.42 95 SER B O 1
ATOM 3516 N N . TYR B 1 96 ? 45.656 60.384 -1.943 1.00 16.68 96 TYR B N 1
ATOM 3517 C CA . TYR B 1 96 ? 45.162 61.528 -2.699 1.00 15.02 96 TYR B CA 1
ATOM 3518 C C . TYR B 1 96 ? 44.390 62.504 -1.824 1.00 14.61 96 TYR B C 1
ATOM 3519 O O . TYR B 1 96 ? 43.730 63.409 -2.345 1.00 18.74 96 TYR B O 1
ATOM 3528 N N . GLY B 1 97 ? 44.443 62.331 -0.509 1.00 17.27 97 GLY B N 1
ATOM 3529 C CA . GLY B 1 97 ? 43.865 63.286 0.407 1.00 17.05 97 GLY B CA 1
ATOM 3530 C C . GLY B 1 97 ? 42.452 63.002 0.858 1.00 16.28 97 GLY B C 1
ATOM 3531 O O . GLY B 1 97 ? 41.904 63.792 1.638 1.00 17.75 97 GLY B O 1
ATOM 3532 N N . TYR B 1 98 ? 41.831 61.917 0.394 1.00 13.94 98 TYR B N 1
ATOM 3533 C CA . TYR B 1 98 ? 40.513 61.576 0.907 1.00 14.34 98 TYR B CA 1
ATOM 3534 C C . TYR B 1 98 ? 40.610 61.003 2.319 1.00 10.41 98 TYR B C 1
ATOM 3535 O O . TYR B 1 98 ? 41.584 60.343 2.687 1.00 16.76 98 TYR B O 1
ATOM 3544 N N . GLU B 1 99 ? 39.582 61.267 3.114 1.00 14.70 99 GLU B N 1
ATOM 3545 C CA . GLU B 1 99 ? 39.479 60.749 4.472 1.00 16.16 99 GLU B CA 1
ATOM 3546 C C . GLU B 1 99 ? 38.268 59.831 4.520 1.00 13.54 99 GLU B C 1
ATOM 3547 O O . GLU B 1 99 ? 37.147 60.280 4.252 1.00 14.86 99 GLU B O 1
ATOM 3553 N N . VAL B 1 100 ? 38.490 58.556 4.850 1.00 13.61 100 VAL B N 1
ATOM 3554 C CA . VAL B 1 100 ? 37.402 57.576 4.809 1.00 12.98 100 VAL B CA 1
ATOM 3555 C C . VAL B 1 100 ? 37.266 56.768 6.095 1.00 15.04 100 VAL B C 1
ATOM 3556 O O . VAL B 1 100 ? 36.154 56.369 6.449 1.00 12.98 100 VAL B O 1
ATOM 3560 N N . ARG B 1 101 ? 38.377 56.501 6.796 1.00 14.79 101 ARG B N 1
ATOM 3561 C CA . ARG B 1 101 ? 38.337 55.508 7.875 1.00 14.19 101 ARG B CA 1
ATOM 3562 C C . ARG B 1 101 ? 37.314 55.854 8.955 1.00 15.99 101 ARG B C 1
ATOM 3563 O O . ARG B 1 101 ? 36.693 54.953 9.535 1.00 17.85 101 ARG B O 1
ATOM 3571 N N . ASP B 1 102 ? 37.127 57.143 9.249 1.00 13.65 102 ASP B N 1
ATOM 3572 C CA . ASP B 1 102 ? 36.201 57.547 10.299 1.00 14.50 102 ASP B CA 1
ATOM 3573 C C . ASP B 1 102 ? 34.756 57.665 9.821 1.00 14.92 102 ASP B C 1
ATOM 3574 O O . ASP B 1 102 ? 33.891 58.057 10.609 1.00 18.07 102 ASP B O 1
ATOM 3579 N N . ARG B 1 103 ? 34.465 57.348 8.557 1.00 12.01 103 ARG B N 1
ATOM 3580 C CA . ARG B 1 103 ? 33.089 57.343 8.075 1.00 11.48 103 ARG B CA 1
ATOM 3581 C C . ARG B 1 103 ? 32.770 56.058 7.320 1.00 12.54 103 ARG B C 1
ATOM 3582 O O . ARG B 1 103 ? 31.766 56.001 6.610 1.00 12.77 103 ARG B O 1
ATOM 3590 N N . LEU B 1 104 ? 33.610 55.033 7.470 1.00 10.51 104 LEU B N 1
ATOM 3591 C CA . LEU B 1 104 ? 33.445 53.743 6.809 1.00 10.16 104 LEU B CA 1
ATOM 3592 C C . LEU B 1 104 ? 32.940 52.729 7.826 1.00 13.28 104 LEU B C 1
ATOM 3593 O O . LEU B 1 104 ? 33.532 52.573 8.902 1.00 13.25 104 LEU B O 1
ATOM 3598 N N . TYR B 1 105 ? 31.847 52.052 7.486 1.00 8.77 105 TYR B N 1
ATOM 3599 C CA . TYR B 1 105 ? 31.184 51.096 8.364 1.00 11.32 105 TYR B CA 1
ATOM 3600 C C . TYR B 1 105 ? 31.168 49.752 7.662 1.00 11.03 105 TYR B C 1
ATOM 3601 O O . TYR B 1 105 ? 30.629 49.639 6.558 1.00 11.02 105 TYR B O 1
ATOM 3610 N N . ILE B 1 106 ? 31.778 48.747 8.279 1.00 8.46 106 ILE B N 1
ATOM 3611 C CA . ILE B 1 106 ? 31.951 47.440 7.656 1.00 8.77 106 ILE B CA 1
ATOM 3612 C C . ILE B 1 106 ? 31.163 46.414 8.469 1.00 12.70 106 ILE B C 1
ATOM 3613 O O . ILE B 1 106 ? 31.429 46.219 9.664 1.00 10.76 106 ILE B O 1
ATOM 3618 N N . HIS B 1 107 ? 30.201 45.757 7.828 1.00 8.74 107 HIS B N 1
ATOM 3619 C CA . HIS B 1 107 ? 29.296 44.905 8.589 1.00 8.18 107 HIS B CA 1
ATOM 3620 C C . HIS B 1 107 ? 29.996 43.627 9.047 1.00 8.65 107 HIS B C 1
ATOM 3621 O O . HIS B 1 107 ? 30.626 42.938 8.233 1.00 7.48 107 HIS B O 1
ATOM 3628 N N . PRO B 1 108 ? 29.894 43.262 10.331 1.00 8.96 108 PRO B N 1
ATOM 3629 C CA . PRO B 1 108 ? 30.584 42.051 10.805 1.00 7.49 108 PRO B CA 1
ATOM 3630 C C . PRO B 1 108 ? 30.033 40.764 10.228 1.00 8.02 108 PRO B C 1
ATOM 3631 O O . PRO B 1 108 ? 30.734 39.746 10.280 1.00 8.31 108 PRO B O 1
ATOM 3635 N N . GLN B 1 109 ? 28.803 40.756 9.704 1.00 6.43 109 GLN B N 1
ATOM 3636 C CA . GLN B 1 109 ? 28.235 39.541 9.136 1.00 8.94 109 GLN B CA 1
ATOM 3637 C C . GLN B 1 109 ? 28.619 39.328 7.676 1.00 7.81 109 GLN B C 1
ATOM 3638 O O . GLN B 1 109 ? 28.190 38.341 7.074 1.00 9.90 109 GLN B O 1
ATOM 3644 N N . ALA B 1 110 ? 29.379 40.237 7.082 1.00 7.18 110 ALA B N 1
ATOM 3645 C CA . ALA B 1 110 ? 29.872 39.995 5.734 1.00 6.22 110 ALA B CA 1
ATOM 3646 C C . ALA B 1 110 ? 30.858 38.829 5.739 1.00 10.31 110 ALA B C 1
ATOM 3647 O O . ALA B 1 110 ? 31.541 38.560 6.734 1.00 6.59 110 ALA B O 1
ATOM 3649 N N . THR B 1 111 ? 30.909 38.111 4.620 1.00 5.47 111 THR B N 1
ATOM 3650 C CA . THR B 1 111 ? 31.890 37.046 4.467 1.00 6.87 111 THR B CA 1
ATOM 3651 C C . THR B 1 111 ? 33.284 37.636 4.303 1.00 7.43 111 THR B C 1
ATOM 3652 O O . THR B 1 111 ? 33.489 38.580 3.536 1.00 7.86 111 THR B O 1
ATOM 3656 N N . TRP B 1 112 ? 34.256 37.060 5.006 1.00 7.73 112 TRP B N 1
ATOM 3657 C CA . TRP B 1 112 ? 35.657 37.428 4.826 1.00 8.29 112 TRP B CA 1
ATOM 3658 C C . TRP B 1 112 ? 36.211 36.596 3.675 1.00 8.88 112 TRP B C 1
ATOM 3659 O O . TRP B 1 112 ? 36.347 35.374 3.793 1.00 8.82 112 TRP B O 1
ATOM 3670 N N . LEU B 1 113 ? 36.482 37.249 2.548 1.00 8.44 113 LEU B N 1
ATOM 3671 C CA . LEU B 1 113 ? 37.093 36.591 1.396 1.00 7.30 113 LEU B CA 1
ATOM 3672 C C . LEU B 1 113 ? 38.595 36.508 1.647 1.00 9.53 113 LEU B C 1
ATOM 3673 O O . LEU B 1 113 ? 39.280 37.533 1.709 1.00 9.05 113 LEU B O 1
ATOM 3678 N N . GLU B 1 114 ? 39.101 35.299 1.804 1.00 9.83 114 GLU B N 1
ATOM 3679 C CA . GLU B 1 114 ? 40.480 35.072 2.203 1.00 9.96 114 GLU B CA 1
ATOM 3680 C C . GLU B 1 114 ? 41.326 34.607 1.028 1.00 10.88 114 GLU B C 1
ATOM 3681 O O . GLU B 1 114 ? 40.801 34.167 -0.003 1.00 9.42 114 GLU B O 1
ATOM 3687 N N . PRO B 1 115 ? 42.652 34.686 1.158 1.00 11.03 115 PRO B N 1
ATOM 3688 C CA . PRO B 1 115 ? 43.523 34.290 0.042 1.00 11.72 115 PRO B CA 1
ATOM 3689 C C . PRO B 1 115 ? 43.186 32.926 -0.521 1.00 11.71 115 PRO B C 1
ATOM 3690 O O . PRO B 1 115 ? 43.246 32.738 -1.741 1.00 11.91 115 PRO B O 1
ATOM 3694 N N . VAL B 1 116 ? 42.808 31.973 0.339 1.00 9.88 116 VAL B N 1
ATOM 3695 C CA . VAL B 1 116 ? 42.513 30.615 -0.113 1.00 9.81 116 VAL B CA 1
ATOM 3696 C C . VAL B 1 116 ? 41.351 30.600 -1.100 1.00 10.50 116 VAL B C 1
ATOM 3697 O O . VAL B 1 116 ? 41.292 29.740 -1.989 1.00 11.97 116 VAL B O 1
ATOM 3701 N N . HIS B 1 117 ? 40.419 31.551 -0.981 1.00 10.52 117 HIS B N 1
ATOM 3702 C CA . HIS B 1 117 ? 39.316 31.607 -1.939 1.00 9.72 117 HIS B CA 1
ATOM 3703 C C . HIS B 1 117 ? 39.799 32.055 -3.314 1.00 8.40 117 HIS B C 1
ATOM 3704 O O . HIS B 1 117 ? 39.349 31.526 -4.338 1.00 8.87 117 HIS B O 1
ATOM 3711 N N . ARG B 1 118 ? 40.719 33.016 -3.361 1.00 7.81 118 ARG B N 1
ATOM 3712 C CA . ARG B 1 118 ? 41.282 33.414 -4.643 1.00 9.48 118 ARG B CA 1
ATOM 3713 C C . ARG B 1 118 ? 42.045 32.256 -5.266 1.00 11.86 118 ARG B C 1
ATOM 3714 O O . ARG B 1 118 ? 41.887 31.957 -6.453 1.00 12.20 118 ARG B O 1
ATOM 3722 N N . ASP B 1 119 ? 42.872 31.581 -4.468 1.00 10.74 119 ASP B N 1
ATOM 3723 C CA . ASP B 1 119 ? 43.669 30.477 -4.997 1.00 13.09 119 ASP B CA 1
ATOM 3724 C C . ASP B 1 119 ? 42.781 29.351 -5.515 1.00 13.16 119 ASP B C 1
ATOM 3725 O O . ASP B 1 119 ? 43.060 28.777 -6.574 1.00 12.75 119 ASP B O 1
ATOM 3730 N N . ARG B 1 120 ? 41.697 29.029 -4.792 1.00 9.14 120 ARG B N 1
ATOM 3731 C CA . ARG B 1 120 ? 40.809 27.956 -5.235 1.00 10.08 120 ARG B CA 1
ATOM 3732 C C . ARG B 1 120 ? 40.209 28.253 -6.606 1.00 9.92 120 ARG B C 1
ATOM 3733 O O . ARG B 1 120 ? 40.106 27.360 -7.453 1.00 12.21 120 ARG B O 1
ATOM 3741 N N . GLU B 1 121 ? 39.762 29.490 -6.833 1.00 9.28 121 GLU B N 1
ATOM 3742 C CA . GLU B 1 121 ? 39.201 29.816 -8.141 1.00 9.42 121 GLU B CA 1
ATOM 3743 C C . GLU B 1 121 ? 40.286 29.859 -9.212 1.00 8.94 121 GLU B C 1
ATOM 3744 O O . GLU B 1 121 ? 40.090 29.349 -10.321 1.00 11.05 121 GLU B O 1
ATOM 3750 N N . ALA B 1 122 ? 41.436 30.465 -8.903 1.00 9.59 122 ALA B N 1
ATOM 3751 C CA . ALA B 1 122 ? 42.461 30.635 -9.927 1.00 14.92 122 ALA B CA 1
ATOM 3752 C C . ALA B 1 122 ? 42.977 29.293 -10.426 1.00 13.92 122 ALA B C 1
ATOM 3753 O O . ALA B 1 122 ? 43.331 29.164 -11.602 1.00 16.49 122 ALA B O 1
ATOM 3755 N N . SER B 1 123 ? 43.025 28.288 -9.562 1.00 11.28 123 SER B N 1
ATOM 3756 C CA . SER B 1 123 ? 43.505 26.981 -9.983 1.00 15.06 123 SER B CA 1
ATOM 3757 C C . SER B 1 123 ? 42.388 26.074 -10.485 1.00 17.03 123 SER B C 1
ATOM 3758 O O . SER B 1 123 ? 42.659 24.930 -10.868 1.00 18.72 123 SER B O 1
ATOM 3761 N N . SER B 1 124 ? 41.150 26.562 -10.518 1.00 14.97 124 SER B N 1
ATOM 3762 C CA . SER B 1 124 ? 40.011 25.782 -10.970 1.00 11.51 124 SER B CA 1
ATOM 3763 C C . SER B 1 124 ? 39.759 25.996 -12.463 1.00 12.36 124 SER B C 1
ATOM 3764 O O . SER B 1 124 ? 40.408 26.808 -13.129 1.00 10.52 124 SER B O 1
ATOM 3767 N N . THR B 1 125 ? 38.767 25.274 -12.992 1.00 11.47 125 THR B N 1
ATOM 3768 C CA . THR B 1 125 ? 38.342 25.415 -14.385 1.00 11.20 125 THR B CA 1
ATOM 3769 C C . THR B 1 125 ? 37.409 26.608 -14.616 1.00 10.69 125 THR B C 1
ATOM 3770 O O . THR B 1 125 ? 36.952 26.804 -15.748 1.00 10.89 125 THR B O 1
ATOM 3774 N N . LEU B 1 126 ? 37.160 27.442 -13.601 1.00 11.86 126 LEU B N 1
ATOM 3775 C CA . LEU B 1 126 ? 36.148 28.495 -13.722 1.00 11.29 126 LEU B CA 1
ATOM 3776 C C . LEU B 1 126 ? 36.426 29.438 -14.886 1.00 11.03 126 LEU B C 1
ATOM 3777 O O . LEU B 1 126 ? 35.523 29.766 -15.666 1.00 12.34 126 LEU B O 1
ATOM 3782 N N . THR B 1 127 ? 37.648 29.953 -14.980 1.00 9.83 127 THR B N 1
ATOM 3783 C CA . THR B 1 127 ? 37.919 30.901 -16.054 1.00 12.33 127 THR B CA 1
ATOM 3784 C C . THR B 1 127 ? 37.766 30.244 -17.422 1.00 12.94 127 THR B C 1
ATOM 3785 O O . THR B 1 127 ? 37.146 30.814 -18.327 1.00 13.64 127 THR B O 1
ATOM 3789 N N . ALA B 1 128 ? 38.298 29.030 -17.583 1.00 11.45 128 ALA B N 1
ATOM 3790 C CA . ALA B 1 128 ? 38.208 28.349 -18.872 1.00 13.03 128 ALA B CA 1
ATOM 3791 C C . ALA B 1 128 ? 36.764 28.050 -19.253 1.00 12.17 128 ALA B C 1
ATOM 3792 O O . ALA B 1 128 ? 36.405 28.133 -20.431 1.00 14.36 128 ALA B O 1
ATOM 3794 N N . LYS B 1 129 ? 35.918 27.712 -18.275 1.00 10.72 129 LYS B N 1
ATOM 3795 C CA . LYS B 1 129 ? 34.559 27.253 -18.556 1.00 14.52 129 LYS B CA 1
ATOM 3796 C C . LYS B 1 129 ? 33.552 28.391 -18.723 1.00 15.99 129 LYS B C 1
ATOM 3797 O O . LYS B 1 129 ? 32.635 28.290 -19.548 1.00 14.55 129 LYS B O 1
ATOM 3803 N N . VAL B 1 130 ? 33.681 29.471 -17.948 1.00 12.47 130 VAL B N 1
ATOM 3804 C CA . VAL B 1 130 ? 32.666 30.518 -17.924 1.00 10.08 130 VAL B CA 1
ATOM 3805 C C . VAL B 1 130 ? 33.253 31.918 -18.005 1.00 10.91 130 VAL B C 1
ATOM 3806 O O . VAL B 1 130 ? 32.498 32.895 -18.008 1.00 13.90 130 VAL B O 1
ATOM 3810 N N . GLY B 1 131 ? 34.574 32.057 -18.109 1.00 9.01 131 GLY B N 1
ATOM 3811 C CA . GLY B 1 131 ? 35.166 33.374 -18.193 1.00 13.30 131 GLY B CA 1
ATOM 3812 C C . GLY B 1 131 ? 35.273 34.088 -16.868 1.00 9.94 131 GLY B C 1
ATOM 3813 O O . GLY B 1 131 ? 35.458 35.304 -16.842 1.00 14.53 131 GLY B O 1
ATOM 3814 N N . SER B 1 132 ? 35.181 33.360 -15.765 1.00 11.95 132 SER B N 1
ATOM 3815 C CA . SER B 1 132 ? 35.253 33.948 -14.434 1.00 10.38 132 SER B CA 1
ATOM 3816 C C . SER B 1 132 ? 36.513 34.791 -14.243 1.00 10.99 132 SER B C 1
ATOM 3817 O O . SER B 1 132 ? 37.592 34.465 -14.746 1.00 11.55 132 SER B O 1
ATOM 3820 N N . THR B 1 133 ? 36.374 35.876 -13.470 1.00 11.16 133 THR B N 1
ATOM 3821 C CA . THR B 1 133 ? 37.534 36.659 -13.039 1.00 9.85 133 THR B CA 1
ATOM 3822 C C . THR B 1 133 ? 38.425 35.887 -12.073 1.00 10.31 133 THR B C 1
ATOM 3823 O O . THR B 1 133 ? 39.581 36.279 -11.858 1.00 11.84 133 THR B O 1
ATOM 3827 N N . SER B 1 134 ? 37.906 34.817 -11.466 1.00 11.51 134 SER B N 1
ATOM 3828 C CA . SER B 1 134 ? 38.639 34.019 -10.480 1.00 11.41 134 SER B CA 1
ATOM 3829 C C . SER B 1 134 ? 39.201 34.882 -9.353 1.00 11.97 134 SER B C 1
ATOM 3830 O O . SER B 1 134 ? 40.325 34.682 -8.889 1.00 13.18 134 SER B O 1
ATOM 3833 N N . LYS B 1 135 ? 38.402 35.826 -8.870 1.00 10.25 135 LYS B N 1
ATOM 3834 C CA . LYS B 1 135 ? 38.838 36.651 -7.755 1.00 9.58 135 LYS B CA 1
ATOM 3835 C C . LYS B 1 135 ? 38.397 36.116 -6.396 1.00 11.17 135 LYS B C 1
ATOM 3836 O O . LYS B 1 135 ? 38.639 36.782 -5.382 1.00 10.83 135 LYS B O 1
ATOM 3842 N N . GLY B 1 136 ? 37.783 34.928 -6.352 1.00 8.70 136 GLY B N 1
ATOM 3843 C CA . GLY B 1 136 ? 37.454 34.257 -5.112 1.00 8.20 136 GLY B CA 1
ATOM 3844 C C . GLY B 1 136 ? 36.049 34.486 -4.590 1.00 9.31 136 GLY B C 1
ATOM 3845 O O . GLY B 1 136 ? 35.711 33.950 -3.528 1.00 8.15 136 GLY B O 1
ATOM 3846 N N . ILE B 1 137 ? 35.222 35.260 -5.291 1.00 7.50 137 ILE B N 1
ATOM 3847 C CA . ILE B 1 137 ? 33.896 35.586 -4.756 1.00 6.87 137 ILE B CA 1
ATOM 3848 C C . ILE B 1 137 ? 33.023 34.334 -4.670 1.00 8.89 137 ILE B C 1
ATOM 3849 O O . ILE B 1 137 ? 32.349 34.098 -3.660 1.00 7.93 137 ILE B O 1
ATOM 3854 N N . GLY B 1 138 ? 33.004 33.525 -5.731 1.00 6.22 138 GLY B N 1
ATOM 3855 C CA . GLY B 1 138 ? 32.212 32.297 -5.697 1.00 8.01 138 GLY B CA 1
ATOM 3856 C C . GLY B 1 138 ? 32.704 31.316 -4.648 1.00 8.47 138 GLY B C 1
ATOM 3857 O O . GLY B 1 138 ? 31.916 30.736 -3.897 1.00 6.85 138 GLY B O 1
ATOM 3858 N N . ALA B 1 139 ? 34.022 31.109 -4.584 1.00 7.77 139 ALA B N 1
ATOM 3859 C CA . ALA B 1 139 ? 34.564 30.199 -3.585 1.00 8.37 139 ALA B CA 1
ATOM 3860 C C . ALA B 1 139 ? 34.225 30.680 -2.175 1.00 7.65 139 ALA B C 1
ATOM 3861 O O . ALA B 1 139 ? 33.948 29.872 -1.285 1.00 7.56 139 ALA B O 1
ATOM 3863 N N . ALA B 1 140 ? 34.221 31.998 -1.959 1.00 6.52 140 ALA B N 1
ATOM 3864 C CA . ALA B 1 140 ? 33.860 32.503 -0.636 1.00 8.59 140 ALA B CA 1
ATOM 3865 C C . ALA B 1 140 ? 32.378 32.275 -0.358 1.00 7.19 140 ALA B C 1
ATOM 3866 O O . ALA B 1 140 ? 31.996 31.873 0.746 1.00 6.27 140 ALA B O 1
ATOM 3868 N N . ARG B 1 141 ? 31.526 32.549 -1.345 1.00 8.54 141 ARG B N 1
ATOM 3869 C CA . ARG B 1 141 ? 30.095 32.310 -1.158 1.00 6.89 141 ARG B CA 1
ATOM 3870 C C . ARG B 1 141 ? 29.813 30.836 -0.909 1.00 7.83 141 ARG B C 1
ATOM 3871 O O . ARG B 1 141 ? 28.913 30.490 -0.133 1.00 9.25 141 ARG B O 1
ATOM 3879 N N . SER B 1 142 ? 30.557 29.954 -1.580 1.00 6.71 142 SER B N 1
ATOM 3880 C CA . SER B 1 142 ? 30.385 28.518 -1.371 1.00 7.72 142 SER B CA 1
ATOM 3881 C C . SER B 1 142 ? 30.738 28.124 0.062 1.00 6.96 142 SER B C 1
ATOM 3882 O O . SER B 1 142 ? 30.020 27.351 0.705 1.00 7.69 142 SER B O 1
ATOM 3885 N N . ASP B 1 143 ? 31.856 28.639 0.575 1.00 8.77 143 ASP B N 1
ATOM 3886 C CA . ASP B 1 143 ? 32.211 28.386 1.968 1.00 7.37 143 ASP B CA 1
ATOM 3887 C C . ASP B 1 143 ? 31.174 28.973 2.925 1.00 7.48 143 ASP B C 1
ATOM 3888 O O . ASP B 1 143 ? 30.866 28.373 3.960 1.00 6.79 143 ASP B O 1
ATOM 3893 N N . ARG B 1 144 ? 30.609 30.142 2.598 1.00 5.20 144 ARG B N 1
ATOM 3894 C CA . ARG B 1 144 ? 29.557 30.693 3.448 1.00 7.05 144 ARG B CA 1
ATOM 3895 C C . ARG B 1 144 ? 28.345 29.764 3.479 1.00 7.56 144 ARG B C 1
ATOM 3896 O O . ARG B 1 144 ? 27.735 29.548 4.535 1.00 6.17 144 ARG B O 1
ATOM 3904 N N . ILE B 1 145 ? 27.985 29.203 2.321 1.00 4.55 145 ILE B N 1
ATOM 3905 C CA . ILE B 1 145 ? 26.851 28.279 2.233 1.00 6.04 145 ILE B CA 1
ATOM 3906 C C . ILE B 1 145 ? 27.099 27.029 3.073 1.00 7.43 145 ILE B C 1
ATOM 3907 O O . ILE B 1 145 ? 26.185 26.516 3.732 1.00 7.87 145 ILE B O 1
ATOM 3912 N N . TRP B 1 146 ? 28.332 26.512 3.055 1.00 6.00 146 TRP B N 1
ATOM 3913 C CA . TRP B 1 146 ? 28.698 25.358 3.873 1.00 7.96 146 TRP B CA 1
ATOM 3914 C C . TRP B 1 146 ? 28.954 25.736 5.324 1.00 11.59 146 TRP B C 1
ATOM 3915 O O . TRP B 1 146 ? 29.269 24.857 6.138 1.00 10.98 146 TRP B O 1
ATOM 3926 N N . ARG B 1 147 ? 28.823 27.020 5.655 1.00 8.59 147 ARG B N 1
ATOM 3927 C CA . ARG B 1 147 ? 29.033 27.524 7.003 1.00 9.07 147 ARG B CA 1
ATOM 3928 C C . ARG B 1 147 ? 30.448 27.228 7.501 1.00 12.30 147 ARG B C 1
ATOM 3929 O O . ARG B 1 147 ? 30.670 27.056 8.700 1.00 11.88 147 ARG B O 1
ATOM 3937 N N . VAL B 1 148 ? 31.424 27.204 6.586 1.00 8.51 148 VAL B N 1
ATOM 3938 C CA . VAL B 1 148 ? 32.836 27.120 6.962 1.00 11.45 148 VAL B CA 1
ATOM 3939 C C . VAL B 1 148 ? 33.598 28.422 6.733 1.00 9.72 148 VAL B C 1
ATOM 3940 O O . VAL B 1 148 ? 34.745 28.529 7.184 1.00 11.91 148 VAL B O 1
ATOM 3944 N N . ALA B 1 149 ? 33.012 29.412 6.064 1.00 10.13 149 ALA B N 1
ATOM 3945 C CA . ALA B 1 149 ? 33.697 30.683 5.890 1.00 8.40 149 ALA B CA 1
ATOM 3946 C C . ALA B 1 149 ? 33.836 31.408 7.223 1.00 9.23 149 ALA B C 1
ATOM 3947 O O . ALA B 1 149 ? 33.052 31.207 8.154 1.00 9.60 149 ALA B O 1
ATOM 3949 N N . ASN B 1 150 ? 34.850 32.259 7.309 1.00 8.64 150 ASN B N 1
ATOM 3950 C CA . ASN B 1 150 ? 34.924 33.214 8.401 1.00 10.09 150 ASN B CA 1
ATOM 3951 C C . ASN B 1 150 ? 34.218 34.510 8.018 1.00 12.13 150 ASN B C 1
ATOM 3952 O O . ASN B 1 150 ? 34.055 34.835 6.840 1.00 10.19 150 ASN B O 1
ATOM 3957 N N . LEU B 1 151 ? 33.804 35.252 9.035 1.00 10.74 151 LEU B N 1
ATOM 3958 C CA . LEU B 1 151 ? 33.120 36.520 8.840 1.00 9.37 151 LEU B CA 1
ATOM 3959 C C . LEU B 1 151 ? 34.071 37.683 9.064 1.00 10.10 151 LEU B C 1
ATOM 3960 O O . LEU B 1 151 ? 35.113 37.549 9.712 1.00 9.05 151 LEU B O 1
ATOM 3965 N N . VAL B 1 152 ? 33.691 38.840 8.516 1.00 6.47 152 VAL B N 1
ATOM 3966 C CA . VAL B 1 152 ? 34.404 40.078 8.833 1.00 7.97 152 VAL B CA 1
ATOM 3967 C C . VAL B 1 152 ? 34.564 40.233 10.343 1.00 8.76 152 VAL B C 1
ATOM 3968 O O . VAL B 1 152 ? 35.618 40.663 10.833 1.00 11.14 152 VAL B O 1
ATOM 3972 N N . GLY B 1 153 ? 33.522 39.900 11.105 1.00 8.66 153 GLY B N 1
ATOM 3973 C CA . GLY B 1 153 ? 33.586 40.033 12.551 1.00 11.35 153 GLY B CA 1
ATOM 3974 C C . GLY B 1 153 ? 34.636 39.161 13.211 1.00 14.70 153 GLY B C 1
ATOM 3975 O O . GLY B 1 153 ? 34.962 39.391 14.380 1.00 16.97 153 GLY B O 1
ATOM 3976 N N . ASP B 1 154 ? 35.176 38.181 12.493 1.00 12.09 154 ASP B N 1
ATOM 3977 C CA . ASP B 1 154 ? 36.176 37.269 13.036 1.00 14.69 154 ASP B CA 1
ATOM 3978 C C . ASP B 1 154 ? 37.599 37.750 12.831 1.00 15.57 154 ASP B C 1
ATOM 3979 O O . ASP B 1 154 ? 38.521 37.105 13.340 1.00 16.07 154 ASP B O 1
ATOM 3984 N N . ASN B 1 155 ? 37.810 38.825 12.076 1.00 11.41 155 ASN B N 1
ATOM 3985 C CA . ASN B 1 155 ? 39.159 39.298 11.762 1.00 13.37 155 ASN B CA 1
ATOM 3986 C C . ASN B 1 155 ? 39.356 40.699 12.319 1.00 15.13 155 ASN B C 1
ATOM 3987 O O . ASN B 1 155 ? 38.910 41.686 11.708 1.00 13.42 155 ASN B O 1
ATOM 3992 N N . PRO B 1 156 ? 40.034 40.847 13.456 1.00 15.46 156 PRO B N 1
ATOM 3993 C CA . PRO B 1 156 ? 40.194 42.189 14.029 1.00 16.80 156 PRO B CA 1
ATOM 3994 C C . PRO B 1 156 ? 40.897 43.162 13.104 1.00 14.78 156 PRO B C 1
ATOM 3995 O O . PRO B 1 156 ? 40.752 44.375 13.289 1.00 13.93 156 PRO B O 1
ATOM 3999 N N . ALA B 1 157 ? 41.641 42.684 12.099 1.00 14.06 157 ALA B N 1
ATOM 4000 C CA . ALA B 1 157 ? 42.350 43.609 11.220 1.00 19.27 157 ALA B CA 1
ATOM 4001 C C . ALA B 1 157 ? 41.408 44.551 10.484 1.00 17.09 157 ALA B C 1
ATOM 4002 O O . ALA B 1 157 ? 41.833 45.640 10.083 1.00 15.40 157 ALA B O 1
ATOM 4004 N N . PHE B 1 158 ? 40.142 44.161 10.286 1.00 14.20 158 PHE B N 1
ATOM 4005 C CA . PHE B 1 158 ? 39.213 45.059 9.605 1.00 11.67 158 PHE B CA 1
ATOM 4006 C C . PHE B 1 158 ? 38.982 46.334 10.408 1.00 14.75 158 PHE B C 1
ATOM 4007 O O . PHE B 1 158 ? 38.675 47.385 9.831 1.00 14.14 158 PHE B O 1
ATOM 4015 N N . GLN B 1 159 ? 39.155 46.270 11.732 1.00 15.36 159 GLN B N 1
ATOM 4016 C CA . GLN B 1 159 ? 38.951 47.438 12.588 1.00 16.03 159 GLN B CA 1
ATOM 4017 C C . GLN B 1 159 ? 40.008 48.520 12.382 1.00 14.13 159 GLN B C 1
ATOM 4018 O O . GLN B 1 159 ? 39.805 49.653 12.820 1.00 15.12 159 GLN B O 1
ATOM 4024 N N . GLU B 1 160 ? 41.124 48.205 11.724 1.00 15.35 160 GLU B N 1
ATOM 4025 C CA . GLU B 1 160 ? 42.078 49.246 11.364 1.00 17.66 160 GLU B CA 1
ATOM 4026 C C . GLU B 1 160 ? 41.584 50.100 10.210 1.00 18.93 160 GLU B C 1
ATOM 4027 O O . GLU B 1 160 ? 42.076 51.220 10.032 1.00 15.22 160 GLU B O 1
ATOM 4033 N N . LEU B 1 161 ? 40.629 49.594 9.426 1.00 11.43 161 LEU B N 1
ATOM 4034 C CA . LEU B 1 161 ? 40.206 50.243 8.191 1.00 15.13 161 LEU B CA 1
ATOM 4035 C C . LEU B 1 161 ? 38.899 51.006 8.325 1.00 15.08 161 LEU B C 1
ATOM 4036 O O . LEU B 1 161 ? 38.670 51.967 7.581 1.00 15.20 161 LEU B O 1
ATOM 4041 N N . GLY B 1 162 ? 38.037 50.593 9.238 1.00 13.42 162 GLY B N 1
ATOM 4042 C CA . GLY B 1 162 ? 36.806 51.309 9.487 1.00 8.98 162 GLY B CA 1
ATOM 4043 C C . GLY B 1 162 ? 36.160 50.793 10.751 1.00 15.77 162 GLY B C 1
ATOM 4044 O O . GLY B 1 162 ? 36.761 50.030 11.514 1.00 18.70 162 GLY B O 1
ATOM 4045 N N . ARG B 1 163 ? 34.923 51.207 10.959 1.00 12.04 163 ARG B N 1
ATOM 4046 C CA . ARG B 1 163 ? 34.159 50.774 12.118 1.00 11.58 163 ARG B CA 1
ATOM 4047 C C . ARG B 1 163 ? 33.461 49.470 11.760 1.00 13.49 163 ARG B C 1
ATOM 4048 O O . ARG B 1 163 ? 32.627 49.447 10.853 1.00 15.78 163 ARG B O 1
ATOM 4050 N N . VAL B 1 164 ? 33.811 48.389 12.452 1.00 11.79 164 VAL B N 1
ATOM 4051 C CA . VAL B 1 164 ? 33.157 47.099 12.246 1.00 10.12 164 VAL B CA 1
ATOM 4052 C C . VAL B 1 164 ? 31.945 47.075 13.170 1.00 16.53 164 VAL B C 1
ATOM 4053 O O . VAL B 1 164 ? 32.078 46.924 14.383 1.00 16.13 164 VAL B O 1
ATOM 4057 N N . SER B 1 165 ? 30.757 47.259 12.607 1.00 14.39 165 SER B N 1
ATOM 4058 C CA . SER B 1 165 ? 29.593 47.362 13.469 1.00 14.86 165 SER B CA 1
ATOM 4059 C C . SER B 1 165 ? 28.362 46.904 12.715 1.00 13.56 165 SER B C 1
ATOM 4060 O O . SER B 1 165 ? 28.259 47.084 11.497 1.00 11.81 165 SER B O 1
ATOM 4063 N N . ASP B 1 166 ? 27.460 46.268 13.450 1.00 12.21 166 ASP B N 1
ATOM 4064 C CA . ASP B 1 166 ? 26.162 45.855 12.926 1.00 13.32 166 ASP B CA 1
ATOM 4065 C C . ASP B 1 166 ? 25.265 47.087 12.853 1.00 13.48 166 ASP B C 1
ATOM 4066 O O . ASP B 1 166 ? 24.488 47.388 13.766 1.00 13.40 166 ASP B O 1
ATOM 4071 N N . PHE B 1 167 ? 25.373 47.806 11.739 1.00 12.37 167 PHE B N 1
ATOM 4072 C CA . PHE B 1 167 ? 24.729 49.097 11.553 1.00 11.83 167 PHE B CA 1
ATOM 4073 C C . PHE B 1 167 ? 23.330 49.009 10.948 1.00 10.43 167 PHE B C 1
ATOM 4074 O O . PHE B 1 167 ? 22.673 50.044 10.799 1.00 11.51 167 PHE B O 1
ATOM 4082 N N . THR B 1 168 ? 22.855 47.817 10.580 1.00 10.63 168 THR B N 1
ATOM 4083 C CA . THR B 1 168 ? 21.708 47.745 9.672 1.00 10.46 168 THR B CA 1
ATOM 4084 C C . THR B 1 168 ? 20.459 48.397 10.265 1.00 12.07 168 THR B C 1
ATOM 4085 O O . THR B 1 168 ? 19.745 49.128 9.570 1.00 11.10 168 THR B O 1
ATOM 4089 N N . GLU B 1 169 ? 20.169 48.139 11.539 1.00 9.49 169 GLU B N 1
ATOM 4090 C CA . GLU B 1 169 ? 18.966 48.710 12.142 1.00 10.48 169 GLU B CA 1
ATOM 4091 C C . GLU B 1 169 ? 19.121 50.200 12.444 1.00 11.07 169 GLU B C 1
ATOM 4092 O O . GLU B 1 169 ? 18.133 50.942 12.399 1.00 12.19 169 GLU B O 1
ATOM 4098 N N . ASP B 1 170 ? 20.334 50.658 12.769 1.00 12.64 170 ASP B N 1
ATOM 4099 C CA . ASP B 1 170 ? 20.576 52.097 12.852 1.00 14.40 170 ASP B CA 1
ATOM 4100 C C . ASP B 1 170 ? 20.297 52.766 11.516 1.00 14.37 170 ASP B C 1
ATOM 4101 O O . ASP B 1 170 ? 19.662 53.829 11.452 1.00 15.43 170 ASP B O 1
ATOM 4106 N N . LEU B 1 171 ? 20.772 52.154 10.433 1.00 10.53 171 LEU B N 1
ATOM 4107 C CA . LEU B 1 171 ? 20.541 52.693 9.103 1.00 9.57 171 LEU B CA 1
ATOM 4108 C C . LEU B 1 171 ? 19.056 52.670 8.753 1.00 10.69 171 LEU B C 1
ATOM 4109 O O . LEU B 1 171 ? 18.514 53.658 8.232 1.00 11.12 171 LEU B O 1
ATOM 4114 N N . ARG B 1 172 ? 18.375 51.557 9.045 1.00 10.71 172 ARG B N 1
ATOM 4115 C CA . ARG B 1 172 ? 16.949 51.477 8.760 1.00 11.32 172 ARG B CA 1
ATOM 4116 C C . ARG B 1 172 ? 16.192 52.557 9.525 1.00 13.72 172 ARG B C 1
ATOM 4117 O O . ARG B 1 172 ? 15.293 53.208 8.975 1.00 12.18 172 ARG B O 1
ATOM 4125 N N . SER B 1 173 ? 16.572 52.776 10.787 1.00 12.12 173 SER B N 1
ATOM 4126 C CA . SER B 1 173 ? 15.935 53.806 11.604 1.00 12.98 173 SER B CA 1
ATOM 4127 C C . SER B 1 173 ? 16.134 55.193 11.013 1.00 14.77 173 SER B C 1
ATOM 4128 O O . SER B 1 173 ? 15.212 56.018 11.036 1.00 14.91 173 SER B O 1
ATOM 4131 N N . GLU B 1 174 ? 17.342 55.486 10.520 1.00 13.77 174 GLU B N 1
ATOM 4132 C CA . GLU B 1 174 ? 17.572 56.778 9.876 1.00 16.49 174 GLU B CA 1
ATOM 4133 C C . GLU B 1 174 ? 16.624 56.981 8.703 1.00 14.13 174 GLU B C 1
ATOM 4134 O O . GLU B 1 174 ? 16.093 58.081 8.508 1.00 17.54 174 GLU B O 1
ATOM 4140 N N . LEU B 1 175 ? 16.398 55.929 7.907 1.00 10.17 175 LEU B N 1
ATOM 4141 C CA . LEU B 1 175 ? 15.491 56.038 6.765 1.00 11.77 175 LEU B CA 1
ATOM 4142 C C . LEU B 1 175 ? 14.048 56.203 7.209 1.00 15.07 175 LEU B C 1
ATOM 4143 O O . LEU B 1 175 ? 13.288 56.976 6.606 1.00 14.13 175 LEU B O 1
ATOM 4148 N N . VAL B 1 176 ? 13.644 55.451 8.232 1.00 12.77 176 VAL B N 1
ATOM 4149 C CA . VAL B 1 176 ? 12.257 55.476 8.676 1.00 14.13 176 VAL B CA 1
ATOM 4150 C C . VAL B 1 176 ? 11.953 56.786 9.379 1.00 20.30 176 VAL B C 1
ATOM 4151 O O . VAL B 1 176 ? 10.868 57.357 9.224 1.00 20.33 176 VAL B O 1
ATOM 4155 N N . ASP B 1 177 ? 12.896 57.267 10.180 1.00 18.42 177 ASP B N 1
ATOM 4156 C CA . ASP B 1 177 ? 12.725 58.476 10.970 1.00 28.22 177 ASP B CA 1
ATOM 4157 C C . ASP B 1 177 ? 13.586 59.564 10.338 1.00 30.39 177 ASP B C 1
ATOM 4158 O O . ASP B 1 177 ? 14.720 59.808 10.750 1.00 35.40 177 ASP B O 1
ATOM 4163 N N . GLY B 1 178 ? 13.053 60.192 9.290 1.00 33.38 178 GLY B N 1
ATOM 4164 C CA . GLY B 1 178 ? 13.606 61.454 8.825 1.00 41.13 178 GLY B CA 1
ATOM 4165 C C . GLY B 1 178 ? 14.812 61.462 7.899 1.00 33.76 178 GLY B C 1
ATOM 4166 O O . GLY B 1 178 ? 15.924 61.101 8.291 1.00 38.18 178 GLY B O 1
ATOM 4167 N N . SER B 1 179 ? 14.592 61.936 6.674 1.00 30.39 179 SER B N 1
ATOM 4168 C CA . SER B 1 179 ? 15.621 62.349 5.716 1.00 25.37 179 SER B CA 1
ATOM 4169 C C . SER B 1 179 ? 16.998 61.688 5.824 1.00 22.10 179 SER B C 1
ATOM 4170 O O . SER B 1 179 ? 17.960 62.267 6.346 1.00 21.22 179 SER B O 1
ATOM 4173 N N . LEU B 1 180 ? 17.110 60.485 5.275 1.00 14.68 180 LEU B N 1
ATOM 4174 C CA . LEU B 1 180 ? 18.374 59.983 4.761 1.00 9.00 180 LEU B CA 1
ATOM 4175 C C . LEU B 1 180 ? 18.128 59.528 3.336 1.00 9.98 180 LEU B C 1
ATOM 4176 O O . LEU B 1 180 ? 17.088 58.932 3.049 1.00 9.49 180 LEU B O 1
ATOM 4181 N N . ALA B 1 181 ? 19.061 59.835 2.441 1.00 9.01 181 ALA B N 1
ATOM 4182 C CA . ALA B 1 181 ? 19.090 59.218 1.119 1.00 8.64 181 ALA B CA 1
ATOM 4183 C C . ALA B 1 181 ? 20.153 58.127 1.139 1.00 8.96 181 ALA B C 1
ATOM 4184 O O . ALA B 1 181 ? 21.324 58.398 1.425 1.00 8.75 181 ALA B O 1
ATOM 4186 N N . LEU B 1 182 ? 19.744 56.896 0.851 1.00 5.74 182 LEU B N 1
ATOM 4187 C CA . LEU B 1 182 ? 20.658 55.762 0.811 1.00 7.23 182 LEU B CA 1
ATOM 4188 C C . LEU B 1 182 ? 20.857 55.373 -0.644 1.00 7.17 182 LEU B C 1
ATOM 4189 O O . LEU B 1 182 ? 19.881 55.071 -1.340 1.00 7.55 182 LEU B O 1
ATOM 4194 N N . VAL B 1 183 ? 22.113 55.397 -1.102 1.00 5.88 183 VAL B N 1
ATOM 4195 C CA . VAL B 1 183 ? 22.471 55.040 -2.476 1.00 7.58 183 VAL B CA 1
ATOM 4196 C C . VAL B 1 183 ? 23.166 53.682 -2.434 1.00 8.28 183 VAL B C 1
ATOM 4197 O O . VAL B 1 183 ? 24.261 53.551 -1.867 1.00 7.95 183 VAL B O 1
ATOM 4201 N N . ILE B 1 184 ? 22.537 52.668 -3.029 1.00 5.81 184 ILE B N 1
ATOM 4202 C CA . ILE B 1 184 ? 23.069 51.307 -3.011 1.00 7.25 184 ILE B CA 1
ATOM 4203 C C . ILE B 1 184 ? 23.695 51.027 -4.367 1.00 9.88 184 ILE B C 1
ATOM 4204 O O . ILE B 1 184 ? 23.015 51.022 -5.398 1.00 7.14 184 ILE B O 1
ATOM 4209 N N . GLU B 1 185 ? 24.993 50.793 -4.349 1.00 8.65 185 GLU B N 1
ATOM 4210 C CA . GLU B 1 185 ? 25.803 50.550 -5.530 1.00 10.85 185 GLU B CA 1
ATOM 4211 C C . GLU B 1 185 ? 25.743 49.053 -5.830 1.00 9.30 185 GLU B C 1
ATOM 4212 O O . GLU B 1 185 ? 26.384 48.255 -5.150 1.00 10.81 185 GLU B O 1
ATOM 4218 N N . GLY B 1 186 ? 24.949 48.667 -6.833 1.00 10.59 186 GLY B N 1
ATOM 4219 C CA . GLY B 1 186 ? 24.931 47.297 -7.304 1.00 9.40 186 GLY B CA 1
ATOM 4220 C C . GLY B 1 186 ? 26.143 46.987 -8.168 1.00 15.82 186 GLY B C 1
ATOM 4221 O O . GLY B 1 186 ? 27.009 47.826 -8.417 1.00 15.34 186 GLY B O 1
ATOM 4222 N N . THR B 1 187 ? 26.199 45.753 -8.656 1.00 11.73 187 THR B N 1
ATOM 4223 C CA . THR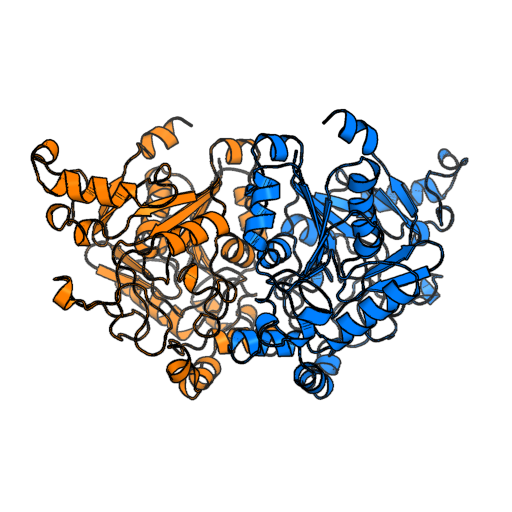 B 1 187 ? 27.349 45.362 -9.449 1.00 11.52 187 THR B CA 1
ATOM 4224 C C . THR B 1 187 ? 26.932 44.457 -10.601 1.00 10.98 187 THR B C 1
ATOM 4225 O O . THR B 1 187 ? 25.812 43.945 -10.653 1.00 10.76 187 THR B O 1
ATOM 4229 N N . GLN B 1 188 ? 27.871 44.268 -11.529 1.00 11.60 188 GLN B N 1
ATOM 4230 C CA . GLN B 1 188 ? 27.669 43.461 -12.729 1.00 8.81 188 GLN B CA 1
ATOM 4231 C C . GLN B 1 188 ? 26.388 43.870 -13.439 1.00 9.78 188 GLN B C 1
ATOM 4232 O O . GLN B 1 188 ? 26.087 45.069 -13.517 1.00 10.77 188 GLN B O 1
ATOM 4238 N N . GLY B 1 189 ? 25.639 42.917 -13.985 1.00 7.63 189 GLY B N 1
ATOM 4239 C CA . GLY B 1 189 ? 24.473 43.288 -14.763 1.00 7.51 189 GLY B CA 1
ATOM 4240 C C . GLY B 1 189 ? 23.472 42.161 -14.804 1.00 7.34 189 GLY B C 1
ATOM 4241 O O . GLY B 1 189 ? 23.815 40.999 -14.581 1.00 8.04 189 GLY B O 1
ATOM 4242 N N . TYR B 1 190 ? 22.227 42.524 -15.130 1.00 5.75 190 TYR B N 1
ATOM 4243 C CA . TYR B 1 190 ? 21.114 41.576 -15.095 1.00 7.01 190 TYR B CA 1
ATOM 4244 C C . TYR B 1 190 ? 21.457 40.257 -15.782 1.00 8.55 190 TYR B C 1
ATOM 4245 O O . TYR B 1 190 ? 21.200 39.169 -15.245 1.00 7.04 190 TYR B O 1
ATOM 4254 N N . GLY B 1 191 ? 21.992 40.337 -17.000 1.00 8.86 191 GLY B N 1
ATOM 4255 C CA . GLY B 1 191 ? 22.208 39.153 -17.803 1.00 8.93 191 GLY B CA 1
ATOM 4256 C C . GLY B 1 191 ? 23.251 38.211 -17.266 1.00 7.53 191 GLY B C 1
ATOM 4257 O O . GLY B 1 191 ? 23.334 37.074 -17.740 1.00 8.82 191 GLY B O 1
ATOM 4258 N N . LEU B 1 192 ? 24.049 38.645 -16.303 1.00 5.61 192 LEU B N 1
ATOM 4259 C CA . LEU B 1 192 ? 24.978 37.736 -15.654 1.00 9.57 192 LEU B CA 1
ATOM 4260 C C . LEU B 1 192 ? 24.344 36.971 -14.503 1.00 7.66 192 LEU B C 1
ATOM 4261 O O . LEU B 1 192 ? 25.030 36.170 -13.869 1.00 7.97 192 LEU B O 1
ATOM 4266 N N . GLY B 1 193 ? 23.066 37.216 -14.203 1.00 8.00 193 GLY B N 1
ATOM 4267 C CA . GLY B 1 193 ? 22.460 36.613 -13.028 1.00 6.05 193 GLY B CA 1
ATOM 4268 C C . GLY B 1 193 ? 22.404 35.098 -13.093 1.00 8.79 193 GLY B C 1
ATOM 4269 O O . GLY B 1 193 ? 22.190 34.491 -14.144 1.00 7.82 193 GLY B O 1
ATOM 4270 N N . LEU B 1 194 ? 22.555 34.484 -11.915 1.00 7.39 194 LEU B N 1
ATOM 4271 C CA . LEU B 1 194 ? 22.543 33.034 -11.791 1.00 8.49 194 LEU B CA 1
ATOM 4272 C C . LEU B 1 194 ? 21.294 32.405 -12.405 1.00 8.98 194 LEU B C 1
ATOM 4273 O O . LEU B 1 194 ? 21.360 31.295 -12.952 1.00 10.93 194 LEU B O 1
ATOM 4278 N N . HIS B 1 195 ? 20.151 33.089 -12.330 1.00 8.66 195 HIS B N 1
ATOM 4279 C CA . HIS B 1 195 ? 18.891 32.573 -12.857 1.00 8.87 195 HIS B CA 1
ATOM 4280 C C . HIS B 1 195 ? 18.365 33.363 -14.051 1.00 10.59 195 HIS B C 1
ATOM 4281 O O . HIS B 1 195 ? 17.217 33.145 -14.455 1.00 10.96 195 HIS B O 1
ATOM 4288 N N . ALA B 1 196 ? 19.171 34.256 -14.639 1.00 10.42 196 ALA B N 1
ATOM 4289 C CA . ALA B 1 196 ? 18.690 35.107 -15.724 1.00 11.17 196 ALA B CA 1
ATOM 4290 C C . ALA B 1 196 ? 18.708 34.424 -17.087 1.00 14.75 196 ALA B C 1
ATOM 4291 O O . ALA B 1 196 ? 18.216 35.012 -18.058 1.00 16.52 196 ALA B O 1
ATOM 4293 N N . GLY B 1 197 ? 19.272 33.224 -17.195 1.00 8.93 197 GLY B N 1
ATOM 4294 C CA . GLY B 1 197 ? 19.093 32.441 -18.405 1.00 12.61 197 GLY B CA 1
ATOM 4295 C C . GLY B 1 197 ? 20.351 31.942 -19.085 1.00 14.13 197 GLY B C 1
ATOM 4296 O O . GLY B 1 197 ? 20.261 31.086 -19.970 1.00 14.30 197 GLY B O 1
ATOM 4297 N N . HIS B 1 198 ? 21.524 32.449 -18.703 1.00 10.74 198 HIS B N 1
ATOM 4298 C CA . HIS B 1 198 ? 22.774 32.059 -19.356 1.00 12.46 198 HIS B CA 1
ATOM 4299 C C . HIS B 1 198 ? 23.581 31.036 -18.567 1.00 9.70 198 HIS B C 1
ATOM 4300 O O . HIS B 1 198 ? 24.667 30.637 -19.013 1.00 9.03 198 HIS B O 1
ATOM 4307 N N . TYR B 1 199 ? 23.093 30.609 -17.419 1.00 9.33 199 TYR B N 1
ATOM 4308 C CA . TYR B 1 199 ? 23.807 29.615 -16.635 1.00 8.14 199 TYR B CA 1
ATOM 4309 C C . TYR B 1 199 ? 24.244 28.456 -17.530 1.00 10.23 199 TYR B C 1
ATOM 4310 O O . TYR B 1 199 ? 23.433 27.951 -18.322 1.00 9.31 199 TYR B O 1
ATOM 4319 N N . PRO B 1 200 ? 25.478 27.951 -17.382 1.00 10.43 200 PRO B N 1
ATOM 4320 C CA . PRO B 1 200 ? 26.481 28.264 -16.356 1.00 8.64 200 PRO B CA 1
ATOM 4321 C C . PRO B 1 200 ? 27.393 29.450 -16.671 1.00 8.98 200 PRO B C 1
ATOM 4322 O O . PRO B 1 200 ? 28.260 29.769 -15.857 1.00 8.69 200 PRO B O 1
ATOM 4326 N N . GLN B 1 201 ? 27.226 30.080 -17.831 1.00 8.07 201 GLN B N 1
ATOM 4327 C CA . GLN B 1 201 ? 28.037 31.247 -18.174 1.00 9.15 201 GLN B CA 1
ATOM 4328 C C . GLN B 1 201 ? 27.382 32.479 -17.565 1.00 8.13 201 GLN B C 1
ATOM 4329 O O . GLN B 1 201 ? 26.709 33.273 -18.228 1.00 10.56 201 GLN B O 1
ATOM 4335 N N . CYS B 1 202 ? 27.610 32.628 -16.270 1.00 9.12 202 CYS B N 1
ATOM 4336 C CA . CYS B 1 202 ? 27.006 33.668 -15.450 1.00 9.05 202 CYS B CA 1
ATOM 4337 C C . CYS B 1 202 ? 27.851 33.787 -14.189 1.00 9.39 202 CYS B C 1
ATOM 4338 O O . CYS B 1 202 ? 28.818 33.042 -13.998 1.00 10.14 202 CYS B O 1
ATOM 4341 N N . THR B 1 203 ? 27.484 34.728 -13.320 1.00 8.34 203 THR B N 1
ATOM 4342 C CA . THR B 1 203 ? 28.182 34.884 -12.054 1.00 10.91 203 THR B CA 1
ATOM 4343 C C . THR B 1 203 ? 27.413 34.131 -10.964 1.00 9.25 203 THR B C 1
ATOM 4344 O O . THR B 1 203 ? 26.412 33.464 -11.228 1.00 10.83 203 THR B O 1
ATOM 4348 N N . SER B 1 204 ? 27.906 34.210 -9.722 1.00 7.97 204 SER B N 1
ATOM 4349 C CA . SER B 1 204 ? 27.419 33.364 -8.642 1.00 9.55 204 SER B CA 1
ATOM 4350 C C . SER B 1 204 ? 26.303 34.007 -7.821 1.00 11.59 204 SER B C 1
ATOM 4351 O O . SER B 1 204 ? 26.051 33.574 -6.689 1.00 13.09 204 SER B O 1
ATOM 4354 N N . SER B 1 205 ? 25.633 35.025 -8.347 1.00 9.66 205 SER B N 1
ATOM 4355 C CA . SER B 1 205 ? 24.430 35.542 -7.705 1.00 9.68 205 SER B CA 1
ATOM 4356 C C . SER B 1 205 ? 23.524 36.113 -8.784 1.00 8.86 205 SER B C 1
ATOM 4357 O O . SER B 1 205 ? 23.872 36.139 -9.965 1.00 8.08 205 SER B O 1
ATOM 4360 N N . ASP B 1 206 ? 22.348 36.566 -8.375 1.00 8.42 206 ASP B N 1
ATOM 4361 C CA . ASP B 1 206 ? 21.541 37.353 -9.294 1.00 8.06 206 ASP B CA 1
ATOM 4362 C C . ASP B 1 206 ? 21.834 38.836 -9.085 1.00 8.26 206 ASP B C 1
ATOM 4363 O O . ASP B 1 206 ? 22.427 39.237 -8.084 1.00 8.83 206 ASP B O 1
ATOM 4368 N N . ALA B 1 207 ? 21.474 39.649 -10.077 1.00 7.34 207 ALA B N 1
ATOM 4369 C CA . ALA B 1 207 ? 21.981 41.015 -10.120 1.00 7.21 207 ALA B CA 1
ATOM 4370 C C . ALA B 1 207 ? 20.858 42.009 -10.367 1.00 8.59 207 ALA B C 1
ATOM 4371 O O . ALA B 1 207 ? 21.022 42.980 -11.110 1.00 9.74 207 ALA B O 1
ATOM 4373 N N . ARG B 1 208 ? 19.695 41.773 -9.757 1.00 7.44 208 ARG B N 1
ATOM 4374 C CA . ARG B 1 208 ? 18.550 42.674 -9.812 1.00 5.92 208 ARG B CA 1
ATOM 4375 C C . ARG B 1 208 ? 18.543 43.572 -8.583 1.00 7.84 208 ARG B C 1
ATOM 4376 O O . ARG B 1 208 ? 19.165 43.260 -7.563 1.00 6.30 208 ARG B O 1
ATOM 4384 N N . ALA B 1 209 ? 17.781 44.673 -8.671 1.00 6.08 209 ALA B N 1
ATOM 4385 C CA . ALA B 1 209 ? 17.644 45.561 -7.519 1.00 4.91 209 ALA B CA 1
ATOM 4386 C C . ALA B 1 209 ? 17.246 44.789 -6.266 1.00 6.43 209 ALA B C 1
ATOM 4387 O O . ALA B 1 209 ? 17.819 45.001 -5.192 1.00 7.18 209 ALA B O 1
ATOM 4389 N N . ILE B 1 210 ? 16.289 43.863 -6.385 1.00 6.93 210 ILE B N 1
ATOM 4390 C CA . ILE B 1 210 ? 15.813 43.178 -5.187 1.00 7.24 210 ILE B CA 1
ATOM 4391 C C . ILE B 1 210 ? 16.924 42.337 -4.554 1.00 7.41 210 ILE B C 1
ATOM 4392 O O . ILE B 1 210 ? 16.964 42.183 -3.330 1.00 7.10 210 ILE B O 1
ATOM 4397 N N . ASP B 1 211 ? 17.834 41.786 -5.364 1.00 6.45 211 ASP B N 1
ATOM 4398 C CA . ASP B 1 211 ? 18.973 41.052 -4.806 1.00 7.74 211 ASP B CA 1
ATOM 4399 C C . ASP B 1 211 ? 19.872 41.971 -3.993 1.00 6.59 211 ASP B C 1
ATOM 4400 O O . ASP B 1 211 ? 20.345 41.602 -2.914 1.00 7.38 211 ASP B O 1
ATOM 4405 N N . PHE B 1 212 ? 20.143 43.164 -4.515 1.00 6.22 212 PHE B N 1
ATOM 4406 C CA . PHE B 1 212 ? 21.027 44.086 -3.816 1.00 6.37 212 PHE B CA 1
ATOM 4407 C C . PHE B 1 212 ? 20.370 44.648 -2.563 1.00 6.44 212 PHE B C 1
ATOM 4408 O O . PHE B 1 212 ? 21.055 44.907 -1.564 1.00 6.49 212 PHE B O 1
ATOM 4416 N N . LEU B 1 213 ? 19.049 44.838 -2.597 1.00 7.34 213 LEU B N 1
ATOM 4417 C CA . LEU B 1 213 ? 18.333 45.265 -1.400 1.00 7.00 213 LEU B CA 1
ATOM 4418 C C . LEU B 1 213 ? 18.373 44.187 -0.327 1.00 6.21 213 LEU B C 1
ATOM 4419 O O . LEU B 1 213 ? 18.539 44.492 0.863 1.00 7.40 213 LEU B O 1
ATOM 4424 N N . ALA B 1 214 ? 18.189 42.922 -0.721 1.00 6.40 214 ALA B N 1
ATOM 4425 C CA . ALA B 1 214 ? 18.344 41.833 0.236 1.00 5.79 214 ALA B CA 1
ATOM 4426 C C . ALA B 1 214 ? 19.746 41.824 0.852 1.00 6.35 214 ALA B C 1
ATOM 4427 O O . ALA B 1 214 ? 19.888 41.637 2.067 1.00 9.94 214 ALA B O 1
ATOM 4429 N N . MET B 1 215 ? 20.791 42.007 0.034 1.00 6.09 215 MET B N 1
ATOM 4430 C CA . MET B 1 215 ? 22.156 42.085 0.568 1.00 6.80 215 MET B CA 1
ATOM 4431 C C . MET B 1 215 ? 22.312 43.270 1.510 1.00 7.19 215 MET B C 1
ATOM 4432 O O . MET B 1 215 ? 23.032 43.198 2.519 1.00 7.53 215 MET B O 1
ATOM 4437 N N . ALA B 1 216 ? 21.679 44.387 1.172 1.00 5.22 216 ALA B N 1
ATOM 4438 C CA . ALA B 1 216 ? 21.792 45.576 2.003 1.00 4.36 216 ALA B CA 1
ATOM 4439 C C . ALA B 1 216 ? 21.084 45.399 3.338 1.00 7.62 216 ALA B C 1
ATOM 4440 O O . ALA B 1 216 ? 21.460 46.042 4.325 1.00 7.65 216 ALA B O 1
ATOM 4442 N N . GLY B 1 217 ? 20.072 44.538 3.396 1.00 6.97 217 GLY B N 1
ATOM 4443 C CA . GLY B 1 217 ? 19.284 44.429 4.607 1.00 8.19 217 GLY B CA 1
ATOM 4444 C C . GLY B 1 217 ? 18.289 45.552 4.796 1.00 9.74 217 GLY B C 1
ATOM 4445 O O . GLY B 1 217 ? 17.794 45.748 5.906 1.00 12.33 217 GLY B O 1
ATOM 4446 N N . ILE B 1 218 ? 17.982 46.299 3.739 1.00 5.96 218 ILE B N 1
ATOM 4447 C CA . ILE B 1 218 ? 17.033 47.412 3.767 1.00 7.04 218 ILE B CA 1
ATOM 4448 C C . ILE B 1 218 ? 15.925 47.089 2.778 1.00 9.24 218 ILE B C 1
ATOM 4449 O O . ILE B 1 218 ? 16.214 46.673 1.650 1.00 8.16 218 ILE B O 1
ATOM 4454 N N . ASN B 1 219 ? 14.655 47.304 3.185 1.00 6.18 219 ASN B N 1
ATOM 4455 C CA . ASN B 1 219 ? 13.527 47.068 2.281 1.00 7.08 219 ASN B CA 1
ATOM 4456 C C . ASN B 1 219 ? 13.013 48.377 1.703 1.00 8.77 219 ASN B C 1
ATOM 4457 O O . ASN B 1 219 ? 12.889 49.365 2.434 1.00 9.33 219 ASN B O 1
ATOM 4462 N N . PRO B 1 220 ? 12.654 48.420 0.417 1.00 8.95 220 PRO B N 1
ATOM 4463 C CA . PRO B 1 220 ? 12.014 49.638 -0.106 1.00 8.57 220 PRO B CA 1
ATOM 4464 C C . PRO B 1 220 ? 10.765 50.016 0.666 1.00 7.68 220 PRO B C 1
ATOM 4465 O O . PRO B 1 220 ? 10.479 51.208 0.840 1.00 10.34 220 PRO B O 1
ATOM 4469 N N . TRP B 1 221 ? 10.003 49.028 1.134 1.00 7.20 221 TRP B N 1
ATOM 4470 C CA . TRP B 1 221 ? 8.784 49.335 1.867 1.00 8.00 221 TRP B CA 1
ATOM 4471 C C . TRP B 1 221 ? 9.058 49.739 3.317 1.00 10.36 221 TRP B C 1
ATOM 4472 O O . TRP B 1 221 ? 8.106 49.945 4.077 1.00 10.93 221 TRP B O 1
ATOM 4483 N N . ASP B 1 222 ? 10.330 49.876 3.709 1.00 9.85 222 ASP B N 1
ATOM 4484 C CA . ASP B 1 222 ? 10.655 50.548 4.965 1.00 9.42 222 ASP B CA 1
ATOM 4485 C C . ASP B 1 222 ? 10.439 52.053 4.869 1.00 12.03 222 ASP B C 1
ATOM 4486 O O . ASP B 1 222 ? 10.276 52.713 5.902 1.00 12.97 222 ASP B O 1
ATOM 4491 N N . LEU B 1 223 ? 10.444 52.605 3.656 1.00 10.30 223 LEU B N 1
ATOM 4492 C CA . LEU B 1 223 ? 10.149 54.022 3.464 1.00 10.10 223 LEU B CA 1
ATOM 4493 C C . LEU B 1 223 ? 8.685 54.311 3.796 1.00 14.72 223 LEU B C 1
ATOM 4494 O O . LEU B 1 223 ? 7.804 53.461 3.626 1.00 12.24 223 LEU B O 1
ATOM 4499 N N . SER B 1 224 ? 8.433 55.529 4.272 1.00 13.70 224 SER B N 1
ATOM 4500 C CA . SER B 1 224 ? 7.091 55.944 4.651 1.00 13.29 224 SER B CA 1
ATOM 4501 C C . SER B 1 224 ? 6.205 56.097 3.417 1.00 15.19 224 SER B C 1
ATOM 4502 O O . SER B 1 224 ? 6.676 56.160 2.277 1.00 13.38 224 SER B O 1
ATOM 4505 N N . ARG B 1 225 ? 4.894 56.179 3.654 1.00 16.40 225 ARG B N 1
ATOM 4506 C CA . ARG B 1 225 ? 3.980 56.388 2.535 1.00 17.33 225 ARG B CA 1
ATOM 4507 C C . ARG B 1 225 ? 4.273 57.703 1.825 1.00 16.38 225 ARG B C 1
ATOM 4508 O O . ARG B 1 225 ? 4.263 57.766 0.590 1.00 18.36 225 ARG B O 1
ATOM 4516 N N . GLU B 1 226 ? 4.529 58.767 2.590 1.00 17.20 226 GLU B N 1
ATOM 4517 C CA . GLU B 1 226 ? 4.834 60.059 1.985 1.00 18.57 226 GLU B CA 1
ATOM 4518 C C . GLU B 1 226 ? 6.098 59.988 1.144 1.00 19.74 226 GLU B C 1
ATOM 4519 O O . GLU B 1 226 ? 6.153 60.547 0.042 1.00 17.17 226 GLU B O 1
ATOM 4521 N N . ASP B 1 227 ? 7.130 59.311 1.646 1.00 14.65 227 ASP B N 1
ATOM 4522 C CA . ASP B 1 227 ? 8.388 59.277 0.908 1.00 16.17 227 ASP B CA 1
ATOM 4523 C C . ASP B 1 227 ? 8.273 58.432 -0.354 1.00 13.03 227 ASP B C 1
ATOM 4524 O O . ASP B 1 227 ? 8.852 58.783 -1.389 1.00 16.24 227 ASP B O 1
ATOM 4529 N N . LEU B 1 228 ? 7.514 57.333 -0.303 1.00 12.37 228 LEU B N 1
ATOM 4530 C CA . LEU B 1 228 ? 7.264 56.560 -1.519 1.00 11.75 228 LEU B CA 1
ATOM 4531 C C . LEU B 1 228 ? 6.426 57.357 -2.507 1.00 19.15 228 LEU B C 1
ATOM 4532 O O . LEU B 1 228 ? 6.626 57.258 -3.725 1.00 16.61 228 LEU B O 1
ATOM 4537 N N . ALA B 1 229 ? 5.482 58.156 -2.000 1.00 19.78 229 ALA B N 1
ATOM 4538 C CA . ALA B 1 229 ? 4.650 58.961 -2.887 1.00 24.12 229 ALA B CA 1
ATOM 4539 C C . ALA B 1 229 ? 5.466 60.041 -3.582 1.00 21.22 229 ALA B C 1
ATOM 4540 O O . ALA B 1 229 ? 5.128 60.458 -4.696 1.00 26.20 229 ALA B O 1
ATOM 4542 N N . ALA B 1 230 ? 6.537 60.505 -2.943 1.00 17.78 230 ALA B N 1
ATOM 4543 C CA . ALA B 1 230 ? 7.485 61.416 -3.561 1.00 17.93 230 ALA B CA 1
ATOM 4544 C C . ALA B 1 230 ? 8.469 60.699 -4.478 1.00 18.65 230 ALA B C 1
ATOM 4545 O O . ALA B 1 230 ? 9.493 61.290 -4.844 1.00 22.02 230 ALA B O 1
ATOM 4547 N N . HIS B 1 231 ? 8.186 59.441 -4.833 1.00 17.95 231 HIS B N 1
ATOM 4548 C CA . HIS B 1 231 ? 9.060 58.639 -5.693 1.00 19.43 231 HIS B CA 1
ATOM 4549 C C . HIS B 1 231 ? 10.406 58.364 -5.019 1.00 17.43 231 HIS B C 1
ATOM 4550 O O . HIS B 1 231 ? 11.457 58.364 -5.661 1.00 16.33 231 HIS B O 1
ATOM 4557 N N . GLY B 1 232 ? 10.373 58.103 -3.711 1.00 12.23 232 GLY B N 1
ATOM 4558 C CA . GLY B 1 232 ? 11.605 57.935 -2.962 1.00 11.13 232 GLY B CA 1
ATOM 4559 C C . GLY B 1 232 ? 12.385 56.679 -3.299 1.00 10.61 232 GLY B C 1
ATOM 4560 O O . GLY B 1 232 ? 13.582 56.615 -3.009 1.00 9.81 232 GLY B O 1
ATOM 4561 N N . PHE B 1 233 ? 11.742 55.677 -3.892 1.00 9.59 233 PHE B N 1
ATOM 4562 C CA . PHE B 1 233 ? 12.409 54.430 -4.241 1.00 8.32 233 PHE B CA 1
ATOM 4563 C C . PHE B 1 233 ? 12.646 54.415 -5.747 1.00 7.97 233 PHE B C 1
ATOM 4564 O O . PHE B 1 233 ? 11.692 54.340 -6.531 1.00 9.05 233 PHE B O 1
ATOM 4572 N N . ARG B 1 234 ? 13.911 54.477 -6.154 1.00 9.03 234 ARG B N 1
ATOM 4573 C CA . ARG B 1 234 ? 14.259 54.525 -7.569 1.00 7.75 234 ARG B CA 1
ATOM 4574 C C . ARG B 1 234 ? 15.288 53.450 -7.878 1.00 7.75 234 ARG B C 1
ATOM 4575 O O . ARG B 1 234 ? 16.280 53.315 -7.152 1.00 7.69 234 ARG B O 1
ATOM 4583 N N . ILE B 1 235 ? 15.062 52.717 -8.968 1.00 6.67 235 ILE B N 1
ATOM 4584 C CA . ILE B 1 235 ? 16.016 51.745 -9.505 1.00 6.40 235 ILE B CA 1
ATOM 4585 C C . ILE B 1 235 ? 16.615 52.347 -10.769 1.00 7.60 235 ILE B C 1
ATOM 4586 O O . ILE B 1 235 ? 15.908 52.564 -11.760 1.00 9.10 235 ILE B O 1
ATOM 4591 N N . HIS B 1 236 ? 17.910 52.636 -10.732 1.00 6.90 236 HIS B N 1
ATOM 4592 C CA . HIS B 1 236 ? 18.606 53.225 -11.868 1.00 6.79 236 HIS B CA 1
ATOM 4593 C C . HIS B 1 236 ? 19.221 52.099 -12.681 1.00 6.75 236 HIS B C 1
ATOM 4594 O O . HIS B 1 236 ? 20.225 51.507 -12.272 1.00 6.76 236 HIS B O 1
ATOM 4601 N N . VAL B 1 237 ? 18.614 51.803 -13.830 1.00 6.48 237 VAL B N 1
ATOM 4602 C CA . VAL B 1 237 ? 19.096 50.742 -14.712 1.00 6.03 237 VAL B CA 1
ATOM 4603 C C . VAL B 1 237 ? 20.000 51.390 -15.752 1.00 6.57 237 VAL B C 1
ATOM 4604 O O . VAL B 1 237 ? 19.562 52.263 -16.511 1.00 6.67 237 VAL B O 1
ATOM 4608 N N . VAL B 1 238 ? 21.277 50.999 -15.754 1.00 5.59 238 VAL B N 1
ATOM 4609 C CA . VAL B 1 238 ? 22.293 51.629 -16.583 1.00 7.11 238 VAL B CA 1
ATOM 4610 C C . VAL B 1 238 ? 22.579 50.695 -17.745 1.00 6.73 238 VAL B C 1
ATOM 4611 O O . VAL B 1 238 ? 22.802 49.493 -17.548 1.00 7.52 238 VAL B O 1
ATOM 4615 N N . ILE B 1 239 ? 22.553 51.237 -18.958 1.00 7.82 239 ILE B N 1
ATOM 4616 C CA . ILE B 1 239 ? 22.786 50.441 -20.151 1.00 7.23 239 ILE B CA 1
ATOM 4617 C C . ILE B 1 239 ? 23.778 51.167 -21.043 1.00 9.65 239 ILE B C 1
ATOM 4618 O O . ILE B 1 239 ? 23.979 52.375 -20.932 1.00 7.41 239 ILE B O 1
ATOM 4623 N N . ARG B 1 240 ? 24.388 50.412 -21.949 1.00 6.59 240 ARG B N 1
ATOM 4624 C CA . ARG B 1 240 ? 25.288 51.023 -22.917 1.00 8.33 240 ARG B CA 1
ATOM 4625 C C . ARG B 1 240 ? 24.908 50.571 -24.318 1.00 9.50 240 ARG B C 1
ATOM 4626 O O . ARG B 1 240 ? 24.261 49.535 -24.487 1.00 9.79 240 ARG B O 1
ATOM 4634 N N . PRO B 1 241 ? 25.242 51.371 -25.337 1.00 10.03 241 PRO B N 1
ATOM 4635 C CA . PRO B 1 241 ? 24.811 51.030 -26.707 1.00 12.02 241 PRO B CA 1
ATOM 4636 C C . PRO B 1 241 ? 25.590 49.882 -27.317 1.00 10.72 241 PRO B C 1
ATOM 4637 O O . PRO B 1 241 ? 25.089 49.244 -28.250 1.00 13.83 241 PRO B O 1
ATOM 4641 N N . PHE B 1 242 ? 26.802 49.610 -26.842 1.00 11.61 242 PHE B N 1
ATOM 4642 C CA . PHE B 1 242 ? 27.610 48.493 -27.332 1.00 11.54 242 PHE B CA 1
ATOM 4643 C C . PHE B 1 242 ? 27.893 47.592 -26.140 1.00 10.85 242 PHE B C 1
ATOM 4644 O O . PHE B 1 242 ? 28.892 47.782 -25.431 1.00 11.18 242 PHE B O 1
ATOM 4652 N N . PRO B 1 243 ? 27.005 46.638 -25.850 1.00 11.92 243 PRO B N 1
ATOM 4653 C CA . PRO B 1 243 ? 27.170 45.814 -24.645 1.00 10.81 243 PRO B CA 1
ATOM 4654 C C . PRO B 1 243 ? 28.440 44.981 -24.706 1.00 13.09 243 PRO B C 1
ATOM 4655 O O . PRO B 1 243 ? 28.911 44.586 -25.778 1.00 10.98 243 PRO B O 1
ATOM 4659 N N . ILE B 1 244 ? 28.993 44.707 -23.529 1.00 9.46 244 ILE B N 1
ATOM 4660 C CA . ILE B 1 244 ? 30.267 44.017 -23.432 1.00 9.78 244 ILE B CA 1
ATOM 4661 C C . ILE B 1 244 ? 30.099 42.753 -22.602 1.00 10.73 244 ILE B C 1
ATOM 4662 O O . ILE B 1 244 ? 29.130 42.586 -21.857 1.00 10.50 244 ILE B O 1
ATOM 4667 N N . ARG B 1 245 ? 31.076 41.861 -22.743 1.00 10.54 245 ARG B N 1
ATOM 4668 C CA . ARG B 1 245 ? 31.287 40.731 -21.856 1.00 9.58 245 ARG B CA 1
ATOM 4669 C C . ARG B 1 245 ? 32.767 40.679 -21.517 1.00 11.64 245 ARG B C 1
ATOM 4670 O O . ARG B 1 245 ? 33.589 41.320 -22.171 1.00 12.02 245 ARG B O 1
ATOM 4678 N N . VAL B 1 246 ? 33.106 39.921 -20.468 1.00 12.92 246 VAL B N 1
ATOM 4679 C CA . VAL B 1 246 ? 34.515 39.684 -20.192 1.00 14.14 246 VAL B CA 1
ATOM 4680 C C . VAL B 1 246 ? 35.101 38.757 -21.254 1.00 13.63 246 VAL B C 1
ATOM 4681 O O . VAL B 1 246 ? 34.393 38.030 -21.970 1.00 13.26 246 VAL B O 1
ATOM 4685 N N . ALA B 1 247 ? 36.427 38.775 -21.345 1.00 14.18 247 ALA B N 1
ATOM 4686 C CA . ALA B 1 247 ? 37.125 37.988 -22.350 1.00 16.13 247 ALA B CA 1
ATOM 4687 C C . ALA B 1 247 ? 36.922 36.493 -22.117 1.00 15.35 247 ALA B C 1
ATOM 4688 O O . ALA B 1 247 ? 36.702 36.035 -20.989 1.00 18.74 247 ALA B O 1
ATOM 4690 N N . GLY B 1 248 ? 36.990 35.729 -23.205 1.00 16.09 248 GLY B N 1
ATOM 4691 C CA . GLY B 1 248 ? 37.022 34.285 -23.119 1.00 12.63 248 GLY B CA 1
ATOM 4692 C C . GLY B 1 248 ? 35.684 33.613 -23.348 1.00 13.12 248 GLY B C 1
ATOM 4693 O O . GLY B 1 248 ? 34.824 34.116 -24.078 1.00 14.72 248 GLY B O 1
ATOM 4694 N N . ASN B 1 249 ? 35.511 32.464 -22.706 1.00 14.15 249 ASN B N 1
ATOM 4695 C CA . ASN B 1 249 ? 34.340 31.610 -22.878 1.00 16.23 249 ASN B CA 1
ATOM 4696 C C . ASN B 1 249 ? 33.216 32.055 -21.944 1.00 15.16 249 ASN B C 1
ATOM 4697 O O . ASN B 1 249 ? 32.754 31.315 -21.070 1.00 15.87 249 ASN B O 1
ATOM 4702 N N . SER B 1 250 ? 32.770 33.296 -22.137 1.00 12.46 250 SER B N 1
ATOM 4703 C CA . SER B 1 250 ? 31.892 33.933 -21.168 1.00 14.25 250 SER B CA 1
ATOM 4704 C C . SER B 1 250 ? 30.424 33.966 -21.599 1.00 13.00 250 SER B C 1
ATOM 4705 O O . SER B 1 250 ? 29.603 34.546 -20.886 1.00 10.97 250 SER B O 1
ATOM 4708 N N . GLY B 1 251 ? 30.067 33.351 -22.721 1.00 12.28 251 GLY B N 1
ATOM 4709 C CA . GLY B 1 251 ? 28.669 33.185 -23.079 1.00 11.53 251 GLY B CA 1
ATOM 4710 C C . GLY B 1 251 ? 28.292 33.960 -24.333 1.00 15.02 251 GLY B C 1
ATOM 4711 O O . GLY B 1 251 ? 29.093 34.683 -24.922 1.00 16.40 251 GLY B O 1
ATOM 4712 N N . GLU B 1 252 ? 27.030 33.792 -24.727 1.00 14.55 252 GLU B N 1
ATOM 4713 C CA . GLU B 1 252 ? 26.524 34.411 -25.950 1.00 16.09 252 GLU B CA 1
ATOM 4714 C C . GLU B 1 252 ? 26.529 35.929 -25.843 1.00 19.07 252 GLU B C 1
ATOM 4715 O O . GLU B 1 252 ? 26.103 36.498 -24.834 1.00 15.77 252 GLU B O 1
ATOM 4721 N N . LEU B 1 253 ? 26.985 36.592 -26.908 1.00 14.88 253 LEU B N 1
ATOM 4722 C CA . LEU B 1 253 ? 26.964 38.053 -26.991 1.00 14.35 253 LEU B CA 1
ATOM 4723 C C . LEU B 1 253 ? 26.416 38.440 -28.365 1.00 20.51 253 LEU B C 1
ATOM 4724 O O . LEU B 1 253 ? 27.121 38.338 -29.375 1.00 20.15 253 LEU B O 1
ATOM 4729 N N . SER B 1 254 ? 25.159 38.880 -28.393 1.00 19.36 254 SER B N 1
ATOM 4730 C CA . SER B 1 254 ? 24.487 39.193 -29.650 1.00 21.40 254 SER B CA 1
ATOM 4731 C C . SER B 1 254 ? 25.301 40.177 -30.477 1.00 21.60 254 SER B C 1
ATOM 4732 O O . SER B 1 254 ? 25.905 41.113 -29.945 1.00 21.96 254 SER B O 1
ATOM 4735 N N . GLY B 1 255 ? 25.298 39.963 -31.788 1.00 22.01 255 GLY B N 1
ATOM 4736 C CA . GLY B 1 255 ? 25.970 40.888 -32.692 1.00 21.07 255 GLY B CA 1
ATOM 4737 C C . GLY B 1 255 ? 27.405 41.171 -32.318 1.00 17.76 255 GLY B C 1
ATOM 4738 O O . GLY B 1 255 ? 27.857 42.319 -32.424 1.00 20.18 255 GLY B O 1
ATOM 4739 N N . GLU B 1 256 ? 28.143 40.149 -31.888 1.00 18.67 256 GLU B N 1
ATOM 4740 C CA . GLU B 1 256 ? 29.512 40.383 -31.453 1.00 16.44 256 GLU B CA 1
ATOM 4741 C C . GLU B 1 256 ? 30.346 40.937 -32.598 1.00 23.28 256 GLU B C 1
ATOM 4742 O O . GLU B 1 256 ? 30.264 40.470 -33.739 1.00 21.60 256 GLU B O 1
ATOM 4748 N N . THR B 1 257 ? 31.153 41.943 -32.279 1.00 16.11 257 THR B N 1
ATOM 4749 C CA . THR B 1 257 ? 32.019 42.580 -33.258 1.00 20.77 257 THR B CA 1
ATOM 4750 C C . THR B 1 257 ? 33.370 42.838 -32.605 1.00 18.88 257 THR B C 1
ATOM 4751 O O . THR B 1 257 ? 33.805 42.060 -31.750 1.00 23.01 257 THR B O 1
ATOM 4755 N N . SER B 1 258 ? 34.061 43.900 -33.004 1.00 22.09 258 SER B N 1
ATOM 4756 C CA . SER B 1 258 ? 35.358 44.194 -32.422 1.00 19.97 258 SER B CA 1
ATOM 4757 C C . SER B 1 258 ? 35.457 45.689 -32.194 1.00 21.41 258 SER B C 1
ATOM 4758 O O . SER B 1 258 ? 34.731 46.481 -32.803 1.00 21.53 258 SER B O 1
ATOM 4761 N N . TRP B 1 259 ? 36.367 46.068 -31.298 1.00 20.04 259 TRP B N 1
ATOM 4762 C CA . TRP B 1 259 ? 36.548 47.485 -31.019 1.00 20.23 259 TRP B CA 1
ATOM 4763 C C . TRP B 1 259 ? 36.995 48.230 -32.274 1.00 24.15 259 TRP B C 1
ATOM 4764 O O . TRP B 1 259 ? 36.475 49.308 -32.578 1.00 20.11 259 TRP B O 1
ATOM 4775 N N . ASP B 1 260 ? 37.922 47.648 -33.043 1.00 26.53 260 ASP B N 1
ATOM 4776 C CA . ASP B 1 260 ? 38.353 48.297 -34.281 1.00 28.14 260 ASP B CA 1
ATOM 4777 C C . ASP B 1 260 ? 37.191 48.466 -35.253 1.00 23.83 260 ASP B C 1
ATOM 4778 O O . ASP B 1 260 ? 37.031 49.530 -35.858 1.00 27.73 260 ASP B O 1
ATOM 4783 N N . GLU B 1 261 ? 36.365 47.429 -35.419 1.00 23.38 261 GLU B N 1
ATOM 4784 C CA . GLU B 1 261 ? 35.225 47.543 -36.323 1.00 21.99 261 GLU B CA 1
ATOM 4785 C C . GLU B 1 261 ? 34.299 48.685 -35.922 1.00 28.55 261 GLU B C 1
ATOM 4786 O O . GLU B 1 261 ? 33.702 49.332 -36.790 1.00 26.14 261 GLU B O 1
ATOM 4788 N N . LEU B 1 262 ? 34.154 48.939 -34.617 1.00 23.21 262 LEU B N 1
ATOM 4789 C CA . LEU B 1 262 ? 33.308 50.026 -34.140 1.00 24.50 262 LEU B CA 1
ATOM 4790 C C . LEU B 1 262 ? 33.999 51.381 -34.185 1.00 23.91 262 LEU B C 1
ATOM 4791 O O . LEU B 1 262 ? 33.326 52.403 -34.013 1.00 26.57 262 LEU B O 1
ATOM 4796 N N . GLY B 1 263 ? 35.312 51.413 -34.402 1.00 24.07 263 GLY B N 1
ATOM 4797 C CA . GLY B 1 263 ? 36.041 52.664 -34.359 1.00 26.17 263 GLY B CA 1
ATOM 4798 C C . GLY B 1 263 ? 36.213 53.212 -32.963 1.00 26.70 263 GLY B C 1
ATOM 4799 O O . GLY B 1 263 ? 36.248 54.432 -32.781 1.00 29.03 263 GLY B O 1
ATOM 4800 N N . LEU B 1 264 ? 36.320 52.337 -31.968 1.00 22.20 264 LEU B N 1
ATOM 4801 C CA . LEU B 1 264 ? 36.441 52.727 -30.574 1.00 21.36 264 LEU B CA 1
ATOM 4802 C C . LEU B 1 264 ? 37.714 52.146 -29.985 1.00 21.27 264 LEU B C 1
ATOM 4803 O O . LEU B 1 264 ? 38.165 51.069 -30.389 1.00 21.55 264 LEU B O 1
ATOM 4808 N N . GLU B 1 265 ? 38.278 52.858 -29.011 1.00 20.12 265 GLU B N 1
ATOM 4809 C CA . GLU B 1 265 ? 39.408 52.322 -28.267 1.00 24.73 265 GLU B CA 1
ATOM 4810 C C . GLU B 1 265 ? 38.994 51.034 -27.564 1.00 23.73 265 GLU B C 1
ATOM 4811 O O . GLU B 1 265 ? 37.884 50.924 -27.039 1.00 23.09 265 GLU B O 1
ATOM 4813 N N . ALA B 1 266 ? 39.880 50.042 -27.575 1.00 19.98 266 ALA B N 1
ATOM 4814 C CA . ALA B 1 266 ? 39.567 48.794 -26.897 1.00 22.02 266 ALA B CA 1
ATOM 4815 C C . ALA B 1 266 ? 39.469 49.036 -25.396 1.00 20.24 266 ALA B C 1
ATOM 4816 O O . ALA B 1 266 ? 40.221 49.830 -24.827 1.00 19.69 266 ALA B O 1
ATOM 4818 N N . GLU B 1 267 ? 38.522 48.359 -24.761 1.00 14.10 267 GLU B N 1
ATOM 4819 C CA . GLU B 1 267 ? 38.309 48.454 -23.327 1.00 14.55 267 GLU B CA 1
ATOM 4820 C C . GLU B 1 267 ? 38.772 47.171 -22.646 1.00 15.29 267 GLU B C 1
ATOM 4821 O O . GLU B 1 267 ? 38.668 46.079 -23.212 1.00 18.59 267 GLU B O 1
ATOM 4827 N N . ARG B 1 268 ? 39.281 47.315 -21.423 1.00 15.52 268 ARG B N 1
ATOM 4828 C CA . ARG B 1 268 ? 39.743 46.191 -20.620 1.00 15.35 268 ARG B CA 1
ATOM 4829 C C . ARG B 1 268 ? 38.989 46.156 -19.299 1.00 17.45 268 ARG B C 1
ATOM 4830 O O . ARG B 1 268 ? 38.587 47.199 -18.773 1.00 22.74 268 ARG B O 1
ATOM 4838 N N . THR B 1 269 ? 38.797 44.948 -18.767 1.00 15.10 269 THR B N 1
ATOM 4839 C CA . THR B 1 269 ? 38.120 44.791 -17.483 1.00 14.83 269 THR B CA 1
ATOM 4840 C C . THR B 1 269 ? 39.009 45.270 -16.341 1.00 20.46 269 THR B C 1
ATOM 4841 O O . THR B 1 269 ? 40.228 45.090 -16.361 1.00 21.71 269 THR B O 1
ATOM 4845 N N . THR B 1 270 ? 38.383 45.855 -15.310 1.00 21.18 270 THR B N 1
ATOM 4846 C CA . THR B 1 270 ? 39.168 46.422 -14.213 1.00 15.72 270 THR B CA 1
ATOM 4847 C C . THR B 1 270 ? 39.911 45.352 -13.431 1.00 22.61 270 THR B C 1
ATOM 4848 O O . THR B 1 270 ? 41.082 45.531 -13.077 1.00 26.35 270 THR B O 1
ATOM 4852 N N . VAL B 1 271 ? 39.246 44.236 -13.134 1.00 18.20 271 VAL B N 1
ATOM 4853 C CA . VAL B 1 271 ? 39.801 43.291 -12.176 1.00 18.44 271 VAL B CA 1
ATOM 4854 C C . VAL B 1 271 ? 40.789 42.314 -12.803 1.00 20.55 271 VAL B C 1
ATOM 4855 O O . VAL B 1 271 ? 41.549 41.670 -12.072 1.00 21.01 271 VAL B O 1
ATOM 4859 N N . THR B 1 272 ? 40.807 42.184 -14.131 1.00 16.79 272 THR B N 1
ATOM 4860 C CA . THR B 1 272 ? 41.711 41.256 -14.798 1.00 15.40 272 THR B CA 1
ATOM 4861 C C . THR B 1 272 ? 42.578 41.912 -15.861 1.00 16.14 272 THR B C 1
ATOM 4862 O O . THR B 1 272 ? 43.524 41.274 -16.334 1.00 18.09 272 THR B O 1
ATOM 4866 N N . ASN B 1 273 ? 42.263 43.137 -16.271 1.00 13.36 273 ASN B N 1
ATOM 4867 C CA . ASN B 1 273 ? 42.894 43.835 -17.392 1.00 16.87 273 ASN B CA 1
ATOM 4868 C C . ASN B 1 273 ? 42.756 43.088 -18.717 1.00 16.93 273 ASN B C 1
ATOM 4869 O O . ASN B 1 273 ? 43.453 43.401 -19.686 1.00 17.22 273 ASN B O 1
ATOM 4874 N N . LYS B 1 274 ? 41.868 42.107 -18.804 1.00 15.29 274 LYS B N 1
ATOM 4875 C CA . LYS B 1 274 ? 41.666 41.422 -20.069 1.00 15.64 274 LYS B CA 1
ATOM 4876 C C . LYS B 1 274 ? 40.783 42.260 -20.987 1.00 13.85 274 LYS B C 1
ATOM 4877 O O . LYS B 1 274 ? 39.955 43.059 -20.533 1.00 13.75 274 LYS B O 1
ATOM 4883 N N . ILE B 1 275 ? 40.964 42.075 -22.298 1.00 13.78 275 ILE B N 1
ATOM 4884 C CA . ILE B 1 275 ? 40.181 42.839 -23.261 1.00 12.52 275 ILE B CA 1
ATOM 4885 C C . ILE B 1 275 ? 38.725 42.393 -23.214 1.00 13.47 275 ILE B C 1
ATOM 4886 O O . ILE B 1 275 ? 38.423 41.194 -23.176 1.00 11.89 275 ILE B O 1
ATOM 4891 N N . ARG B 1 276 ? 37.813 43.361 -23.208 1.00 9.68 276 ARG B N 1
ATOM 4892 C CA . ARG B 1 276 ? 36.385 43.068 -23.213 1.00 10.28 276 ARG B CA 1
ATOM 4893 C C . ARG B 1 276 ? 35.923 42.622 -24.591 1.00 11.51 276 ARG B C 1
ATOM 4894 O O . ARG B 1 276 ? 36.377 43.148 -25.613 1.00 12.65 276 ARG B O 1
ATOM 4902 N N . ARG B 1 277 ? 35.008 41.655 -24.612 1.00 10.68 277 ARG B N 1
ATOM 4903 C CA . ARG B 1 277 ? 34.219 41.392 -25.808 1.00 13.59 277 ARG B CA 1
ATOM 4904 C C . ARG B 1 277 ? 33.167 42.487 -25.959 1.00 12.18 277 ARG B C 1
ATOM 4905 O O . ARG B 1 277 ? 32.748 43.106 -24.978 1.00 11.66 277 ARG B O 1
ATOM 4913 N N . VAL B 1 278 ? 32.755 42.756 -27.195 1.00 11.05 278 VAL B N 1
ATOM 4914 C CA . VAL B 1 278 ? 31.785 43.822 -27.439 1.00 10.88 278 VAL B CA 1
ATOM 4915 C C . VAL B 1 278 ? 30.842 43.417 -28.564 1.00 14.48 278 VAL B C 1
ATOM 4916 O O . VAL B 1 278 ? 31.252 42.780 -29.541 1.00 13.43 278 VAL B O 1
ATOM 4920 N N . GLY B 1 279 ? 29.571 43.792 -28.418 1.00 12.33 279 GLY B N 1
ATOM 4921 C CA . GLY B 1 279 ? 28.565 43.483 -29.417 1.00 12.86 279 GLY B CA 1
ATOM 4922 C C . GLY B 1 279 ? 27.654 44.652 -29.733 1.00 15.02 279 GLY B C 1
ATOM 4923 O O . GLY B 1 279 ? 27.984 45.798 -29.421 1.00 16.28 279 GLY B O 1
ATOM 4924 N N . GLN B 1 280 ? 26.513 44.380 -30.363 1.00 17.83 280 GLN B N 1
ATOM 4925 C CA . GLN B 1 280 ? 25.541 45.405 -30.720 1.00 19.35 280 GLN B CA 1
ATOM 4926 C C . GLN B 1 280 ? 24.355 45.352 -29.765 1.00 15.16 280 GLN B C 1
ATOM 4927 O O . GLN B 1 280 ? 24.034 44.299 -29.207 1.00 16.02 280 GLN B O 1
ATOM 4933 N N . PHE B 1 281 ? 23.696 46.498 -29.597 1.00 15.33 281 PHE B N 1
ATOM 4934 C CA . PHE B 1 281 ? 22.601 46.607 -28.639 1.00 12.27 281 PHE B CA 1
ATOM 4935 C C . PHE B 1 281 ? 21.570 45.516 -28.877 1.00 16.52 281 PHE B C 1
ATOM 4936 O O . PHE B 1 281 ? 21.135 45.286 -30.010 1.00 18.18 281 PHE B O 1
ATOM 4944 N N . ASP B 1 282 ? 21.203 44.828 -27.801 1.00 16.58 282 ASP B N 1
ATOM 4945 C CA . ASP B 1 282 ? 20.184 43.780 -27.843 1.00 19.17 282 ASP B CA 1
ATOM 4946 C C . ASP B 1 282 ? 19.021 44.263 -26.995 1.00 16.12 282 ASP B C 1
ATOM 4947 O O . ASP B 1 282 ? 19.084 44.196 -25.753 1.00 13.47 282 ASP B O 1
ATOM 4952 N N . PRO B 1 283 ? 17.959 44.782 -27.613 1.00 13.06 283 PRO B N 1
ATOM 4953 C CA . PRO B 1 283 ? 16.838 45.306 -26.825 1.00 13.94 283 PRO B CA 1
ATOM 4954 C C . PRO B 1 283 ? 16.168 44.257 -25.964 1.00 15.86 283 PRO B C 1
ATOM 4955 O O . PRO B 1 283 ? 15.651 44.596 -24.892 1.00 13.70 283 PRO B O 1
ATOM 4959 N N . GLU B 1 284 ? 16.140 42.994 -26.404 1.00 11.07 284 GLU B N 1
ATOM 4960 C CA . GLU B 1 284 ? 15.419 41.988 -25.629 1.00 15.56 284 GLU B CA 1
ATOM 4961 C C . GLU B 1 284 ? 16.043 41.798 -24.248 1.00 11.67 284 GLU B C 1
ATOM 4962 O O . GLU B 1 284 ? 15.318 41.638 -23.255 1.00 12.24 284 GLU B O 1
ATOM 4968 N N . LEU B 1 285 ? 17.381 41.812 -24.159 1.00 11.33 285 LEU B N 1
ATOM 4969 C CA . LEU B 1 285 ? 18.032 41.693 -22.851 1.00 11.61 285 LEU B CA 1
ATOM 4970 C C . LEU B 1 285 ? 17.629 42.838 -21.928 1.00 11.31 285 LEU B C 1
ATOM 4971 O O . LEU B 1 285 ? 17.333 42.620 -20.745 1.00 10.27 285 LEU B O 1
ATOM 4976 N N . VAL B 1 286 ? 17.618 44.065 -22.454 1.00 10.01 286 VAL B N 1
ATOM 4977 C CA . VAL B 1 286 ? 17.264 45.232 -21.647 1.00 9.51 286 VAL B CA 1
ATOM 4978 C C . VAL B 1 286 ? 15.793 45.184 -21.261 1.00 10.36 286 VAL B C 1
ATOM 4979 O O . VAL B 1 286 ? 15.423 45.541 -20.138 1.00 8.70 286 VAL B O 1
ATOM 4983 N N . ARG B 1 287 ? 14.931 44.718 -22.169 1.00 10.62 287 ARG B N 1
ATOM 4984 C CA . ARG B 1 287 ? 13.526 44.539 -21.816 1.00 9.68 287 ARG B CA 1
ATOM 4985 C C . ARG B 1 287 ? 13.373 43.583 -20.637 1.00 9.38 287 ARG B C 1
ATOM 4986 O O . ARG B 1 287 ? 12.627 43.863 -19.693 1.00 8.49 287 ARG B O 1
ATOM 4994 N N . ARG B 1 288 ? 14.067 42.437 -20.683 1.00 10.47 288 ARG B N 1
ATOM 4995 C CA . ARG B 1 288 ? 13.990 41.466 -19.589 1.00 10.32 288 ARG B CA 1
ATOM 4996 C C . ARG B 1 288 ? 14.577 42.035 -18.302 1.00 8.43 288 ARG B C 1
ATOM 4997 O O . ARG B 1 288 ? 14.089 41.741 -17.204 1.00 8.54 288 ARG B O 1
ATOM 5005 N N . ALA B 1 289 ? 15.638 42.834 -18.422 1.00 8.37 289 ALA B N 1
ATOM 5006 C CA . ALA B 1 289 ? 16.261 43.436 -17.245 1.00 8.95 289 ALA B CA 1
ATOM 5007 C C . ALA B 1 289 ? 15.312 44.404 -16.564 1.00 9.03 289 ALA B C 1
ATOM 5008 O O . ALA B 1 289 ? 15.194 44.413 -15.331 1.00 6.55 289 ALA B O 1
ATOM 5010 N N . VAL B 1 290 ? 14.641 45.246 -17.351 1.00 7.12 290 VAL B N 1
ATOM 5011 C CA . VAL B 1 290 ? 13.740 46.238 -16.767 1.00 6.39 290 VAL B CA 1
ATOM 5012 C C . VAL B 1 290 ? 12.553 45.549 -16.118 1.00 8.48 290 VAL B C 1
ATOM 5013 O O . VAL B 1 290 ? 12.133 45.912 -15.012 1.00 9.20 290 VAL B O 1
ATOM 5017 N N . LEU B 1 291 ? 11.999 44.536 -16.792 1.00 5.24 291 LEU B N 1
ATOM 5018 C CA . LEU B 1 291 ? 10.897 43.790 -16.203 1.00 6.79 291 LEU B CA 1
ATOM 5019 C C . LEU B 1 291 ? 11.329 43.116 -14.919 1.00 7.02 291 LEU B C 1
ATOM 5020 O O . LEU B 1 291 ? 10.601 43.146 -13.921 1.00 7.17 291 LEU B O 1
ATOM 5025 N N . ALA B 1 292 ? 12.510 42.493 -14.925 1.00 8.05 292 ALA B N 1
ATOM 5026 C CA . ALA B 1 292 ? 12.960 41.788 -13.725 1.00 9.08 292 ALA B CA 1
ATOM 5027 C C . ALA B 1 292 ? 13.213 42.744 -12.570 1.00 8.94 292 ALA B C 1
ATOM 5028 O O . ALA B 1 292 ? 13.002 42.382 -11.405 1.00 6.42 292 ALA B O 1
ATOM 5030 N N . ASN B 1 293 ? 13.697 43.951 -12.864 1.00 6.57 293 ASN B N 1
ATOM 5031 C CA . ASN B 1 293 ? 13.970 44.906 -11.793 1.00 6.43 293 ASN B CA 1
ATOM 5032 C C . ASN B 1 293 ? 12.698 45.512 -11.224 1.00 8.36 293 ASN B C 1
ATOM 5033 O O . ASN B 1 293 ? 12.655 45.832 -10.031 1.00 9.64 293 ASN B O 1
ATOM 5038 N N . GLY B 1 294 ? 11.650 45.646 -12.039 1.00 8.22 294 GLY B N 1
ATOM 5039 C CA . GLY B 1 294 ? 10.385 46.196 -11.565 1.00 7.86 294 GLY B CA 1
ATOM 5040 C C . GLY B 1 294 ? 10.150 47.532 -12.233 1.00 9.81 294 GLY B C 1
ATOM 5041 O O . GLY B 1 294 ? 10.537 48.582 -11.710 1.00 10.82 294 GLY B O 1
ATOM 5042 N N . VAL B 1 295 ? 9.526 47.487 -13.412 1.00 7.17 295 VAL B N 1
ATOM 5043 C CA . VAL B 1 295 ? 9.487 48.651 -14.294 1.00 8.02 295 VAL B CA 1
ATOM 5044 C C . VAL B 1 295 ? 8.906 49.871 -13.600 1.00 8.81 295 VAL B C 1
ATOM 5045 O O . VAL B 1 295 ? 9.285 51.002 -13.920 1.00 9.47 295 VAL B O 1
ATOM 5049 N N . ASN B 1 296 ? 7.997 49.680 -12.636 1.00 8.67 296 ASN B N 1
ATOM 5050 C CA . ASN B 1 296 ? 7.311 50.829 -12.037 1.00 9.90 296 ASN B CA 1
ATOM 5051 C C . ASN B 1 296 ? 8.261 51.792 -11.333 1.00 10.91 296 ASN B C 1
ATOM 5052 O O . ASN B 1 296 ? 7.903 52.960 -11.113 1.00 10.71 296 ASN B O 1
ATOM 5057 N N . ASN B 1 297 ? 9.449 51.335 -10.955 1.00 9.75 297 ASN B N 1
ATOM 5058 C CA . ASN B 1 297 ? 10.378 52.176 -10.213 1.00 8.10 297 ASN B CA 1
ATOM 5059 C C . ASN B 1 297 ? 11.684 52.386 -10.951 1.00 9.94 297 ASN B C 1
ATOM 5060 O O . ASN B 1 297 ? 12.647 52.901 -10.358 1.00 7.34 297 ASN B O 1
ATOM 5065 N N . VAL B 1 298 ? 11.722 52.050 -12.235 1.00 8.32 298 VAL B N 1
ATOM 5066 C CA . VAL B 1 298 ? 12.948 52.088 -13.020 1.00 6.21 298 VAL B CA 1
ATOM 5067 C C . VAL B 1 298 ? 13.111 53.456 -13.670 1.00 8.20 298 VAL B C 1
ATOM 5068 O O . VAL B 1 298 ? 12.154 54.017 -14.225 1.00 8.66 298 VAL B O 1
ATOM 5072 N N . LYS B 1 299 ? 14.326 53.991 -13.581 1.00 6.88 299 LYS B N 1
ATOM 5073 C CA . LYS B 1 299 ? 14.812 55.099 -14.396 1.00 9.06 299 LYS B CA 1
ATOM 5074 C C . LYS B 1 299 ? 15.966 54.567 -15.230 1.00 9.08 299 LYS B C 1
ATOM 5075 O O . LYS B 1 299 ? 16.879 53.941 -14.685 1.00 8.52 299 LYS B O 1
ATOM 5081 N N . ILE B 1 300 ? 15.948 54.811 -16.534 1.00 7.63 300 ILE B N 1
ATOM 5082 C CA . ILE B 1 300 ? 16.967 54.241 -17.413 1.00 6.89 300 ILE B CA 1
ATOM 5083 C C . ILE B 1 300 ? 18.028 55.294 -17.692 1.00 8.36 300 ILE B C 1
ATOM 5084 O O . ILE B 1 300 ? 17.708 56.433 -18.057 1.00 10.95 300 ILE B O 1
ATOM 5089 N N . HIS B 1 301 ? 19.291 54.919 -17.511 1.00 6.74 301 HIS B N 1
ATOM 5090 C CA . HIS B 1 301 ? 20.432 55.768 -17.839 1.00 8.11 301 HIS B CA 1
ATOM 5091 C C . HIS B 1 301 ? 21.118 55.188 -19.060 1.00 8.27 301 HIS B C 1
ATOM 5092 O O . HIS B 1 301 ? 21.623 54.064 -19.004 1.00 7.51 301 HIS B O 1
ATOM 5099 N N . LEU B 1 302 ? 21.175 55.950 -20.148 1.00 9.62 302 LEU B N 1
ATOM 5100 C CA . LEU B 1 302 ? 21.901 55.473 -21.320 1.00 8.84 302 LEU B CA 1
ATOM 5101 C C . LEU B 1 302 ? 23.336 55.981 -21.220 1.00 10.81 302 LEU B C 1
ATOM 5102 O O . LEU B 1 302 ? 23.629 57.142 -21.518 1.00 10.07 302 LEU B O 1
ATOM 5107 N N . SER B 1 303 ? 24.235 55.108 -20.783 1.00 7.17 303 SER B N 1
ATOM 5108 C CA . SER B 1 303 ? 25.651 55.419 -20.702 1.00 8.94 303 SER B CA 1
ATOM 5109 C C . SER B 1 303 ? 26.290 55.398 -22.085 1.00 9.19 303 SER B C 1
ATOM 5110 O O . SER B 1 303 ? 25.817 54.736 -23.004 1.00 13.71 303 SER B O 1
ATOM 5113 N N . MET B 1 304 ? 27.403 56.115 -22.211 1.00 9.56 304 MET B N 1
ATOM 5114 C CA . MET B 1 304 ? 28.238 56.045 -23.406 1.00 10.85 304 MET B CA 1
ATOM 5115 C C . MET B 1 304 ? 27.439 56.385 -24.660 1.00 13.44 304 MET B C 1
ATOM 5116 O O . MET B 1 304 ? 27.643 55.801 -25.727 1.00 13.65 304 MET B O 1
ATOM 5121 N N . ALA B 1 305 ? 26.513 57.340 -24.530 1.00 13.59 305 ALA B N 1
ATOM 5122 C CA . ALA B 1 305 ? 25.901 57.909 -25.724 1.00 13.89 305 ALA B CA 1
ATOM 5123 C C . ALA B 1 305 ? 26.957 58.497 -26.652 1.00 13.60 305 ALA B C 1
ATOM 5124 O O . ALA B 1 305 ? 26.745 58.558 -27.867 1.00 16.94 305 ALA B O 1
ATOM 5126 N N . ASP B 1 306 ? 28.110 58.906 -26.106 1.00 13.32 306 ASP B N 1
ATOM 5127 C CA . ASP B 1 306 ? 29.182 59.459 -26.925 1.00 16.64 306 ASP B CA 1
ATOM 5128 C C . ASP B 1 306 ? 29.886 58.395 -27.758 1.00 19.20 306 ASP B C 1
ATOM 5129 O O . ASP B 1 306 ? 30.531 58.737 -28.754 1.00 18.57 306 ASP B O 1
ATOM 5134 N N . GLN B 1 307 ? 29.781 57.116 -27.383 1.00 16.34 307 GLN B N 1
ATOM 5135 C CA . GLN B 1 307 ? 30.295 56.075 -28.264 1.00 16.76 307 GLN B CA 1
ATOM 5136 C C . GLN B 1 307 ? 29.394 55.896 -29.474 1.00 18.94 307 GLN B C 1
ATOM 5137 O O . GLN B 1 307 ? 29.873 55.543 -30.560 1.00 18.21 307 GLN B O 1
ATOM 5143 N N . LEU B 1 308 ? 28.094 56.139 -29.301 1.00 16.86 308 LEU B N 1
ATOM 5144 C CA . LEU B 1 308 ? 27.153 56.109 -30.415 1.00 22.27 308 LEU B CA 1
ATOM 5145 C C . LEU B 1 308 ? 27.246 57.381 -31.248 1.00 21.85 308 LEU B C 1
ATOM 5146 O O . LEU B 1 308 ? 27.194 57.327 -32.480 1.00 24.48 308 LEU B O 1
ATOM 5151 N N . ILE B 1 309 ? 27.382 58.528 -30.590 1.00 19.31 309 ILE B N 1
ATOM 5152 C CA . ILE B 1 309 ? 27.466 59.826 -31.255 1.00 22.44 309 ILE B CA 1
ATOM 5153 C C . ILE B 1 309 ? 28.730 60.523 -30.767 1.00 20.10 309 ILE B C 1
ATOM 5154 O O . ILE B 1 309 ? 28.694 61.213 -29.736 1.00 20.12 309 ILE B O 1
ATOM 5159 N N . PRO B 1 310 ? 29.871 60.358 -31.445 1.00 22.22 310 PRO B N 1
ATOM 5160 C CA . PRO B 1 310 ? 31.114 60.970 -30.940 1.00 22.36 310 PRO B CA 1
ATOM 5161 C C . PRO B 1 310 ? 31.013 62.471 -30.732 1.00 19.75 310 PRO B C 1
ATOM 5162 O O . PRO B 1 310 ? 31.746 63.013 -29.898 1.00 22.33 310 PRO B O 1
ATOM 5166 N N . GLN B 1 311 ? 30.109 63.160 -31.433 1.00 23.26 311 GLN B N 1
ATOM 5167 C CA . GLN B 1 311 ? 29.974 64.605 -31.268 1.00 22.18 311 GLN B CA 1
ATOM 5168 C C . GLN B 1 311 ? 29.463 65.002 -29.886 1.00 26.26 311 GLN B C 1
ATOM 5169 O O . GLN B 1 311 ? 29.513 66.189 -29.542 1.00 23.42 311 GLN B O 1
ATOM 5175 N N . LEU B 1 312 ? 28.964 64.051 -29.092 1.00 22.67 312 LEU B N 1
ATOM 5176 C CA . LEU B 1 312 ? 28.484 64.345 -27.749 1.00 20.38 312 LEU B CA 1
ATOM 5177 C C . LEU B 1 312 ? 29.567 64.268 -26.683 1.00 20.01 312 LEU B C 1
ATOM 5178 O O . LEU B 1 312 ? 29.303 64.649 -25.538 1.00 16.19 312 LEU B O 1
ATOM 5183 N N . ALA B 1 313 ? 30.767 63.792 -27.024 1.00 16.93 313 ALA B N 1
ATOM 5184 C CA . ALA B 1 313 ? 31.776 63.498 -26.014 1.00 15.27 313 ALA B CA 1
ATOM 5185 C C . ALA B 1 313 ? 31.989 64.684 -25.084 1.00 21.25 313 ALA B C 1
ATOM 5186 O O . ALA B 1 313 ? 32.213 65.813 -25.533 1.00 25.42 313 ALA B O 1
ATOM 5188 N N . GLY B 1 314 ? 31.918 64.414 -23.779 1.00 15.60 314 GLY B N 1
ATOM 5189 C CA . GLY B 1 314 ? 32.246 65.395 -22.764 1.00 16.31 314 GLY B CA 1
ATOM 5190 C C . GLY B 1 314 ? 31.242 66.509 -22.565 1.00 14.69 314 GLY B C 1
ATOM 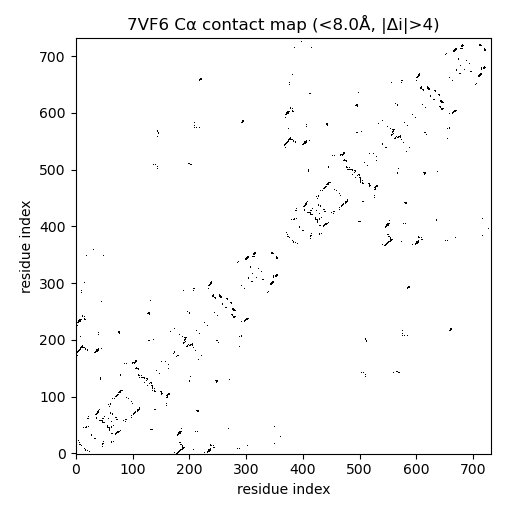5191 O O . GLY B 1 314 ? 31.512 67.425 -21.786 1.00 18.74 314 GLY B O 1
ATOM 5192 N N . LEU B 1 315 ? 30.088 66.450 -23.217 1.00 14.42 315 LEU B N 1
ATOM 5193 C CA . LEU B 1 315 ? 29.114 67.533 -23.180 1.00 20.38 315 LEU B CA 1
ATOM 5194 C C . LEU B 1 315 ? 28.086 67.343 -22.068 1.00 18.66 315 LEU B C 1
ATOM 5195 O O . LEU B 1 315 ? 27.674 66.218 -21.761 1.00 18.40 315 LEU B O 1
ATOM 5200 N N . GLU B 1 316 ? 27.670 68.455 -21.467 1.00 17.56 316 GLU B N 1
ATOM 5201 C CA . GLU B 1 316 ? 26.571 68.464 -20.509 1.00 17.99 316 GLU B CA 1
ATOM 5202 C C . GLU B 1 316 ? 25.276 69.005 -21.102 1.00 20.58 316 GLU B C 1
ATOM 5203 O O . GLU B 1 316 ? 24.272 69.093 -20.386 1.00 19.98 316 GLU B O 1
ATOM 5205 N N . ASP B 1 317 ? 25.280 69.370 -22.382 1.00 20.27 317 ASP B N 1
ATOM 5206 C CA . ASP B 1 317 ? 24.088 69.808 -23.095 1.00 18.64 317 ASP B CA 1
ATOM 5207 C C . ASP B 1 317 ? 24.268 69.461 -24.565 1.00 22.97 317 ASP B C 1
ATOM 5208 O O . ASP B 1 317 ? 25.390 69.261 -25.039 1.00 22.81 317 ASP B O 1
ATOM 5210 N N . LEU B 1 318 ? 23.154 69.373 -25.286 1.00 19.70 318 LEU B N 1
ATOM 5211 C CA . LEU B 1 318 ? 23.227 69.046 -26.703 1.00 23.20 318 LEU B CA 1
ATOM 5212 C C . LEU B 1 318 ? 23.944 70.166 -27.458 1.00 28.39 318 LEU B C 1
ATOM 5213 O O . LEU B 1 318 ? 23.762 71.345 -27.137 1.00 26.18 318 LEU B O 1
ATOM 5218 N N . PRO B 1 319 ? 24.781 69.832 -28.438 1.00 27.55 319 PRO B N 1
ATOM 5219 C CA . PRO B 1 319 ? 25.566 70.863 -29.129 1.00 33.08 319 PRO B CA 1
ATOM 5220 C C . PRO B 1 319 ? 24.681 71.783 -29.959 1.00 32.89 319 PRO B C 1
ATOM 5221 O O . PRO B 1 319 ? 23.517 71.497 -30.251 1.00 33.09 319 PRO B O 1
ATOM 5225 N N . GLU B 1 320 ? 25.276 72.909 -30.360 1.00 37.47 320 GLU B N 1
ATOM 5226 C CA . GLU B 1 320 ? 24.501 74.008 -30.931 1.00 42.42 320 GLU B CA 1
ATOM 5227 C C . GLU B 1 320 ? 23.709 73.574 -32.164 1.00 37.72 320 GLU B C 1
ATOM 5228 O O . GLU B 1 320 ? 22.490 73.772 -32.231 1.00 49.53 320 GLU B O 1
ATOM 5234 N N . GLY B 1 321 ? 24.379 72.986 -33.151 1.00 31.12 321 GLY B N 1
ATOM 5235 C CA . GLY B 1 321 ? 23.728 72.700 -34.420 1.00 40.33 321 GLY B CA 1
ATOM 5236 C C . GLY B 1 321 ? 22.912 71.422 -34.459 1.00 38.79 321 GLY B C 1
ATOM 5237 O O . GLY B 1 321 ? 22.714 70.836 -35.528 1.00 37.37 321 GLY B O 1
ATOM 5238 N N . TRP B 1 322 ? 22.394 71.006 -33.301 1.00 37.69 322 TRP B N 1
ATOM 5239 C CA . TRP B 1 322 ? 21.846 69.659 -33.163 1.00 33.94 322 TRP B CA 1
ATOM 5240 C C . TRP B 1 322 ? 20.648 69.433 -34.079 1.00 37.18 322 TRP B C 1
ATOM 5241 O O . TRP B 1 322 ? 20.559 68.405 -34.761 1.00 34.86 322 TRP B O 1
ATOM 5252 N N . ARG B 1 323 ? 19.706 70.378 -34.101 1.00 44.12 323 ARG B N 1
ATOM 5253 C CA . ARG B 1 323 ? 18.490 70.183 -34.884 1.00 41.22 323 ARG B CA 1
ATOM 5254 C C . ARG B 1 323 ? 18.798 69.918 -36.353 1.00 43.81 323 ARG B C 1
ATOM 5255 O O . ARG B 1 323 ? 18.061 69.182 -37.018 1.00 45.95 323 ARG B O 1
ATOM 5257 N N . GLU B 1 324 ? 19.883 70.487 -36.872 1.00 41.98 324 GLU B N 1
ATOM 5258 C CA . GLU B 1 324 ? 20.190 70.387 -38.293 1.00 42.23 324 GLU B CA 1
ATOM 5259 C C . GLU B 1 324 ? 21.085 69.204 -38.642 1.00 41.44 324 GLU B C 1
ATOM 5260 O O . GLU B 1 324 ? 21.204 68.869 -39.825 1.00 39.87 324 GLU B O 1
ATOM 5262 N N . SER B 1 325 ? 21.701 68.557 -37.656 1.00 37.67 325 SER B N 1
ATOM 5263 C CA . SER B 1 325 ? 22.696 67.534 -37.930 1.00 33.86 325 SER B CA 1
ATOM 5264 C C . SER B 1 325 ? 22.042 66.208 -38.307 1.00 35.59 325 SER B C 1
ATOM 5265 O O . SER B 1 325 ? 20.845 65.988 -38.100 1.00 37.82 325 SER B O 1
ATOM 5268 N N . GLU B 1 326 ? 22.855 65.317 -38.878 1.00 39.19 326 GLU B N 1
ATOM 5269 C CA . GLU B 1 326 ? 22.439 63.936 -39.083 1.00 39.02 326 GLU B CA 1
ATOM 5270 C C . GLU B 1 326 ? 22.462 63.131 -37.790 1.00 38.72 326 GLU B C 1
ATOM 5271 O O . GLU B 1 326 ? 21.799 62.093 -37.703 1.00 36.95 326 GLU B O 1
ATOM 5273 N N . TYR B 1 327 ? 23.210 63.591 -36.784 1.00 36.75 327 TYR B N 1
ATOM 5274 C CA . TYR B 1 327 ? 23.318 62.840 -35.539 1.00 33.46 327 TYR B CA 1
ATOM 5275 C C . TYR B 1 327 ? 21.993 62.811 -34.793 1.00 35.02 327 TYR B C 1
ATOM 5276 O O . TYR B 1 327 ? 21.627 61.786 -34.208 1.00 38.91 327 TYR B O 1
ATOM 5285 N N . ALA B 1 328 ? 21.264 63.929 -34.794 1.00 31.75 328 ALA B N 1
ATOM 5286 C CA . ALA B 1 328 ? 19.969 63.971 -34.124 1.00 31.98 328 ALA B CA 1
ATOM 5287 C C . ALA B 1 328 ? 19.108 62.773 -34.505 1.00 35.32 328 ALA B C 1
ATOM 5288 O O . ALA B 1 328 ? 18.458 62.164 -33.645 1.00 26.57 328 ALA B O 1
ATOM 5290 N N . GLY B 1 329 ? 19.085 62.424 -35.793 1.00 31.69 329 GLY B N 1
ATOM 5291 C CA . GLY B 1 329 ? 18.304 61.277 -36.220 1.00 29.55 329 GLY B CA 1
ATOM 5292 C C . GLY B 1 329 ? 18.867 59.969 -35.699 1.00 27.07 329 GLY B C 1
ATOM 5293 O O . GLY B 1 329 ? 18.116 59.097 -35.254 1.00 27.26 329 GLY B O 1
ATOM 5294 N N . ARG B 1 330 ? 20.192 59.813 -35.750 1.00 28.55 330 ARG B N 1
ATOM 5295 C CA . ARG B 1 330 ? 20.818 58.598 -35.239 1.00 28.22 330 ARG B CA 1
ATOM 5296 C C . ARG B 1 330 ? 20.470 58.379 -33.769 1.00 25.82 330 ARG B C 1
ATOM 5297 O O . ARG B 1 330 ? 20.043 57.286 -33.376 1.00 25.71 330 ARG B O 1
ATOM 5299 N N . LEU B 1 331 ? 20.634 59.414 -32.941 1.00 22.02 331 LEU B N 1
ATOM 5300 C CA . LEU B 1 331 ? 20.286 59.281 -31.529 1.00 23.44 331 LEU B CA 1
ATOM 5301 C C . LEU B 1 331 ? 18.793 59.023 -31.345 1.00 26.54 331 LEU B C 1
ATOM 5302 O O . LEU B 1 331 ? 18.398 58.161 -30.552 1.00 21.88 331 LEU B O 1
ATOM 5307 N N . ARG B 1 332 ? 17.946 59.763 -32.065 1.00 23.86 332 ARG B N 1
ATOM 5308 C CA . ARG B 1 332 ? 16.506 59.553 -31.954 1.00 25.91 332 ARG B CA 1
ATOM 5309 C C . ARG B 1 332 ? 16.130 58.119 -32.295 1.00 24.92 332 ARG B C 1
ATOM 5310 O O . ARG B 1 332 ? 15.315 57.501 -31.601 1.00 29.09 332 ARG B O 1
ATOM 5318 N N . GLU B 1 333 ? 16.703 57.575 -33.369 1.00 24.40 333 GLU B N 1
ATOM 5319 C CA . GLU B 1 333 ? 16.340 56.225 -33.781 1.00 28.04 333 GLU B CA 1
ATOM 5320 C C . GLU B 1 333 ? 16.802 55.200 -32.755 1.00 27.71 333 GLU B C 1
ATOM 5321 O O . GLU B 1 333 ? 16.084 54.234 -32.469 1.00 25.94 333 GLU B O 1
ATOM 5323 N N . PHE B 1 334 ? 17.992 55.396 -32.181 1.00 22.85 334 PHE B N 1
ATOM 5324 C CA . PHE B 1 334 ? 18.467 54.456 -31.172 1.00 20.86 334 PHE B CA 1
ATOM 5325 C C . PHE B 1 334 ? 17.570 54.481 -29.940 1.00 18.03 334 PHE B C 1
ATOM 5326 O O . PHE B 1 334 ? 17.199 53.432 -29.402 1.00 20.28 334 PHE B O 1
ATOM 5334 N N . ILE B 1 335 ? 17.220 55.677 -29.467 1.00 17.68 335 ILE B N 1
ATOM 5335 C CA . ILE B 1 335 ? 16.331 55.775 -28.313 1.00 16.34 335 ILE B CA 1
ATOM 5336 C C . ILE B 1 335 ? 14.997 55.102 -28.602 1.00 22.32 335 ILE B C 1
ATOM 5337 O O . ILE B 1 335 ? 14.395 54.492 -27.709 1.00 18.85 335 ILE B O 1
ATOM 5342 N N . ASP B 1 336 ? 14.526 55.178 -29.852 1.00 20.73 336 ASP B N 1
ATOM 5343 C CA . ASP B 1 336 ? 13.237 54.589 -30.211 1.00 23.77 336 ASP B CA 1
ATOM 5344 C C . ASP B 1 336 ? 13.173 53.103 -29.893 1.00 25.17 336 ASP B C 1
ATOM 5345 O O . ASP B 1 336 ? 12.094 52.580 -29.597 1.00 25.94 336 ASP B O 1
ATOM 5350 N N . GLN B 1 337 ? 14.298 52.399 -29.964 1.00 20.95 337 GLN B N 1
ATOM 5351 C CA . GLN B 1 337 ? 14.288 50.962 -29.754 1.00 21.70 337 GLN B CA 1
ATOM 5352 C C . GLN B 1 337 ? 14.838 50.554 -28.386 1.00 20.62 337 GLN B C 1
ATOM 5353 O O . GLN B 1 337 ? 15.069 49.362 -28.149 1.00 19.09 337 GLN B O 1
ATOM 5359 N N . ILE B 1 338 ? 15.035 51.509 -27.479 1.00 17.47 338 ILE B N 1
ATOM 5360 C CA . ILE B 1 338 ? 15.272 51.186 -26.074 1.00 13.44 338 ILE B CA 1
ATOM 5361 C C . ILE B 1 338 ? 13.940 50.779 -25.456 1.00 15.19 338 ILE B C 1
ATOM 5362 O O . ILE B 1 338 ? 12.983 51.566 -25.486 1.00 16.37 338 ILE B O 1
ATOM 5367 N N . PRO B 1 339 ? 13.834 49.580 -24.886 1.00 11.75 339 PRO B N 1
ATOM 5368 C CA . PRO B 1 339 ? 12.602 49.199 -24.189 1.00 12.83 339 PRO B CA 1
ATOM 5369 C C . PRO B 1 339 ? 12.256 50.196 -23.097 1.00 13.01 339 PRO B C 1
ATOM 5370 O O . PRO B 1 339 ? 13.130 50.688 -22.380 1.00 15.07 339 PRO B O 1
ATOM 5374 N N . PHE B 1 340 ? 10.968 50.505 -22.985 1.00 11.30 340 PHE B N 1
ATOM 5375 C CA . PHE B 1 340 ? 10.480 51.388 -21.927 1.00 12.68 340 PHE B CA 1
ATOM 5376 C C . PHE B 1 340 ? 11.166 52.753 -21.976 1.00 14.66 340 PHE B C 1
ATOM 5377 O O . PHE B 1 340 ? 11.470 53.350 -20.941 1.00 13.09 340 PHE B O 1
ATOM 5385 N N . ASN B 1 341 ? 11.411 53.268 -23.183 1.00 15.39 341 ASN B N 1
ATOM 5386 C CA . ASN B 1 341 ? 12.226 54.477 -23.267 1.00 13.72 341 ASN B CA 1
ATOM 5387 C C . ASN B 1 341 ? 11.538 55.704 -22.682 1.00 14.17 341 ASN B C 1
ATOM 5388 O O . ASN B 1 341 ? 12.192 56.745 -22.536 1.00 14.20 341 ASN B O 1
ATOM 5393 N N . GLU B 1 342 ? 10.256 55.615 -22.312 1.00 15.62 342 GLU B N 1
ATOM 5394 C CA . GLU B 1 342 ? 9.651 56.714 -21.564 1.00 16.26 342 GLU B CA 1
ATOM 5395 C C . GLU B 1 342 ? 10.322 56.919 -20.209 1.00 15.40 342 GLU B C 1
ATOM 5396 O O . GLU B 1 342 ? 10.133 57.970 -19.586 1.00 12.33 342 GLU B O 1
ATOM 5402 N N . ARG B 1 343 ? 11.113 55.950 -19.740 1.00 12.80 343 ARG B N 1
ATOM 5403 C CA . ARG B 1 343 ? 11.790 56.068 -18.454 1.00 11.69 343 ARG B CA 1
ATOM 5404 C C . ARG B 1 343 ? 13.243 56.510 -18.587 1.00 11.49 343 ARG B C 1
ATOM 5405 O O . ARG B 1 343 ? 13.977 56.512 -17.592 1.00 9.59 343 ARG B O 1
ATOM 5413 N N . LEU B 1 344 ? 13.660 56.924 -19.779 1.00 10.29 344 LEU B N 1
ATOM 5414 C CA . LEU B 1 344 ? 15.008 57.437 -19.970 1.00 10.17 344 LEU B CA 1
ATOM 5415 C C . LEU B 1 344 ? 15.170 58.766 -19.238 1.00 11.29 344 LEU B C 1
ATOM 5416 O O . LEU B 1 344 ? 14.342 59.670 -19.387 1.00 12.68 344 LEU B O 1
ATOM 5421 N N . VAL B 1 345 ? 16.225 58.893 -18.437 1.00 9.81 345 VAL B N 1
ATOM 5422 C CA . VAL B 1 345 ? 16.447 60.116 -17.669 1.00 8.82 345 VAL B CA 1
ATOM 5423 C C . VAL B 1 345 ? 17.792 60.774 -17.939 1.00 8.77 345 VAL B C 1
ATOM 5424 O O . VAL B 1 345 ? 17.975 61.933 -17.543 1.00 11.47 345 VAL B O 1
ATOM 5428 N N . SER B 1 346 ? 18.744 60.099 -18.582 1.00 8.42 346 SER B N 1
ATOM 5429 C CA . SER B 1 346 ? 20.087 60.658 -18.668 1.00 11.44 346 SER B CA 1
ATOM 5430 C C . SER B 1 346 ? 20.836 60.034 -19.835 1.00 10.15 346 SER B C 1
ATOM 5431 O O . SER B 1 346 ? 20.640 58.858 -20.157 1.00 11.91 346 SER B O 1
ATOM 5434 N N . LEU B 1 347 ? 21.706 60.830 -20.460 1.00 11.64 347 LEU B N 1
ATOM 5435 C CA . LEU B 1 347 ? 22.600 60.348 -21.516 1.00 12.23 347 LEU B CA 1
ATOM 5436 C C . LEU B 1 347 ? 24.040 60.561 -21.058 1.00 10.86 347 LEU B C 1
ATOM 5437 O O . LEU B 1 347 ? 24.487 61.702 -20.916 1.00 10.76 347 LEU B O 1
ATOM 5442 N N . GLY B 1 348 ? 24.778 59.474 -20.847 1.00 9.62 348 GLY B N 1
ATOM 5443 C CA . GLY B 1 348 ? 26.184 59.611 -20.485 1.00 11.81 348 GLY B CA 1
ATOM 5444 C C . GLY B 1 348 ? 27.005 60.057 -21.684 1.00 11.19 348 GLY B C 1
ATOM 5445 O O . GLY B 1 348 ? 26.829 59.565 -22.796 1.00 11.57 348 GLY B O 1
ATOM 5446 N N . THR B 1 349 ? 27.909 61.025 -21.459 1.00 10.72 349 THR B N 1
ATOM 5447 C CA . THR B 1 349 ? 28.719 61.567 -22.548 1.00 11.94 349 THR B CA 1
ATOM 5448 C C . THR B 1 349 ? 30.213 61.428 -22.308 1.00 11.84 349 THR B C 1
ATOM 5449 O O . THR B 1 349 ? 31.012 61.916 -23.117 1.00 14.43 349 THR B O 1
ATOM 5453 N N . GLY B 1 350 ? 30.611 60.803 -21.216 1.00 12.14 350 GLY B N 1
ATOM 5454 C CA . GLY B 1 350 ? 31.999 60.585 -20.908 1.00 12.30 350 GLY B CA 1
ATOM 5455 C C . GLY B 1 350 ? 32.080 59.993 -19.524 1.00 10.27 350 GLY B C 1
ATOM 5456 O O . GLY B 1 350 ? 31.065 59.823 -18.842 1.00 11.35 350 GLY B O 1
ATOM 5457 N N . PRO B 1 351 ? 33.292 59.682 -19.073 1.00 12.44 351 PRO B N 1
ATOM 5458 C CA . PRO B 1 351 ? 33.441 59.022 -17.767 1.00 9.93 351 PRO B CA 1
ATOM 5459 C C . PRO B 1 351 ? 32.984 59.862 -16.589 1.00 9.47 351 PRO B C 1
ATOM 5460 O O . PRO B 1 351 ? 32.801 59.306 -15.499 1.00 12.45 351 PRO B O 1
ATOM 5464 N N . HIS B 1 352 ? 32.788 61.179 -16.759 1.00 10.29 352 HIS B N 1
ATOM 5465 C CA . HIS B 1 352 ? 32.297 62.001 -15.657 1.00 13.86 352 HIS B CA 1
ATOM 5466 C C . HIS B 1 352 ? 31.377 63.121 -16.150 1.00 14.26 352 HIS B C 1
ATOM 5467 O O . HIS B 1 352 ? 31.305 64.184 -15.522 1.00 13.39 352 HIS B O 1
ATOM 5474 N N . THR B 1 353 ? 30.665 62.900 -17.257 1.00 11.44 353 THR B N 1
ATOM 5475 C CA . THR B 1 353 ? 29.726 63.895 -17.765 1.00 12.64 353 THR B CA 1
ATOM 5476 C C . THR B 1 353 ? 28.461 63.215 -18.264 1.00 12.05 353 THR B C 1
ATOM 5477 O O . THR B 1 353 ? 28.491 62.074 -18.739 1.00 9.87 353 THR B O 1
ATOM 5481 N N . ARG B 1 354 ? 27.343 63.934 -18.168 1.00 11.52 354 ARG B N 1
ATOM 5482 C CA . ARG B 1 354 ? 26.112 63.425 -18.753 1.00 12.06 354 ARG B CA 1
ATOM 5483 C C . ARG B 1 354 ? 25.174 64.585 -19.051 1.00 12.50 354 ARG B C 1
ATOM 5484 O O . ARG B 1 354 ? 25.335 65.691 -18.526 1.00 12.01 354 ARG B O 1
ATOM 5492 N N . ILE B 1 355 ? 24.192 64.307 -19.898 1.00 12.43 355 ILE B N 1
ATOM 5493 C CA . ILE B 1 355 ? 23.089 65.218 -20.194 1.00 14.56 355 ILE B CA 1
ATOM 5494 C C . ILE B 1 355 ? 21.875 64.733 -19.403 1.00 14.93 355 ILE B C 1
ATOM 5495 O O . ILE B 1 355 ? 21.365 63.632 -19.640 1.00 14.70 355 ILE B O 1
ATOM 5500 N N . GLU B 1 356 ? 21.438 65.538 -18.436 1.00 11.34 356 GLU B N 1
ATOM 5501 C CA . GLU B 1 356 ? 20.267 65.214 -17.632 1.00 13.27 356 GLU B CA 1
ATOM 5502 C C . GLU B 1 356 ? 19.007 65.651 -18.370 1.00 15.13 356 GLU B C 1
ATOM 5503 O O . GLU B 1 356 ? 18.921 66.790 -18.838 1.00 12.73 356 GLU B O 1
ATOM 5505 N N . LEU B 1 357 ? 18.026 64.756 -18.471 1.00 11.14 357 LEU B N 1
ATOM 5506 C CA . LEU B 1 357 ? 16.824 65.093 -19.222 1.00 13.27 357 LEU B CA 1
ATOM 5507 C C . LEU B 1 357 ? 15.764 65.801 -18.379 1.00 13.23 357 LEU B C 1
ATOM 5508 O O . LEU B 1 357 ? 14.823 66.375 -18.947 1.00 15.02 357 LEU B O 1
ATOM 5513 N N . PHE B 1 358 ? 15.907 65.799 -17.053 1.00 11.92 358 PHE B N 1
ATOM 5514 C CA . PHE B 1 358 ? 14.935 66.385 -16.136 1.00 12.80 358 PHE B CA 1
ATOM 5515 C C . PHE B 1 358 ? 15.626 67.337 -15.163 1.00 13.31 358 PHE B C 1
ATOM 5516 O O . PHE B 1 358 ? 16.833 67.247 -14.917 1.00 14.23 358 PHE B O 1
ATOM 5524 N N . LYS B 1 359 ? 14.833 68.254 -14.596 1.00 12.62 359 LYS B N 1
ATOM 5525 C CA . LYS B 1 359 ? 15.358 69.278 -13.689 1.00 12.45 359 LYS B CA 1
ATOM 5526 C C . LYS B 1 359 ? 15.371 68.716 -12.272 1.00 16.65 359 LYS B C 1
ATOM 5527 O O . LYS B 1 359 ? 14.528 69.030 -11.431 1.00 15.32 359 LYS B O 1
ATOM 5533 N N . GLU B 1 360 ? 16.377 67.877 -12.005 1.00 16.21 360 GLU B N 1
ATOM 5534 C CA . GLU B 1 360 ? 16.418 67.141 -10.743 1.00 19.66 360 GLU B CA 1
ATOM 5535 C C . GLU B 1 360 ? 16.524 68.071 -9.543 1.00 14.22 360 GLU B C 1
ATOM 5536 O O . GLU B 1 360 ? 15.899 67.825 -8.503 1.00 17.73 360 GLU B O 1
ATOM 5542 N N . ASN B 1 361 ? 17.340 69.119 -9.642 1.00 16.73 361 ASN B N 1
ATOM 5543 C CA . ASN B 1 361 ? 17.476 70.032 -8.510 1.00 16.93 361 ASN B CA 1
ATOM 5544 C C . ASN B 1 361 ? 16.187 70.808 -8.278 1.00 17.06 361 ASN B C 1
ATOM 5545 O O . ASN B 1 361 ? 15.768 71.006 -7.128 1.00 15.56 361 ASN B O 1
ATOM 5550 N N . LEU B 1 362 ? 15.533 71.239 -9.357 1.00 14.78 362 LEU B N 1
ATOM 5551 C CA . LEU B 1 362 ? 14.236 71.896 -9.213 1.00 19.30 362 LEU B CA 1
ATOM 5552 C C . LEU B 1 362 ? 13.230 70.975 -8.533 1.00 16.01 362 LEU B C 1
ATOM 5553 O O . LEU B 1 362 ? 12.520 71.390 -7.610 1.00 19.75 362 LEU B O 1
ATOM 5558 N N . TYR B 1 363 ? 13.150 69.719 -8.987 1.00 18.61 363 TYR B N 1
ATOM 5559 C CA . TYR B 1 363 ? 12.233 68.756 -8.385 1.00 18.06 363 TYR B CA 1
ATOM 5560 C C . TYR B 1 363 ? 12.531 68.550 -6.909 1.00 22.31 363 TYR B C 1
ATOM 5561 O O . TYR B 1 363 ? 11.610 68.409 -6.096 1.00 20.08 363 TYR B O 1
ATOM 5570 N N . PHE B 1 364 ? 13.814 68.489 -6.546 1.00 17.20 364 PHE B N 1
ATOM 5571 C CA . PHE B 1 364 ? 14.159 68.341 -5.138 1.00 20.07 364 PHE B CA 1
ATOM 5572 C C . PHE B 1 364 ? 13.649 69.529 -4.326 1.00 21.66 364 PHE B C 1
ATOM 5573 O O . PHE B 1 364 ? 13.024 69.357 -3.271 1.00 20.35 364 PHE B O 1
ATOM 5581 N N . GLN B 1 365 ? 13.903 70.748 -4.806 1.00 18.57 365 GLN B N 1
ATOM 5582 C CA . GLN B 1 365 ? 13.455 71.923 -4.069 1.00 22.40 365 GLN B CA 1
ATOM 5583 C C . GLN B 1 365 ? 11.936 71.977 -3.976 1.00 25.85 365 GLN B C 1
ATOM 5584 O O . GLN B 1 365 ? 11.393 72.449 -2.971 1.00 25.89 365 GLN B O 1
ATOM 5590 N N . LEU B 1 366 ? 11.237 71.483 -4.999 1.00 23.74 366 LEU B N 1
ATOM 5591 C CA . LEU B 1 366 ? 9.782 71.608 -5.061 1.00 28.87 366 LEU B CA 1
ATOM 5592 C C . LEU B 1 366 ? 9.078 70.551 -4.224 1.00 32.92 366 LEU B C 1
ATOM 5593 O O . LEU B 1 366 ? 8.187 70.870 -3.428 1.00 36.45 366 LEU B O 1
ATOM 5598 N N . GLU B 1 367 ? 9.444 69.291 -4.409 1.00 31.31 367 GLU B N 1
ATOM 5599 C CA . GLU B 1 367 ? 8.680 68.198 -3.837 1.00 36.27 367 GLU B CA 1
ATOM 5600 C C . GLU B 1 367 ? 9.397 67.537 -2.668 1.00 33.75 367 GLU B C 1
ATOM 5601 O O . GLU B 1 367 ? 8.823 66.677 -2.003 1.00 45.00 367 GLU B O 1
#

InterPro domains:
  IPR001114 Adenylosuccinate synthetase [MF_00011] (1-358)
  IPR001114 Adenylosuccinate synthetase [PF00709] (6-153)
  IPR001114 Adenylosuccinate synthetase [PF00709] (168-299)
  IPR001114 Adenylosuccinate synthetase [PTHR11846] (3-147)
  IPR001114 Adenylosuccinate synthetase [SM00788] (4-335)
  IPR027417 P-loop containing nucleoside triphosphate hydrolase [SSF52540] (4-300)
  IPR042109 Adenylosuccinate synthetase, domain 1 [G3DSA:3.40.440.10] (1-147)
  IPR042109 Adenylosuccinate synthetase, domain 1 [G3DSA:3.40.440.10] (162-225)
  IPR046383 N6-succino-2-amino-2'-deoxyadenylate synthase [MF_04166] (1-352)
  IPR046383 N6-succino-2-amino-2'-deoxyadenylate synthase [NF038379] (4-293)

Radius of gyration: 25.74 Å; Cα contacts (8 Å, |Δi|>4): 1770; chains: 2; bounding box: 66×66×74 Å

Solvent-accessible surface area: 27257 Å² total; per-residue (Å²): 49,6,4,0,1,0,0,0,0,0,1,17,4,40,0,26,6,2,13,0,0,12,17,13,0,61,22,19,24,121,31,72,28,58,8,1,0,0,8,0,7,2,4,13,19,18,8,38,1,86,26,155,64,73,138,2,34,0,62,10,0,0,0,0,0,13,23,112,65,0,56,0,24,5,0,12,10,3,18,1,4,33,76,20,0,66,118,14,0,67,74,0,62,86,104,62,33,148,1,79,146,30,1,62,0,5,28,26,0,3,45,1,34,64,66,3,64,89,107,5,73,102,41,79,6,46,76,101,11,6,18,29,15,59,0,4,3,1,0,23,8,22,5,16,54,24,96,8,59,13,1,47,84,18,98,38,0,119,120,2,9,44,37,44,76,7,14,35,108,6,11,53,41,1,72,118,40,53,19,0,0,0,0,0,0,3,23,0,15,0,27,0,15,43,24,47,52,24,53,38,8,11,6,20,19,3,27,0,2,14,2,0,11,34,0,10,0,3,4,18,5,1,44,184,73,21,69,79,50,114,3,7,50,0,4,0,0,0,2,1,22,3,4,3,44,28,56,87,4,20,144,15,58,47,90,45,53,14,131,77,41,67,34,158,53,30,123,14,37,6,39,95,93,86,38,45,2,0,82,25,40,51,84,20,0,91,68,0,0,31,7,0,0,31,67,31,0,52,0,9,0,0,36,0,28,33,31,1,86,86,0,61,44,62,106,65,81,38,177,42,29,93,144,26,82,65,6,29,121,9,149,60,23,39,105,69,3,21,56,49,128,57,11,25,7,7,1,0,14,84,116,17,64,13,78,80,114,144,46,86,88,142,54,129,124,158,63,6,4,0,1,0,0,0,0,0,1,17,5,41,0,26,5,2,13,0,0,11,17,13,0,60,22,18,24,119,31,73,28,58,9,1,0,0,8,1,6,3,5,14,20,18,8,38,1,83,27,156,65,76,138,2,33,1,61,10,0,0,0,0,0,12,24,112,65,0,51,0,12,6,0,11,10,3,19,1,4,20,69,19,0,61,116,14,0,82,73,0,62,87,104,60,32,146,2,83,148,30,1,62,0,6,28,28,0,3,46,1,33,63,66,3,63,90,106,5,74,102,40,86,8,47,75,124,13,6,18,29,15,59,0,3,4,1,0,27,8,22,7,14,54,21,80,8,60,13,1,46,86,17,97,32,0,117,125,8,10,44,38,43,76,9,12,35,99,0,10,57,75,1,72,109,52,51,9,1,0,0,0,0,0,4,20,0,17,0,28,0,10,44,25,47,54,24,61,44,8,12,3,20,18,3,28,0,3,14,1,1,12,34,0,10,0,2,4,18,4,2,43,200,73,24,68,51,50,112,3,7,53,0,4,0,0,0,2,1,22,4,3,2,44,29,55,80,5,12,143,15,58,47,88,43,53,13,134,78,41,66,33,89,63,30,121,10,38,9,38,95,93,82,38,45,2,0,81,26,38,51,84,21,0,93,70,0,0,32,7,0,0,34,66,32,0,50,0,8,0,0,36,0,28,32,44,5,86,80,0,61,47,60,75,66,79,35,177,52,30,104,98,33,90,87,4,34,49,10,152,61,24,39,112,70,3,20,54,49,126,57,12,26,7,6,1,0,13,79,117,30,78,14,52,78,94,146,53,90,88,102,61,128,129,159

Organism: NCBI:txid2759389

Nearest PDB structures (foldseek):
  7vf6-assembly1_B  TM=1.003E+00  e=4.085E-85  Gordonia phage Archimedes
  1cg3-assembly1_A-2  TM=7.866E-01  e=9.564E-21  Escherichia coli K-12
  5i33-assembly1_A  TM=7.697E-01  e=1.981E-20  Cryptococcus neoformans H99
  3hid-assembly1_A-2  TM=7.767E-01  e=2.383E-19  Yersinia pestis CO92
  5i33-assembly1_B  TM=7.637E-01  e=2.383E-19  Cryptococcus neoformans H99

Sequence (732 aa):
GSAIDVIVGGQFGSEAKGRVTLERVQHWADNGHAVASMRVAGPNAGHVVWDQGHRFAMRSLPVGFVDPGTDLYIAAGSEVDIEVLQQEVDLVESYGYEVRDRLYIHPQATWLEPVHRDREASSTLTAKVGSTSKGIGAARSDRIWRVANLVGDNPAFQELGRVSDFTEDLRSELVDGSLALVIEGTQGYGLGLHAGHYPQCTSSDARAIDFLAMAGINPWDLSREDLAAHGFRIHVVIRPFPIRVAGNSGELSGETSWDELGLEAERTTVTNKIRRVGQFDPELVRRAVLANGVNNVKIHLSMADQLIPQLAGLEDLPEGWRESEYAGRLREFIDQIPFNERLVSLGTGPHTRIELFKENLYFQLEGSAIDVIVGGQFGSEAKGRVTLERVQHWADNGHAVASMRVAGPNAGHVVWDQGHRFAMRSLPVGFVDPGTDLYIAAGSEVDIEVLQQEVDLVESYGYEVRDRLYIHPQATWLEPVHRDREASSTLTAKVGSTSKGIGAARSDRIWRVANLVGDNPAFQELGRVSDFTEDLRSELVDGSLALVIEGTQGYGLGLHAGHYPQCTSSDARAIDFLAMAGINPWDLSREDLAAHGFRIHVVIRPFPIRVAGNSGELSGETSWDELGLEAERTTVTNKIRRVGQFDPELVRRAVLANGVNNVKIHLSMADQLIPQLAGLEDLPEGWRESEYAGRLREFIDQIPFNERLVSLGTGPHTRIELFKENLYFQLE

B-factor: mean 15.59, std 8.25, range [3.82, 61.84]